Protein 6BN2 (pdb70)

Nearest PDB structures (foldseek):
  6bn2-assembly1_A-2  TM=1.002E+00  e=7.687E-91  Elizabethkingia anophelis NUHP1
  6arr-assembly1_B  TM=9.839E-01  e=1.465E-60  Aspergillus fumigatus Af293
  7ldw-assembly1_A  TM=9.817E-01  e=4.352E-54  Zoogloea ramigera
  7ldv-assembly1_C  TM=9.810E-01  e=4.636E-54  Zoogloea ramigera
  7lcl-assembly1_C  TM=9.801E-01  e=3.284E-53  Zoogloea ramigera

Organism: NCBI:txid1338011

Structure (mmCIF, N/CA/C/O backbone):
data_6BN2
#
_entry.id   6BN2
#
_cell.length_a   99.170
_cell.length_b   167.420
_cell.length_c   72.560
_cell.angle_alpha   90.000
_cell.angle_beta   90.000
_cell.angle_gamma   90.000
#
_symmetry.space_group_name_H-M   'C 2 2 2'
#
loop_
_entity.id
_entity.type
_entity.pdbx_description
1 polymer 'Acetyl-CoA acetyltransferase'
2 non-polymer 'CALCIUM ION'
3 non-polymer 'CHLORIDE ION'
4 non-polymer GLYCEROL
5 water water
#
loop_
_atom_site.group_PDB
_atom_site.id
_atom_site.type_symbol
_atom_site.label_atom_id
_atom_site.label_alt_id
_atom_site.label_comp_id
_atom_site.label_asym_id
_atom_site.label_entity_id
_atom_site.label_seq_id
_atom_site.pdbx_PDB_ins_code
_atom_site.Cartn_x
_atom_site.Cartn_y
_atom_site.Cartn_z
_atom_site.occupancy
_atom_site.B_iso_or_equiv
_atom_site.auth_seq_id
_atom_site.auth_comp_id
_atom_site.auth_asym_id
_atom_site.auth_atom_id
_atom_site.pdbx_PDB_model_num
ATOM 1 N N . MET A 1 9 ? -1.958 -54.537 4.423 1.00 48.36 1 MET A N 1
ATOM 2 C CA . MET A 1 9 ? -1.327 -53.224 4.348 1.00 46.25 1 MET A CA 1
ATOM 3 C C . MET A 1 9 ? -0.440 -52.979 5.576 1.00 39.64 1 MET A C 1
ATOM 4 O O . MET A 1 9 ? -0.808 -53.365 6.687 1.00 40.69 1 MET A O 1
ATOM 9 N N . LYS A 1 10 ? 0.719 -52.343 5.359 1.00 32.36 2 LYS A N 1
ATOM 10 C CA . LYS A 1 10 ? 1.630 -51.987 6.443 1.00 30.59 2 LYS A CA 1
ATOM 11 C C . LYS A 1 10 ? 0.917 -51.182 7.518 1.00 28.96 2 LYS A C 1
ATOM 12 O O . LYS A 1 10 ? 0.121 -50.288 7.222 1.00 28.12 2 LYS A O 1
ATOM 18 N N . GLU A 1 11 ? 1.257 -51.454 8.768 1.00 25.03 3 GLU A N 1
ATOM 19 C CA . GLU A 1 11 ? 0.791 -50.603 9.848 1.00 21.98 3 GLU A CA 1
ATOM 20 C C . GLU A 1 11 ? 1.597 -49.310 9.895 1.00 22.22 3 GLU A C 1
ATOM 21 O O . GLU A 1 11 ? 2.752 -49.253 9.459 1.00 22.72 3 GLU A O 1
ATOM 27 N N . VAL A 1 12 ? 0.974 -48.261 10.426 1.00 19.23 4 VAL A N 1
ATOM 28 C CA . VAL A 1 12 ? 1.617 -46.967 10.602 1.00 17.81 4 VAL A CA 1
ATOM 29 C C . VAL A 1 12 ? 1.482 -46.576 12.057 1.00 18.72 4 VAL A C 1
ATOM 30 O O . VAL A 1 12 ? 0.365 -46.523 12.584 1.00 18.91 4 VAL A O 1
ATOM 34 N N . PHE A 1 13 ? 2.607 -46.300 12.696 1.00 16.82 5 PHE A N 1
ATOM 35 C CA . PHE A 1 13 ? 2.637 -45.953 14.108 1.00 16.45 5 PHE A CA 1
ATOM 36 C C . PHE A 1 13 ? 3.079 -44.516 14.307 1.00 15.54 5 PHE A C 1
ATOM 37 O O . PHE A 1 13 ? 3.871 -43.983 13.532 1.00 17.64 5 PHE A O 1
ATOM 45 N N . ILE A 1 14 ? 2.553 -43.892 15.358 1.00 14.76 6 ILE A N 1
ATOM 46 C CA . ILE A 1 14 ? 2.979 -42.563 15.783 1.00 13.80 6 ILE A CA 1
ATOM 47 C C . ILE A 1 14 ? 3.966 -42.773 16.913 1.00 15.07 6 ILE A C 1
ATOM 48 O O . ILE A 1 14 ? 3.597 -43.320 17.962 1.00 17.17 6 ILE A O 1
ATOM 53 N N . VAL A 1 15 ? 5.220 -42.368 16.703 1.00 14.07 7 VAL A N 1
ATOM 54 C CA . VAL A 1 15 ? 6.251 -42.605 17.712 1.00 15.95 7 VAL A CA 1
ATOM 55 C C . VAL A 1 15 ? 6.556 -41.354 18.531 1.00 15.87 7 VAL A C 1
ATOM 56 O O . VAL A 1 15 ? 7.157 -41.470 19.607 1.00 18.53 7 VAL A O 1
ATOM 60 N N A SER A 1 16 ? 6.171 -40.172 18.058 0.59 16.32 8 SER A N 1
ATOM 61 N N B SER A 1 16 ? 6.154 -40.171 18.061 0.41 16.41 8 SER A N 1
ATOM 62 C CA A SER A 1 16 ? 6.256 -38.974 18.886 0.59 17.04 8 SER A CA 1
ATOM 63 C CA B SER A 1 16 ? 6.329 -38.926 18.800 0.41 17.30 8 SER A CA 1
ATOM 64 C C A SER A 1 16 ? 5.243 -37.970 18.358 0.59 15.99 8 SER A C 1
ATOM 65 C C B SER A 1 16 ? 5.275 -37.932 18.327 0.41 15.67 8 SER A C 1
ATOM 66 O O A SER A 1 16 ? 4.829 -38.032 17.197 0.59 14.54 8 SER A O 1
ATOM 67 O O B SER A 1 16 ? 4.855 -37.965 17.167 0.41 14.69 8 SER A O 1
ATOM 72 N N . ALA A 1 17 ? 4.838 -37.055 19.235 1.00 16.35 9 ALA A N 1
ATOM 73 C CA . ALA A 1 17 ? 3.769 -36.109 18.910 1.00 15.23 9 ALA A CA 1
ATOM 74 C C . ALA A 1 17 ? 3.851 -34.935 19.869 1.00 13.96 9 ALA A C 1
ATOM 75 O O . ALA A 1 17 ? 3.709 -35.125 21.084 1.00 16.34 9 ALA A O 1
ATOM 77 N N . VAL A 1 18 ? 4.099 -33.727 19.347 1.00 14.34 10 VAL A N 1
ATOM 78 C CA . VAL A 1 18 ? 4.256 -32.557 20.216 1.00 14.22 10 VAL A CA 1
ATOM 79 C C . VAL A 1 18 ? 3.603 -31.342 19.568 1.00 14.07 10 VAL A C 1
ATOM 80 O O . VAL A 1 18 ? 3.235 -31.347 18.390 1.00 13.58 10 VAL A O 1
ATOM 84 N N . ARG A 1 19 ? 3.474 -30.278 20.365 1.00 13.77 11 ARG A N 1
ATOM 85 C CA . ARG A 1 19 ? 2.950 -29.017 19.851 1.00 11.67 11 ARG A CA 1
ATOM 86 C C . ARG A 1 19 ? 3.604 -27.874 20.607 1.00 14.49 11 ARG A C 1
ATOM 87 O O . ARG A 1 19 ? 3.987 -28.039 21.762 1.00 14.63 11 ARG A O 1
ATOM 95 N N . THR A 1 20 ? 3.710 -26.708 19.956 1.00 14.04 12 THR A N 1
ATOM 96 C CA . THR A 1 20 ? 4.021 -25.492 20.702 1.00 14.72 12 THR A CA 1
ATOM 97 C C . THR A 1 20 ? 2.807 -25.099 21.548 1.00 13.63 12 THR A C 1
ATOM 98 O O . THR A 1 20 ? 1.683 -25.532 21.278 1.00 14.16 12 THR A O 1
ATOM 102 N N . PRO A 1 21 ? 2.994 -24.255 22.567 1.00 14.79 13 PRO A N 1
ATOM 103 C CA . PRO A 1 21 ? 1.829 -23.559 23.113 1.00 16.22 13 PRO A CA 1
ATOM 104 C C . PRO A 1 21 ? 1.256 -22.660 22.025 1.00 14.95 13 PRO A C 1
ATOM 105 O O . PRO A 1 21 ? 1.927 -22.323 21.048 1.00 16.88 13 PRO A O 1
ATOM 109 N N . MET A 1 22 ? 0.004 -22.261 22.192 1.00 14.19 14 MET A N 1
ATOM 110 C CA . MET A 1 22 ? -0.631 -21.410 21.201 1.00 15.40 14 MET A CA 1
ATOM 111 C C . MET A 1 22 ? -0.648 -19.978 21.699 1.00 16.88 14 MET A C 1
ATOM 112 O O . MET A 1 22 ? -1.044 -19.713 22.835 1.00 17.44 14 MET A O 1
ATOM 117 N N . GLY A 1 23 ? -0.183 -19.067 20.852 1.00 15.12 15 GLY A N 1
ATOM 118 C CA . GLY A 1 23 ? -0.207 -17.655 21.174 1.00 14.78 15 GLY A CA 1
ATOM 119 C C . GLY A 1 23 ? -1.477 -16.990 20.665 1.00 15.32 15 GLY A C 1
ATOM 120 O O . GLY A 1 23 ? -2.093 -17.429 19.689 1.00 16.66 15 GLY A O 1
ATOM 121 N N . SER A 1 24 ? -1.864 -15.924 21.346 1.00 15.90 16 SER A N 1
ATOM 122 C CA A SER A 1 24 ? -3.019 -15.128 20.960 0.72 14.32 16 SER A CA 1
ATOM 123 C CA B SER A 1 24 ? -3.030 -15.170 20.925 0.28 15.08 16 SER A CA 1
ATOM 124 C C . SER A 1 24 ? -2.665 -14.238 19.775 1.00 16.28 16 SER A C 1
ATOM 125 O O . SER A 1 24 ? -1.493 -13.980 19.494 1.00 18.44 16 SER A O 1
ATOM 130 N N . PHE A 1 25 ? -3.699 -13.749 19.099 1.00 15.63 17 PHE A N 1
ATOM 131 C CA . PHE A 1 25 ? -3.509 -12.880 17.938 1.00 15.37 17 PHE A CA 1
ATOM 132 C C . PHE A 1 25 ? -2.757 -11.623 18.365 1.00 16.59 17 PHE A C 1
ATOM 133 O O . PHE A 1 25 ? -3.160 -10.942 19.317 1.00 18.88 17 PHE A O 1
ATOM 141 N N . MET A 1 26 ? -1.668 -11.309 17.643 1.00 18.50 18 MET A N 1
ATOM 142 C CA A MET A 1 26 ? -0.747 -10.220 17.975 0.71 20.17 18 MET A CA 1
ATOM 143 C CA B MET A 1 26 ? -0.771 -10.204 17.991 0.29 20.26 18 MET A CA 1
ATOM 144 C C . MET A 1 26 ? -0.152 -10.379 19.373 1.00 19.19 18 MET A C 1
ATOM 145 O O . MET A 1 26 ? 0.279 -9.385 19.988 1.00 23.00 18 MET A O 1
ATOM 154 N N . GLY A 1 27 ? -0.096 -11.611 19.867 1.00 18.63 19 GLY A N 1
ATOM 155 C CA . GLY A 1 27 ? 0.336 -11.921 21.226 1.00 18.89 19 GLY A CA 1
ATOM 156 C C . GLY A 1 27 ? 1.764 -12.416 21.292 1.00 20.43 19 GLY A C 1
ATOM 157 O O . GLY A 1 27 ? 2.644 -11.938 20.564 1.00 20.67 19 GLY A O 1
ATOM 158 N N . SER A 1 28 ? 1.988 -13.403 22.167 1.00 17.36 20 SER A N 1
ATOM 159 C CA . SER A 1 28 ? 3.343 -13.748 22.594 1.00 19.11 20 SER A CA 1
ATOM 160 C C . SER A 1 28 ? 4.186 -14.325 21.467 1.00 19.52 20 SER A C 1
ATOM 161 O O . SER A 1 28 ? 5.415 -14.227 21.518 1.00 22.54 20 SER A O 1
ATOM 164 N N . LEU A 1 29 ? 3.562 -14.959 20.473 1.00 17.20 21 LEU A N 1
ATOM 165 C CA . LEU A 1 29 ? 4.290 -15.543 19.351 1.00 17.64 21 LEU A CA 1
ATOM 166 C C . LEU A 1 29 ? 4.188 -14.712 18.090 1.00 18.83 21 LEU A C 1
ATOM 167 O O . LEU A 1 29 ? 4.617 -15.170 17.024 1.00 18.12 21 LEU A O 1
ATOM 172 N N . SER A 1 30 ? 3.661 -13.489 18.182 1.00 18.57 22 SER A N 1
ATOM 173 C CA . SER A 1 30 ? 3.414 -12.739 16.959 1.00 19.42 22 SER A CA 1
ATOM 174 C C . SER A 1 30 ? 4.700 -12.366 16.230 1.00 23.39 22 SER A C 1
ATOM 175 O O . SER A 1 30 ? 4.653 -12.085 15.025 1.00 22.14 22 SER A O 1
ATOM 178 N N . GLY A 1 31 ? 5.840 -12.376 16.919 1.00 19.96 23 GLY A N 1
ATOM 179 C CA . GLY A 1 31 ? 7.127 -12.119 16.298 1.00 19.96 23 GLY A CA 1
ATOM 180 C C . GLY A 1 31 ? 7.917 -13.349 15.896 1.00 20.11 23 GLY A C 1
ATOM 181 O O . GLY A 1 31 ? 9.076 -13.211 15.482 1.00 22.34 23 GLY A O 1
ATOM 182 N N . VAL A 1 32 ? 7.337 -14.540 16.007 1.00 17.54 24 VAL A N 1
ATOM 183 C CA . VAL A 1 32 ? 8.004 -15.796 15.692 1.00 15.98 24 VAL A CA 1
ATOM 184 C C . VAL A 1 32 ? 7.330 -16.366 14.445 1.00 13.99 24 VAL A C 1
ATOM 185 O O . VAL A 1 32 ? 6.186 -16.835 14.525 1.00 15.63 24 VAL A O 1
ATOM 189 N N . PRO A 1 33 ? 7.987 -16.341 13.286 1.00 14.19 25 PRO A N 1
ATOM 190 C CA . PRO A 1 33 ? 7.317 -16.753 12.036 1.00 13.58 25 PRO A CA 1
ATOM 191 C C . PRO A 1 33 ? 6.786 -18.176 12.093 1.00 15.60 25 PRO A C 1
ATOM 192 O O . PRO A 1 33 ? 7.320 -19.033 12.796 1.00 14.61 25 PRO A O 1
ATOM 196 N N . ALA A 1 34 ? 5.727 -18.425 11.310 1.00 12.71 26 ALA A N 1
ATOM 197 C CA . ALA A 1 34 ? 5.141 -19.758 11.253 1.00 13.68 26 ALA A CA 1
ATOM 198 C C . ALA A 1 34 ? 6.196 -20.836 11.017 1.00 15.61 26 ALA A C 1
ATOM 199 O O . ALA A 1 34 ? 6.148 -21.909 11.633 1.00 13.20 26 ALA A O 1
ATOM 201 N N . THR A 1 35 ? 7.137 -20.587 10.099 1.00 15.22 27 THR A N 1
ATOM 202 C CA . THR A 1 35 ? 8.135 -21.611 9.783 1.00 13.18 27 THR A CA 1
ATOM 203 C C . THR A 1 35 ? 9.037 -21.902 10.970 1.00 14.00 27 THR A C 1
ATOM 204 O O . THR A 1 35 ? 9.487 -23.041 11.133 1.00 14.70 27 THR A O 1
ATOM 208 N N . GLN A 1 36 ? 9.311 -20.888 11.803 1.00 13.25 28 GLN A N 1
ATOM 209 C CA A GLN A 1 36 ? 10.107 -21.133 12.995 0.65 12.83 28 GLN A CA 1
ATOM 210 C CA B GLN A 1 36 ? 10.092 -21.097 13.018 0.35 13.22 28 GLN A CA 1
ATOM 211 C C . GLN A 1 36 ? 9.291 -21.868 14.054 1.00 15.90 28 GLN A C 1
ATOM 212 O O . GLN A 1 36 ? 9.832 -22.722 1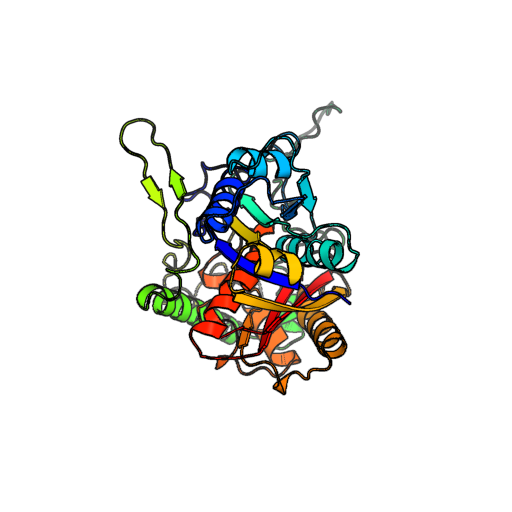4.761 1.00 14.54 28 GLN A O 1
ATOM 223 N N . LEU A 1 37 ? 7.990 -21.562 14.176 1.00 12.85 29 LEU A N 1
ATOM 224 C CA . LEU A 1 37 ? 7.146 -22.370 15.052 1.00 13.26 29 LEU A CA 1
ATOM 225 C C . LEU A 1 37 ? 7.120 -23.818 14.576 1.00 13.97 29 LEU A C 1
ATOM 226 O O . LEU A 1 37 ? 7.211 -24.746 15.389 1.00 13.97 29 LEU A O 1
ATOM 231 N N . GLY A 1 38 ? 7.047 -24.028 13.254 1.00 12.28 30 GLY A N 1
ATOM 232 C CA . GLY A 1 38 ? 7.134 -25.387 12.737 1.00 13.50 30 GLY A CA 1
ATOM 233 C C . GLY A 1 38 ? 8.458 -26.043 13.088 1.00 13.64 30 GLY A C 1
ATOM 234 O O . GLY A 1 38 ? 8.499 -27.221 13.451 1.00 13.83 30 GLY A O 1
ATOM 235 N N . ALA A 1 39 ? 9.557 -25.285 12.980 1.00 12.44 31 ALA A N 1
ATOM 236 C CA . ALA A 1 39 ? 10.869 -25.810 13.362 1.00 11.69 31 ALA A CA 1
ATOM 237 C C . ALA A 1 39 ? 10.900 -26.248 14.823 1.00 14.92 31 ALA A C 1
ATOM 238 O O . ALA A 1 39 ? 11.466 -27.299 15.146 1.00 14.44 31 ALA A O 1
ATOM 240 N N . VAL A 1 40 ? 10.313 -25.446 15.718 1.00 14.05 32 VAL A N 1
ATOM 241 C CA . VAL A 1 40 ? 10.296 -25.800 17.138 1.00 12.79 32 VAL A CA 1
ATOM 242 C C . VAL A 1 40 ? 9.532 -27.100 17.351 1.00 14.11 32 VAL A C 1
ATOM 243 O O . VAL A 1 40 ? 9.963 -27.979 18.119 1.00 16.04 32 VAL A O 1
ATOM 247 N N . ALA A 1 41 ? 8.381 -27.243 16.677 1.00 13.09 33 ALA A N 1
ATOM 248 C CA . ALA A 1 41 ? 7.580 -28.446 16.871 1.00 13.76 33 ALA A CA 1
ATOM 249 C C . ALA A 1 41 ? 8.290 -29.667 16.302 1.00 13.51 33 ALA A C 1
ATOM 250 O O . ALA A 1 41 ? 8.328 -30.726 16.941 1.00 14.67 33 ALA A O 1
ATOM 252 N N . ILE A 1 42 ? 8.868 -29.541 15.102 1.00 13.27 34 ILE A N 1
ATOM 253 C CA . ILE A 1 42 ? 9.541 -30.690 14.504 1.00 12.94 34 ILE A CA 1
ATOM 254 C C . ILE A 1 42 ? 10.739 -31.098 15.348 1.00 14.52 34 ILE A C 1
ATOM 255 O O . ILE A 1 42 ? 10.947 -32.284 15.624 1.00 14.94 34 ILE A O 1
ATOM 260 N N . LYS A 1 43 ? 11.558 -30.124 15.766 1.00 14.66 35 LYS A N 1
ATOM 261 C CA . LYS A 1 43 ? 12.704 -30.470 16.596 1.00 15.77 35 LYS A CA 1
ATOM 262 C C . LYS A 1 43 ? 12.244 -31.105 17.899 1.00 15.89 35 LYS A C 1
ATOM 263 O O . LYS A 1 43 ? 12.839 -32.075 18.369 1.00 16.78 35 LYS A O 1
ATOM 269 N N . GLY A 1 44 ? 11.142 -30.602 18.460 1.00 14.86 36 GLY A N 1
ATOM 270 C CA . GLY A 1 44 ? 10.615 -31.193 19.682 1.00 16.82 36 GLY A CA 1
ATOM 271 C C . GLY A 1 44 ? 10.206 -32.638 19.498 1.00 15.72 36 GLY A C 1
ATOM 272 O O . GLY A 1 44 ? 10.456 -33.479 20.370 1.00 18.42 36 GLY A O 1
ATOM 273 N N . ALA A 1 45 ? 9.595 -32.951 18.352 1.00 15.25 37 ALA A N 1
ATOM 274 C CA . ALA A 1 45 ? 9.170 -34.322 18.090 1.00 15.32 37 ALA A CA 1
ATOM 275 C C . ALA A 1 45 ? 10.372 -35.248 17.943 1.00 16.70 37 ALA A C 1
ATOM 276 O O . ALA A 1 45 ? 10.353 -36.378 18.447 1.00 19.86 37 ALA A O 1
ATOM 278 N N . LEU A 1 46 ? 11.432 -34.781 17.276 1.00 15.09 38 LEU A N 1
ATOM 279 C CA . LEU A 1 46 ? 12.647 -35.593 17.180 1.00 16.34 38 LEU A CA 1
ATOM 280 C C . LEU A 1 46 ? 13.298 -35.776 18.544 1.00 19.78 38 LEU A C 1
ATOM 281 O O . LEU A 1 46 ? 13.752 -36.877 18.888 1.00 20.91 38 LEU A O 1
ATOM 286 N N . ASP A 1 47 ? 13.367 -34.698 19.324 1.00 17.95 39 ASP A N 1
ATOM 287 C CA . ASP A 1 47 ? 14.059 -34.730 20.610 1.00 18.18 39 ASP A CA 1
ATOM 288 C C . ASP A 1 47 ? 13.391 -35.681 21.599 1.00 21.03 39 ASP A C 1
ATOM 289 O O . ASP A 1 47 ? 14.081 -36.272 22.441 1.00 22.10 39 ASP A O 1
ATOM 294 N N . LYS A 1 48 ? 12.060 -35.834 21.529 1.00 21.08 40 LYS A N 1
ATOM 295 C CA . LYS A 1 48 ? 11.351 -36.705 22.467 1.00 20.12 40 LYS A CA 1
ATOM 296 C C . LYS A 1 48 ? 11.830 -38.143 22.384 1.00 23.14 40 LYS A C 1
ATOM 297 O O . LYS A 1 48 ? 11.786 -38.872 23.384 1.00 25.30 40 LYS A O 1
ATOM 303 N N . ILE A 1 49 ? 12.258 -38.579 21.203 1.00 21.83 41 ILE A N 1
ATOM 304 C CA . ILE A 1 49 ? 12.685 -39.951 20.983 1.00 22.83 41 ILE A CA 1
ATOM 305 C C . ILE A 1 49 ? 14.161 -40.039 20.609 1.00 23.81 41 ILE A C 1
ATOM 306 O O . ILE A 1 49 ? 14.621 -41.097 20.171 1.00 25.16 41 ILE A O 1
ATOM 311 N N . ASN A 1 50 ? 14.908 -38.941 20.781 1.00 22.06 42 ASN A N 1
ATOM 312 C CA A ASN A 1 50 ? 16.339 -38.888 20.473 0.61 22.09 42 ASN A CA 1
ATOM 313 C CA B ASN A 1 50 ? 16.337 -38.896 20.476 0.39 22.21 42 ASN A CA 1
ATOM 314 C C . ASN A 1 50 ? 16.622 -39.429 19.074 1.00 21.50 42 ASN A C 1
ATOM 315 O O . ASN A 1 50 ? 17.568 -40.184 18.855 1.00 24.42 42 ASN A O 1
ATOM 324 N N . LEU A 1 51 ? 15.796 -39.029 18.110 1.00 17.80 43 LEU A N 1
ATOM 325 C CA . LEU A 1 51 ? 15.882 -39.610 16.775 1.00 20.74 43 LEU A CA 1
ATOM 326 C C . LEU A 1 51 ? 16.956 -38.917 15.947 1.00 22.36 43 LEU A C 1
ATOM 327 O O . LEU A 1 51 ? 16.993 -37.684 15.867 1.00 22.64 43 LEU A O 1
ATOM 332 N N . ASN A 1 52 ? 17.825 -39.713 15.334 1.00 21.90 44 ASN A N 1
ATOM 333 C CA . ASN A 1 52 ? 18.775 -39.205 14.347 1.00 21.02 44 ASN A CA 1
ATOM 334 C C . ASN A 1 52 ? 17.987 -38.503 13.245 1.00 20.88 44 ASN A C 1
ATOM 335 O O . ASN A 1 52 ? 17.176 -39.157 12.576 1.00 19.98 44 ASN A O 1
ATOM 340 N N . PRO A 1 53 ? 18.173 -37.194 13.033 1.00 18.29 45 PRO A N 1
ATOM 341 C CA A PRO A 1 53 ? 17.352 -36.491 12.032 0.57 18.43 45 PRO A CA 1
ATOM 342 C CA B PRO A 1 53 ? 17.343 -36.498 12.034 0.43 18.56 45 PRO A CA 1
ATOM 343 C C . PRO A 1 53 ? 17.444 -37.091 10.639 1.00 17.75 45 PRO A C 1
ATOM 344 O O . PRO A 1 53 ? 16.489 -36.965 9.853 1.00 19.71 45 PRO A O 1
ATOM 351 N N . ALA A 1 54 ? 18.558 -37.752 10.309 1.00 18.22 46 ALA A N 1
ATOM 352 C CA . ALA A 1 54 ? 18.689 -38.311 8.969 1.00 21.40 46 ALA A CA 1
ATOM 353 C C . ALA A 1 54 ? 17.791 -39.521 8.740 1.00 20.81 46 ALA A C 1
ATOM 354 O O . ALA A 1 54 ? 17.696 -39.996 7.600 1.00 20.75 46 ALA A O 1
ATOM 356 N N . GLU A 1 55 ? 17.122 -40.033 9.779 1.00 17.64 47 GLU A N 1
ATOM 357 C CA . GLU A 1 55 ? 16.162 -41.104 9.545 1.00 17.64 47 GLU A CA 1
ATOM 358 C C . GLU A 1 55 ? 14.884 -40.604 8.877 1.00 16.84 47 GLU A C 1
ATOM 359 O O . GLU A 1 55 ? 14.139 -41.418 8.307 1.00 18.19 47 GLU A O 1
ATOM 365 N N . ILE A 1 56 ? 14.608 -39.299 8.947 1.00 14.47 48 ILE A N 1
ATOM 366 C CA . ILE A 1 56 ? 13.361 -38.739 8.412 1.00 15.35 48 ILE A CA 1
ATOM 367 C C . ILE A 1 56 ? 13.451 -38.649 6.893 1.00 15.16 48 ILE A C 1
ATOM 368 O O . ILE A 1 56 ? 14.377 -38.034 6.354 1.00 16.83 48 ILE A O 1
ATOM 373 N N . GLN A 1 57 ? 12.477 -39.241 6.190 1.00 13.47 49 GLN A N 1
ATOM 374 C CA . GLN A 1 57 ? 12.561 -39.317 4.726 1.00 15.01 49 GLN A CA 1
ATOM 375 C C . GLN A 1 57 ? 11.696 -38.296 4.003 1.00 12.36 49 GLN A C 1
ATOM 376 O O . GLN A 1 57 ? 11.839 -38.137 2.777 1.00 15.39 49 GLN A O 1
ATOM 382 N N . ASP A 1 58 ? 10.813 -37.605 4.717 1.00 13.58 50 ASP A N 1
ATOM 383 C CA . ASP A 1 58 ? 9.941 -36.596 4.127 1.00 14.16 50 ASP A CA 1
ATOM 384 C C . ASP A 1 58 ? 9.342 -35.816 5.286 1.00 15.38 50 ASP A C 1
ATOM 385 O O . ASP A 1 58 ? 9.346 -36.272 6.435 1.00 13.10 50 ASP A O 1
ATOM 390 N N . VAL A 1 59 ? 8.848 -34.629 4.969 1.00 13.26 51 VAL A N 1
ATOM 391 C CA . VAL A 1 59 ? 8.217 -33.733 5.935 1.00 12.48 51 VAL A CA 1
ATOM 392 C C . VAL A 1 59 ? 7.006 -33.141 5.237 1.00 13.11 51 VAL A C 1
ATOM 393 O O . VAL A 1 59 ? 7.163 -32.482 4.201 1.00 12.43 51 VAL A O 1
ATOM 397 N N . TYR A 1 60 ? 5.816 -33.339 5.808 1.00 12.81 52 TYR A N 1
ATOM 398 C CA . TYR A 1 60 ? 4.588 -32.712 5.311 1.00 12.33 52 TYR A CA 1
ATOM 399 C C . TYR A 1 60 ? 4.079 -31.771 6.387 1.00 13.54 52 TYR A C 1
ATOM 400 O O . TYR A 1 60 ? 3.805 -32.215 7.506 1.00 14.25 52 TYR A O 1
ATOM 409 N N . MET A 1 61 ? 3.946 -30.484 6.066 1.00 10.77 53 MET A N 1
ATOM 410 C CA . MET A 1 61 ? 3.437 -29.522 7.043 1.00 10.85 53 MET A CA 1
ATOM 411 C C . MET A 1 61 ? 2.215 -28.801 6.499 1.00 10.82 53 MET A C 1
ATOM 412 O O . MET A 1 61 ? 2.285 -28.165 5.437 1.00 12.57 53 MET A O 1
ATOM 417 N N . GLY A 1 62 ? 1.119 -28.860 7.254 1.00 10.67 54 GLY A N 1
ATOM 418 C CA . GLY A 1 62 ? -0.038 -28.027 6.941 1.00 10.85 54 GLY A CA 1
ATOM 419 C C . GLY A 1 62 ? 0.271 -26.556 7.180 1.00 10.81 54 GLY A C 1
ATOM 420 O O . GLY A 1 62 ? 0.989 -26.195 8.109 1.00 11.82 54 GLY A O 1
ATOM 421 N N . ASN A 1 63 ? -0.276 -25.702 6.311 1.00 10.42 55 ASN A N 1
ATOM 422 C CA . ASN A 1 63 ? 0.011 -24.269 6.384 1.00 11.49 55 ASN A CA 1
ATOM 423 C C . ASN A 1 63 ? -0.983 -23.565 5.466 1.00 12.09 55 ASN A C 1
ATOM 424 O O . ASN A 1 63 ? -0.897 -23.728 4.253 1.00 14.07 55 ASN A O 1
ATOM 429 N N . VAL A 1 64 ? -1.963 -22.850 6.027 1.00 10.47 56 VAL A N 1
ATOM 430 C CA . VAL A 1 64 ? -3.065 -22.352 5.207 1.00 9.73 56 VAL A CA 1
ATOM 431 C C . VAL A 1 64 ? -2.708 -21.022 4.558 1.00 11.96 56 VAL A C 1
ATOM 432 O O . VAL A 1 64 ? -3.125 -20.739 3.421 1.00 13.34 56 VAL A O 1
ATOM 436 N N . LEU A 1 65 ? -1.951 -20.183 5.266 1.00 11.25 57 LEU A N 1
ATOM 437 C CA . LEU A 1 65 ? -1.745 -18.784 4.882 1.00 12.53 57 LEU A CA 1
ATOM 438 C C . LEU A 1 65 ? -0.248 -18.586 4.672 1.00 10.39 57 LEU A C 1
ATOM 439 O O . LEU A 1 65 ? 0.489 -18.176 5.574 1.00 14.35 57 LEU A O 1
ATOM 444 N N . GLN A 1 66 ? 0.206 -18.930 3.467 1.00 11.44 58 GLN A N 1
ATOM 445 C CA . GLN A 1 66 ? 1.632 -19.022 3.166 1.00 12.09 58 GLN A CA 1
ATOM 446 C C . GLN A 1 66 ? 2.233 -17.700 2.703 1.00 13.35 58 GLN A C 1
ATOM 447 O O . GLN A 1 66 ? 3.453 -17.622 2.535 1.00 13.38 58 GLN A O 1
ATOM 453 N N . ALA A 1 67 ? 1.412 -16.671 2.492 1.00 12.11 59 ALA A N 1
ATOM 454 C CA . ALA A 1 67 ? 1.913 -15.448 1.878 1.00 14.01 59 ALA A CA 1
ATOM 455 C C . ALA A 1 67 ? 2.975 -14.796 2.746 1.00 13.40 59 ALA A C 1
ATOM 456 O O . ALA A 1 67 ? 2.775 -14.575 3.951 1.00 14.67 59 ALA A O 1
ATOM 458 N N . GLY A 1 68 ? 4.097 -14.451 2.110 1.00 12.37 60 GLY A N 1
ATOM 459 C CA . GLY A 1 68 ? 5.165 -13.738 2.767 1.00 12.84 60 GLY A CA 1
ATOM 460 C C . GLY A 1 68 ? 6.028 -14.577 3.677 1.00 13.30 60 GLY A C 1
ATOM 461 O O . GLY A 1 68 ? 6.950 -14.026 4.298 1.00 15.15 60 GLY A O 1
ATOM 462 N N . GLU A 1 69 ? 5.764 -15.886 3.780 1.00 12.28 61 GLU A N 1
ATOM 463 C CA . GLU A 1 69 ? 6.626 -16.755 4.572 1.00 12.83 61 GLU A CA 1
ATOM 464 C C . GLU A 1 69 ? 7.939 -17.060 3.874 1.00 14.43 61 GLU A C 1
ATOM 465 O O . GLU A 1 69 ? 8.844 -17.618 4.500 1.00 14.93 61 GLU A O 1
ATOM 471 N N . GLY A 1 70 ? 8.070 -16.698 2.603 1.00 12.74 62 GLY A N 1
ATOM 472 C CA . GLY A 1 70 ? 9.268 -17.023 1.864 1.00 13.66 62 GLY A CA 1
ATOM 473 C C . GLY A 1 70 ? 9.150 -18.354 1.142 1.00 12.69 62 GLY A C 1
ATOM 474 O O . GLY A 1 70 ? 8.191 -19.119 1.299 1.00 12.37 62 GLY A O 1
ATOM 475 N N . GLN A 1 71 ? 10.170 -18.625 0.328 1.00 11.62 63 GLN A N 1
ATOM 476 C CA . GLN A 1 71 ? 10.164 -19.810 -0.519 1.00 12.40 63 GLN A CA 1
ATOM 477 C C . GLN A 1 71 ? 10.175 -21.092 0.312 1.00 14.80 63 GLN A C 1
ATOM 478 O O . GLN A 1 71 ? 10.907 -21.201 1.295 1.00 13.87 63 GLN A O 1
ATOM 484 N N . ALA A 1 72 ? 9.373 -22.077 -0.117 1.00 12.20 64 ALA A N 1
ATOM 485 C CA . ALA A 1 72 ? 9.351 -23.421 0.465 1.00 11.73 64 ALA A CA 1
ATOM 486 C C . ALA A 1 72 ? 9.187 -23.383 1.981 1.00 13.18 64 ALA A C 1
ATOM 487 O O . ALA A 1 72 ? 10.100 -23.769 2.718 1.00 12.92 64 ALA A O 1
ATOM 489 N N . PRO A 1 73 ? 8.039 -22.927 2.475 1.00 11.56 65 PRO A N 1
ATOM 490 C CA . PRO A 1 73 ? 7.845 -22.869 3.935 1.00 13.45 65 PRO A CA 1
ATOM 491 C C . PRO A 1 73 ? 8.114 -24.192 4.638 1.00 13.20 65 PRO A C 1
ATOM 492 O O . PRO A 1 73 ? 8.659 -24.180 5.748 1.00 12.21 65 PRO A O 1
ATOM 496 N N . ALA A 1 74 ? 7.747 -25.337 4.047 1.00 11.77 66 ALA A N 1
ATOM 497 C CA . ALA A 1 74 ? 8.014 -26.583 4.760 1.00 12.35 66 ALA A CA 1
ATOM 498 C C . ALA A 1 74 ? 9.510 -26.882 4.836 1.00 14.37 66 ALA A C 1
ATOM 499 O O . ALA A 1 74 ? 9.969 -27.490 5.818 1.00 13.13 66 ALA A O 1
ATOM 501 N N . LYS A 1 75 ? 10.293 -26.455 3.837 1.00 11.82 67 LYS A N 1
ATOM 502 C CA . LYS A 1 75 ? 11.744 -26.612 3.939 1.00 12.72 67 LYS A CA 1
ATOM 503 C C . LYS A 1 75 ? 12.305 -25.742 5.052 1.00 12.71 67 LYS A C 1
ATOM 504 O O . LYS A 1 75 ? 13.207 -26.158 5.793 1.00 12.87 67 LYS A O 1
ATOM 510 N N . GLN A 1 76 ? 11.824 -24.497 5.144 1.00 12.17 68 GLN A N 1
ATOM 511 C CA . GLN A 1 76 ? 12.313 -23.615 6.202 1.00 12.04 68 GLN A CA 1
ATOM 512 C C . GLN A 1 76 ? 12.075 -24.220 7.576 1.00 13.06 68 GLN A C 1
ATOM 513 O O . GLN A 1 76 ? 12.950 -24.156 8.456 1.00 13.96 68 GLN A O 1
ATOM 519 N N . ALA A 1 77 ? 10.898 -24.809 7.786 1.00 12.20 69 ALA A N 1
ATOM 520 C CA . ALA A 1 77 ? 10.631 -25.457 9.066 1.00 12.61 69 ALA A CA 1
ATOM 521 C C . ALA A 1 77 ? 11.562 -26.646 9.291 1.00 14.84 69 ALA A C 1
ATOM 522 O O . ALA A 1 77 ? 12.096 -26.832 10.395 1.00 14.30 69 ALA A O 1
ATOM 524 N N . ALA A 1 78 ? 11.729 -27.493 8.275 1.00 12.60 70 ALA A N 1
ATOM 525 C CA . ALA A 1 78 ? 12.560 -28.686 8.435 1.00 13.87 70 ALA A CA 1
ATOM 526 C C . ALA A 1 78 ? 14.013 -28.323 8.715 1.00 14.93 70 ALA A C 1
ATOM 527 O O . ALA A 1 78 ? 14.630 -28.877 9.629 1.00 14.37 70 ALA A O 1
ATOM 529 N N . LEU A 1 79 ? 14.596 -27.428 7.906 1.00 13.68 71 LEU A N 1
ATOM 530 C CA . LEU A 1 79 ? 15.990 -27.056 8.125 1.00 13.16 71 LEU A CA 1
ATOM 531 C C . LEU A 1 79 ? 16.162 -26.343 9.464 1.00 13.74 71 LEU A C 1
ATOM 532 O O . LEU A 1 79 ? 17.160 -26.556 10.169 1.00 16.44 71 LEU A O 1
ATOM 537 N N . GLY A 1 80 ? 15.176 -25.520 9.849 1.00 14.67 72 GLY A N 1
ATOM 538 C CA . GLY A 1 80 ? 15.252 -24.850 11.140 1.00 16.57 72 GLY A CA 1
ATOM 539 C C . GLY A 1 80 ? 15.215 -25.812 12.314 1.00 17.70 72 GLY A C 1
ATOM 540 O O . GLY A 1 80 ? 15.761 -25.513 13.389 1.00 18.68 72 GLY A O 1
ATOM 541 N N . ALA A 1 81 ? 14.572 -26.968 12.135 1.00 15.20 73 ALA A N 1
ATOM 542 C CA . ALA A 1 81 ? 14.500 -28.008 13.157 1.00 15.42 73 ALA A CA 1
ATOM 543 C C . ALA A 1 81 ? 15.769 -28.842 13.247 1.00 17.94 73 ALA A C 1
ATOM 544 O O . ALA A 1 81 ? 15.875 -29.685 14.147 1.00 19.16 73 ALA A O 1
ATOM 546 N N . GLY A 1 82 ? 16.715 -28.645 12.334 1.00 15.07 74 GLY A N 1
ATOM 547 C CA . GLY A 1 82 ? 17.923 -29.431 12.313 1.00 17.98 74 GLY A CA 1
ATOM 548 C C . GLY A 1 82 ? 17.883 -30.653 11.427 1.00 17.22 74 GLY A C 1
ATOM 549 O O . GLY A 1 82 ? 18.815 -31.468 11.491 1.00 18.08 74 GLY A O 1
ATOM 550 N N . LEU A 1 83 ? 16.823 -30.833 10.637 1.00 15.88 75 LEU A N 1
ATOM 551 C CA . LEU A 1 83 ? 16.846 -31.892 9.637 1.00 13.82 75 LEU A CA 1
ATOM 552 C C . LEU A 1 83 ? 17.864 -31.534 8.560 1.00 16.62 75 LEU A C 1
ATOM 553 O O . LEU A 1 83 ? 18.075 -30.351 8.270 1.00 17.15 75 LEU A O 1
ATOM 558 N N . PRO A 1 84 ? 18.520 -32.526 7.966 1.00 16.57 76 PRO A N 1
ATOM 559 C CA . PRO A 1 84 ? 19.556 -32.225 6.969 1.00 14.25 76 PRO A CA 1
ATOM 560 C C . PRO A 1 84 ? 18.957 -31.743 5.653 1.00 14.18 76 PRO A C 1
ATOM 561 O O . PRO A 1 84 ? 17.772 -31.922 5.377 1.00 15.32 76 PRO A O 1
ATOM 565 N N . ASN A 1 85 ? 19.825 -31.139 4.829 1.00 14.69 77 ASN A N 1
ATOM 566 C CA . ASN A 1 85 ? 19.390 -30.636 3.525 1.00 14.49 77 ASN A CA 1
ATOM 567 C C . ASN A 1 85 ? 19.105 -31.756 2.535 1.00 18.21 77 ASN A C 1
ATOM 568 O O . ASN A 1 85 ? 18.743 -31.470 1.383 1.00 16.66 77 ASN A O 1
ATOM 573 N N . THR A 1 86 ? 19.245 -33.012 2.955 1.00 15.21 78 THR A N 1
ATOM 574 C CA . THR A 1 86 ? 18.848 -34.158 2.151 1.00 16.02 78 THR A CA 1
ATOM 575 C C . THR A 1 86 ? 17.394 -34.565 2.397 1.00 14.72 78 THR A C 1
ATOM 576 O O . THR A 1 86 ? 16.942 -35.566 1.831 1.00 17.30 78 THR A O 1
ATOM 580 N N . THR A 1 87 ? 16.653 -33.811 3.218 1.00 14.09 79 THR A N 1
ATOM 581 C CA . THR A 1 87 ? 15.271 -34.142 3.566 1.00 12.76 79 THR A CA 1
ATOM 582 C C . THR A 1 87 ? 14.279 -33.472 2.620 1.00 12.10 79 THR A C 1
ATOM 583 O O . THR A 1 87 ? 14.161 -32.236 2.640 1.00 14.32 79 THR A O 1
ATOM 587 N N . PRO A 1 88 ? 13.500 -34.230 1.845 1.00 12.03 80 PRO A N 1
ATOM 588 C CA . PRO A 1 88 ? 12.399 -33.615 1.073 1.00 11.39 80 PRO A CA 1
ATOM 589 C C . PRO A 1 88 ? 11.329 -33.020 1.981 1.00 11.48 80 PRO A C 1
ATOM 590 O O . PRO A 1 88 ? 11.085 -33.509 3.088 1.00 14.42 80 PRO A O 1
ATOM 594 N N . THR A 1 89 ? 10.649 -31.975 1.486 1.00 12.00 81 THR A N 1
ATOM 595 C CA . THR A 1 89 ? 9.609 -31.313 2.284 1.00 11.02 81 THR A CA 1
ATOM 596 C C . THR A 1 89 ? 8.492 -30.786 1.385 1.00 12.33 81 THR A C 1
ATOM 597 O O . THR A 1 89 ? 8.750 -30.335 0.265 1.00 14.26 81 THR A O 1
ATOM 601 N N . THR A 1 90 ? 7.260 -30.776 1.913 1.00 10.86 82 THR A N 1
ATOM 602 C CA . THR A 1 90 ? 6.084 -30.282 1.182 1.00 11.95 82 THR A CA 1
ATOM 603 C C . THR A 1 90 ? 5.112 -29.604 2.151 1.00 12.56 82 THR A C 1
ATOM 604 O O . THR A 1 90 ? 4.895 -30.093 3.258 1.00 11.72 82 THR A O 1
ATOM 608 N N . ALA A 1 91 ? 4.507 -28.497 1.725 1.00 10.17 83 ALA A N 1
ATOM 609 C CA . ALA A 1 91 ? 3.468 -27.834 2.513 1.00 10.08 83 ALA A CA 1
ATOM 610 C C . ALA A 1 91 ? 2.096 -28.162 1.937 1.00 11.74 83 ALA A C 1
ATOM 611 O O . ALA A 1 91 ? 1.915 -28.179 0.715 1.00 12.44 83 ALA A O 1
ATOM 613 N N . VAL A 1 92 ? 1.125 -28.426 2.814 1.00 10.46 84 VAL A N 1
ATOM 614 C CA . VAL A 1 92 ? -0.200 -28.851 2.358 1.00 12.44 84 VAL A CA 1
ATOM 615 C C . VAL A 1 92 ? -1.267 -27.897 2.883 1.00 9.93 84 VAL A C 1
ATOM 616 O O . VAL A 1 92 ? -1.158 -27.348 3.989 1.00 11.97 84 VAL A O 1
ATOM 620 N N . ASN A 1 93 ? -2.277 -27.651 2.054 1.00 10.14 85 ASN A N 1
ATOM 621 C CA . ASN A 1 93 ? -3.332 -26.685 2.362 1.00 9.72 85 ASN A CA 1
ATOM 622 C C . ASN A 1 93 ? -4.694 -27.303 2.050 1.00 11.65 85 ASN A C 1
ATOM 623 O O . ASN A 1 93 ? -5.142 -27.321 0.896 1.00 11.51 85 ASN A O 1
ATOM 628 N N . LYS A 1 94 ? -5.350 -27.781 3.108 1.00 11.26 86 LYS A N 1
ATOM 629 C CA . LYS A 1 94 ? -6.752 -28.164 3.125 1.00 10.21 86 LYS A CA 1
ATOM 630 C C . LYS A 1 94 ? -7.473 -27.281 4.154 1.00 10.61 86 LYS A C 1
ATOM 631 O O . LYS A 1 94 ? -8.337 -27.732 4.901 1.00 12.12 86 LYS A O 1
ATOM 637 N N . VAL A 1 95 ? -7.132 -25.988 4.159 1.00 10.59 87 VAL A N 1
ATOM 638 C CA . VAL A 1 95 ? -7.630 -24.995 5.120 1.00 11.25 87 VAL A CA 1
ATOM 639 C C . VAL A 1 95 ? -7.491 -25.585 6.520 1.00 10.54 87 VAL A C 1
ATOM 640 O O . VAL A 1 95 ? -6.438 -26.142 6.841 1.00 11.93 87 VAL A O 1
ATOM 653 N N . ALA A 1 97 ? -8.254 -28.283 7.844 1.00 10.90 89 ALA A N 1
ATOM 654 C CA . ALA A 1 97 ? -7.922 -29.697 7.945 1.00 11.74 89 ALA A CA 1
ATOM 655 C C . ALA A 1 97 ? -6.457 -29.970 7.585 1.00 10.90 89 ALA A C 1
ATOM 656 O O . ALA A 1 97 ? -6.027 -31.112 7.675 1.00 12.52 89 ALA A O 1
ATOM 658 N N . SER A 1 98 ? -5.702 -28.922 7.227 1.00 10.65 90 SER A N 1
ATOM 659 C CA . SER A 1 98 ? -4.349 -29.098 6.680 1.00 11.91 90 SER A CA 1
ATOM 660 C C . SER A 1 98 ? -3.458 -29.999 7.533 1.00 12.08 90 SER A C 1
ATOM 661 O O . SER A 1 98 ? -2.789 -30.885 7.004 1.00 11.39 90 SER A O 1
ATOM 664 N N . GLY A 1 99 ? -3.377 -29.750 8.842 1.00 11.78 91 GLY A N 1
ATOM 665 C CA . GLY A 1 99 ? -2.467 -30.551 9.656 1.00 10.75 91 GLY A CA 1
ATOM 666 C C . GLY A 1 99 ? -2.895 -32.005 9.745 1.00 12.16 91 GLY A C 1
ATOM 667 O O . GLY A 1 99 ? -2.054 -32.907 9.832 1.00 12.61 91 GLY A O 1
ATOM 668 N N . MET A 1 100 ? -4.209 -32.262 9.724 1.00 9.75 92 MET A N 1
ATOM 669 C CA . MET A 1 100 ? -4.648 -33.654 9.734 1.00 10.70 92 MET A CA 1
ATOM 670 C C . MET A 1 100 ? -4.396 -34.307 8.383 1.00 11.80 92 MET A C 1
ATOM 671 O O . MET A 1 100 ? -3.971 -35.466 8.322 1.00 12.04 92 MET A O 1
ATOM 676 N N . LYS A 1 101 ? -4.655 -33.572 7.294 1.00 11.83 93 LYS A N 1
ATOM 677 C CA . LYS A 1 101 ? -4.398 -34.105 5.958 1.00 11.90 93 LYS A CA 1
ATOM 678 C C . LYS A 1 101 ? -2.917 -34.411 5.778 1.00 11.18 93 LYS A C 1
ATOM 679 O O . LYS A 1 101 ? -2.556 -35.403 5.139 1.00 11.73 93 LYS A O 1
ATOM 685 N N . ALA A 1 102 ? -2.042 -33.582 6.357 1.00 12.13 94 ALA A N 1
ATOM 686 C CA . ALA A 1 102 ? -0.608 -33.881 6.323 1.00 11.79 94 ALA A CA 1
ATOM 687 C C . ALA A 1 102 ? -0.315 -35.239 6.954 1.00 12.65 94 ALA A C 1
ATOM 688 O O . ALA A 1 102 ? 0.452 -36.040 6.406 1.00 12.84 94 ALA A O 1
ATOM 690 N N . VAL A 1 103 ? -0.898 -35.503 8.127 1.00 11.83 95 VAL A N 1
ATOM 691 C CA . VAL A 1 103 ? -0.688 -36.789 8.796 1.00 11.92 95 VAL A CA 1
ATOM 692 C C . VAL A 1 103 ? -1.240 -37.938 7.959 1.00 12.09 95 VAL A C 1
ATOM 693 O O . VAL A 1 103 ? -0.603 -38.991 7.834 1.00 12.14 95 VAL A O 1
ATOM 697 N N . MET A 1 104 ? -2.432 -37.758 7.373 1.00 10.98 96 MET A N 1
ATOM 698 C CA . MET A 1 104 ? -3.027 -38.806 6.545 1.00 10.77 96 MET A CA 1
ATOM 699 C C . MET A 1 104 ? -2.172 -39.104 5.316 1.00 11.92 96 MET A C 1
ATOM 700 O O . MET A 1 104 ? -1.934 -40.270 4.978 1.00 13.85 96 MET A O 1
ATOM 705 N N . MET A 1 105 ? -1.726 -38.057 4.615 1.00 12.84 97 MET A N 1
ATOM 706 C CA A MET A 1 105 ? -0.870 -38.238 3.443 0.61 12.90 97 MET A CA 1
ATOM 707 C CA B MET A 1 105 ? -0.899 -38.294 3.439 0.39 12.73 97 MET A CA 1
ATOM 708 C C . MET A 1 105 ? 0.435 -38.923 3.820 1.00 12.62 97 MET A C 1
ATOM 709 O O . MET A 1 105 ? 0.959 -39.740 3.069 1.00 12.67 97 MET A O 1
ATOM 718 N N . ALA A 1 106 ? 0.979 -38.573 4.982 1.00 11.08 98 ALA A N 1
ATOM 719 C CA . ALA A 1 106 ? 2.204 -39.219 5.431 1.00 11.24 98 ALA A CA 1
ATOM 720 C C . ALA A 1 106 ? 1.966 -40.697 5.720 1.00 13.42 98 ALA A C 1
ATOM 721 O O . ALA A 1 106 ? 2.805 -41.548 5.391 1.00 12.16 98 ALA A O 1
ATOM 723 N N . ALA A 1 107 ? 0.822 -41.021 6.335 1.00 13.30 99 ALA A N 1
ATOM 724 C CA . ALA A 1 107 ? 0.490 -42.420 6.566 1.00 13.98 99 ALA A CA 1
ATOM 725 C C . ALA A 1 107 ? 0.367 -43.171 5.243 1.00 13.99 99 ALA A C 1
ATOM 726 O O . ALA A 1 107 ? 0.809 -44.326 5.124 1.00 14.90 99 ALA A O 1
ATOM 728 N N . GLN A 1 108 ? -0.196 -42.519 4.226 1.00 14.27 100 GLN A N 1
ATOM 729 C CA . GLN A 1 108 ? -0.312 -43.157 2.922 1.00 14.35 100 GLN A CA 1
ATOM 730 C C . GLN A 1 108 ? 1.055 -43.402 2.305 1.00 14.45 100 GLN A C 1
ATOM 731 O O . GLN A 1 108 ? 1.248 -44.409 1.621 1.00 15.22 100 GLN A O 1
ATOM 737 N N . ALA A 1 109 ? 2.012 -42.493 2.528 1.00 13.83 101 ALA A N 1
ATOM 738 C CA . ALA A 1 109 ? 3.374 -42.718 2.035 1.00 14.84 101 ALA A CA 1
ATOM 739 C C . ALA A 1 109 ? 4.007 -43.944 2.690 1.00 16.11 101 ALA A C 1
ATOM 740 O O . ALA A 1 109 ? 4.755 -44.691 2.036 1.00 15.98 101 ALA A O 1
ATOM 742 N N . VAL A 1 110 ? 3.722 -44.172 3.977 1.00 14.27 102 VAL A N 1
ATOM 743 C CA . VAL A 1 110 ? 4.209 -45.386 4.639 1.00 14.42 102 VAL A CA 1
ATOM 744 C C . VAL A 1 110 ? 3.500 -46.621 4.081 1.00 17.42 102 VAL A C 1
ATOM 745 O O . VAL A 1 110 ? 4.141 -47.626 3.743 1.00 18.82 102 VAL A O 1
ATOM 749 N N . LYS A 1 111 ? 2.167 -46.566 3.978 1.00 15.78 103 LYS A N 1
ATOM 750 C CA . LYS A 1 111 ? 1.417 -47.729 3.498 1.00 17.03 103 LYS A CA 1
ATOM 751 C C . LYS A 1 111 ? 1.755 -48.071 2.052 1.00 18.60 103 LYS A C 1
ATOM 752 O O . LYS A 1 111 ? 1.712 -49.251 1.667 1.00 21.85 103 LYS A O 1
ATOM 758 N N . ALA A 1 112 ? 2.082 -47.064 1.241 1.00 17.10 104 ALA A N 1
ATOM 759 C CA . ALA A 1 112 ? 2.432 -47.278 -0.157 1.00 16.38 104 ALA A CA 1
ATOM 760 C C . ALA A 1 112 ? 3.821 -47.865 -0.322 1.00 24.57 104 ALA A C 1
ATOM 761 O O . ALA A 1 112 ? 4.205 -48.181 -1.453 1.00 23.07 104 ALA A O 1
ATOM 763 N N . GLY A 1 113 ? 4.574 -47.994 0.766 1.00 19.95 105 GLY A N 1
ATOM 764 C CA . GLY A 1 113 ? 5.889 -48.595 0.754 1.00 21.63 105 GLY A CA 1
ATOM 765 C C . GLY A 1 113 ? 7.033 -47.643 0.502 1.00 20.09 105 GLY A C 1
ATOM 766 O O . GLY A 1 113 ? 8.177 -48.098 0.380 1.00 21.45 105 GLY A O 1
ATOM 767 N N . ASP A 1 114 ? 6.773 -46.338 0.448 1.00 18.42 106 ASP A N 1
ATOM 768 C CA . ASP A 1 114 ? 7.776 -45.409 -0.054 1.00 17.68 106 ASP A CA 1
ATOM 769 C C . ASP A 1 114 ? 8.680 -44.846 1.025 1.00 18.87 106 ASP A C 1
ATOM 770 O O . ASP A 1 114 ? 9.828 -44.488 0.725 1.00 19.78 106 ASP A O 1
ATOM 775 N N . VAL A 1 115 ? 8.201 -44.743 2.265 1.00 16.23 107 VAL A N 1
ATOM 776 C CA . VAL A 1 115 ? 9.031 -44.243 3.359 1.00 16.74 107 VAL A CA 1
ATOM 777 C C . VAL A 1 115 ? 8.810 -45.108 4.591 1.00 17.86 107 VAL A C 1
ATOM 778 O O . VAL A 1 115 ? 7.741 -45.703 4.775 1.00 17.41 107 VAL A O 1
ATOM 782 N N . GLU A 1 116 ? 9.837 -45.157 5.445 1.00 16.12 108 GLU A N 1
ATOM 783 C CA . GLU A 1 116 ? 9.769 -45.845 6.730 1.00 17.16 108 GLU A CA 1
ATOM 784 C C . GLU A 1 116 ? 9.645 -44.890 7.907 1.00 18.01 108 GLU A C 1
ATOM 785 O O . GLU A 1 116 ? 9.224 -45.316 8.986 1.00 17.21 108 GLU A O 1
ATOM 791 N N . ALA A 1 117 ? 9.999 -43.616 7.727 1.00 15.96 109 ALA A N 1
ATOM 792 C CA . ALA A 1 117 ? 9.897 -42.635 8.799 1.00 13.62 109 ALA A CA 1
ATOM 793 C C . ALA A 1 117 ? 9.629 -41.290 8.157 1.00 13.87 109 ALA A C 1
ATOM 794 O O . ALA A 1 117 ? 10.303 -40.933 7.185 1.00 14.90 109 ALA A O 1
ATOM 796 N N . ILE A 1 118 ? 8.656 -40.558 8.701 1.00 12.39 110 ILE A N 1
ATOM 797 C CA . ILE A 1 118 ? 8.183 -39.333 8.067 1.00 13.32 110 ILE A CA 1
ATOM 798 C C . ILE A 1 118 ? 7.638 -38.406 9.148 1.00 13.86 110 ILE A C 1
ATOM 799 O O . ILE A 1 118 ? 7.068 -38.866 10.146 1.00 14.86 110 ILE A O 1
ATOM 804 N N . VAL A 1 119 ? 7.854 -37.097 8.970 1.00 11.45 111 VAL A N 1
ATOM 805 C CA . VAL A 1 119 ? 7.318 -36.072 9.870 1.00 11.20 111 VAL A CA 1
ATOM 806 C C . VAL A 1 119 ? 6.066 -35.491 9.237 1.00 12.07 111 VAL A C 1
ATOM 807 O O . VAL A 1 119 ? 6.059 -35.180 8.036 1.00 13.08 111 VAL A O 1
ATOM 811 N N . ALA A 1 120 ? 5.006 -35.332 10.037 1.00 12.09 112 ALA A N 1
ATOM 812 C CA . ALA A 1 120 ? 3.802 -34.659 9.558 1.00 11.90 112 ALA A CA 1
ATOM 813 C C . ALA A 1 120 ? 3.283 -33.740 10.652 1.00 12.99 112 ALA A C 1
ATOM 814 O O . ALA A 1 120 ? 3.294 -34.099 11.834 1.00 13.64 112 ALA A O 1
ATOM 816 N N . GLY A 1 121 ? 2.788 -32.574 10.253 1.00 11.84 113 GLY A N 1
ATOM 817 C CA . GLY A 1 121 ? 2.280 -31.633 11.239 1.00 11.66 113 GLY A CA 1
ATOM 818 C C . GLY A 1 121 ? 1.710 -30.407 10.564 1.00 11.17 113 GLY A C 1
ATOM 819 O O . GLY A 1 121 ? 1.208 -30.487 9.439 1.00 11.91 113 GLY A O 1
ATOM 820 N N . GLY A 1 122 ? 1.778 -29.270 11.246 1.00 11.34 114 GLY A N 1
ATOM 821 C CA . GLY A 1 122 ? 1.206 -28.052 10.702 1.00 12.36 114 GLY A CA 1
ATOM 822 C C . GLY A 1 122 ? 1.696 -26.855 11.479 1.00 12.17 114 GLY A C 1
ATOM 823 O O . GLY A 1 122 ? 2.233 -26.979 12.593 1.00 11.76 114 GLY A O 1
ATOM 824 N N . MET A 1 123 ? 1.506 -25.686 10.874 1.00 10.98 115 MET A N 1
ATOM 825 C CA . MET A 1 123 ? 2.060 -24.463 11.431 1.00 11.98 115 MET A CA 1
ATOM 826 C C . MET A 1 123 ? 1.258 -23.280 10.907 1.00 12.48 115 MET A C 1
ATOM 827 O O . MET A 1 123 ? 0.793 -23.292 9.764 1.00 12.13 115 MET A O 1
ATOM 832 N N . GLU A 1 124 ? 1.141 -22.243 11.734 1.00 13.89 116 GLU A N 1
ATOM 833 C CA . GLU A 1 124 ? 0.455 -21.040 11.289 1.00 12.29 116 GLU A CA 1
ATOM 834 C C . GLU A 1 124 ? 0.875 -19.892 12.187 1.00 12.51 116 GLU A C 1
ATOM 835 O O . GLU A 1 124 ? 0.934 -20.040 13.410 1.00 13.16 116 GLU A O 1
ATOM 841 N N . ASN A 1 125 ? 1.147 -18.744 11.582 1.00 12.62 117 ASN A N 1
ATOM 842 C CA . ASN A 1 125 ? 1.249 -17.514 12.360 1.00 13.11 117 ASN A CA 1
ATOM 843 C C . ASN A 1 125 ? 0.240 -16.549 11.753 1.00 14.34 117 ASN A C 1
ATOM 844 O O . ASN A 1 125 ? 0.509 -15.903 10.735 1.00 14.49 117 ASN A O 1
ATOM 849 N N . MET A 1 126 ? -0.939 -16.489 12.365 1.00 12.93 118 MET A N 1
ATOM 850 C CA . MET A 1 126 ? -1.988 -15.644 11.823 1.00 12.06 118 MET A CA 1
ATOM 851 C C . MET A 1 126 ? -1.669 -14.173 12.044 1.00 15.12 118 MET A C 1
ATOM 852 O O . MET A 1 126 ? -2.061 -13.337 11.223 1.00 15.67 118 MET A O 1
ATOM 857 N N . SER A 1 127 ? -0.897 -13.860 13.098 1.00 13.97 119 SER A N 1
ATOM 858 C CA . SER A 1 127 ? -0.479 -12.480 13.358 1.00 13.95 119 SER A CA 1
ATOM 859 C C . SER A 1 127 ? 0.335 -11.899 12.205 1.00 15.99 119 SER A C 1
ATOM 860 O O . SER A 1 127 ? 0.324 -10.679 11.989 1.00 16.80 119 SER A O 1
ATOM 863 N N . GLN A 1 128 ? 1.080 -12.736 11.492 1.00 13.76 120 GLN A N 1
ATOM 864 C CA . GLN A 1 128 ? 2.006 -12.269 10.460 1.00 14.82 120 GLN A CA 1
ATOM 865 C C . GLN A 1 128 ? 1.434 -12.347 9.049 1.00 15.96 120 GLN A C 1
ATOM 866 O O . GLN A 1 128 ? 2.158 -12.060 8.083 1.00 16.17 120 GLN A O 1
ATOM 872 N N . VAL A 1 129 ? 0.157 -12.674 8.895 1.00 13.49 121 VAL A N 1
ATOM 873 C CA . VAL A 1 129 ? -0.390 -12.777 7.532 1.00 13.65 121 VAL A CA 1
ATOM 874 C C . VAL A 1 129 ? -0.484 -11.379 6.937 1.00 12.52 121 VAL A C 1
ATOM 875 O O . VAL A 1 129 ? -0.984 -10.467 7.609 1.00 15.04 121 VAL A O 1
ATOM 879 N N . PRO A 1 130 ? -0.002 -11.148 5.726 1.00 13.29 122 PRO A N 1
ATOM 880 C CA . PRO A 1 130 ? 0.001 -9.785 5.191 1.00 14.49 122 PRO A CA 1
ATOM 881 C C . PRO A 1 130 ? -1.362 -9.375 4.647 1.00 17.11 122 PRO A C 1
ATOM 882 O O . PRO A 1 130 ? -2.303 -10.162 4.570 1.00 14.65 122 PRO A O 1
ATOM 886 N N . HIS A 1 131 ? -1.450 -8.089 4.304 1.00 15.87 123 HIS A N 1
ATOM 887 C CA . HIS A 1 131 ? -2.456 -7.556 3.393 1.00 13.06 123 HIS A CA 1
ATOM 888 C C . HIS A 1 131 ? -1.907 -7.578 1.963 1.00 14.59 123 HIS A C 1
ATOM 889 O O . HIS A 1 131 ? -0.695 -7.545 1.745 1.00 14.98 123 HIS A O 1
ATOM 896 N N . TYR A 1 132 ? -2.819 -7.631 0.987 1.00 13.78 124 TYR A N 1
ATOM 897 C CA . TYR A 1 132 ? -2.473 -7.830 -0.420 1.00 13.67 124 TYR A CA 1
ATOM 898 C C . TYR A 1 132 ? -2.848 -6.615 -1.249 1.00 15.33 124 TYR A C 1
ATOM 899 O O . TYR A 1 132 ? -3.933 -6.053 -1.080 1.00 17.29 124 TYR A O 1
ATOM 908 N N . ILE A 1 133 ? -1.990 -6.250 -2.195 1.00 14.81 125 ILE A N 1
ATOM 909 C CA . ILE A 1 133 ? -2.329 -5.251 -3.205 1.00 16.15 125 ILE A CA 1
ATOM 910 C C . ILE A 1 133 ? -1.934 -5.795 -4.573 1.00 18.96 125 ILE A C 1
ATOM 911 O O . ILE A 1 133 ? -0.922 -6.490 -4.697 1.00 16.85 125 ILE A O 1
ATOM 916 N N . ASP A 1 134 ? -2.760 -5.537 -5.589 1.00 16.26 126 ASP A N 1
ATOM 917 C CA . ASP A 1 134 ? -2.335 -5.803 -6.969 1.00 18.84 126 ASP A CA 1
ATOM 918 C C . ASP A 1 134 ? -1.392 -4.680 -7.365 1.00 21.65 126 ASP A C 1
ATOM 919 O O . ASP A 1 134 ? -1.827 -3.574 -7.701 1.00 23.17 126 ASP A O 1
ATOM 924 N N . GLY A 1 135 ? -0.094 -4.948 -7.319 1.00 20.52 127 GLY A N 1
ATOM 925 C CA . GLY A 1 135 ? 0.861 -3.901 -7.622 1.00 21.99 127 GLY A CA 1
ATOM 926 C C . GLY A 1 135 ? 1.247 -3.767 -9.079 1.00 22.11 127 GLY A C 1
ATOM 927 O O . GLY A 1 135 ? 1.879 -2.774 -9.447 1.00 22.65 127 GLY A O 1
ATOM 928 N N . ARG A 1 136 ? 0.866 -4.734 -9.918 1.00 21.32 128 ARG A N 1
ATOM 929 C CA . ARG A 1 136 ? 1.345 -4.804 -11.298 1.00 18.67 128 ARG A CA 1
ATOM 930 C C . ARG A 1 136 ? 0.482 -4.015 -12.254 1.00 22.19 128 ARG A C 1
ATOM 931 O O . ARG A 1 136 ? 0.986 -3.520 -13.269 1.00 24.84 128 ARG A O 1
ATOM 939 N N . ASN A 1 137 ? -0.804 -3.909 -11.941 1.00 25.74 129 ASN A N 1
ATOM 940 C CA . ASN A 1 137 ? -1.784 -3.186 -12.729 1.00 29.93 129 ASN A CA 1
ATOM 941 C C . ASN A 1 137 ? -2.092 -1.905 -11.972 1.00 33.27 129 ASN A C 1
ATOM 942 O O . ASN A 1 137 ? -2.733 -1.941 -10.912 1.00 39.51 129 ASN A O 1
ATOM 947 N N . GLY A 1 138 ? -1.605 -0.795 -12.498 1.00 26.57 130 GLY A N 1
ATOM 948 C CA . GLY A 1 138 ? -1.936 0.495 -11.928 1.00 28.14 130 GLY A CA 1
ATOM 949 C C . GLY A 1 138 ? -3.421 0.788 -12.008 1.00 29.40 130 GLY A C 1
ATOM 950 O O . GLY A 1 138 ? -4.167 0.199 -12.792 1.00 26.01 130 GLY A O 1
ATOM 951 N N . VAL A 1 139 ? -3.854 1.711 -11.158 1.00 21.90 131 VAL A N 1
ATOM 952 C CA . VAL A 1 139 ? -5.215 2.231 -11.178 1.00 21.66 131 VAL A CA 1
ATOM 953 C C . VAL A 1 139 ? -5.107 3.699 -11.545 1.00 25.50 131 VAL A C 1
ATOM 954 O O . VAL A 1 139 ? -4.601 4.506 -10.755 1.00 24.84 131 VAL A O 1
ATOM 958 N N . LYS A 1 140 ? -5.559 4.051 -12.751 1.00 23.90 132 LYS A N 1
ATOM 959 C CA . LYS A 1 140 ? -5.323 5.397 -13.255 1.00 23.80 132 LYS A CA 1
ATOM 960 C C . LYS A 1 140 ? -6.067 6.450 -12.445 1.00 21.16 132 LYS A C 1
ATOM 961 O O . LYS A 1 140 ? -5.570 7.565 -12.284 1.00 21.86 132 LYS A O 1
ATOM 963 N N . LEU A 1 141 ? -7.244 6.118 -11.925 1.00 22.16 133 LEU A N 1
ATOM 964 C CA . LEU A 1 141 ? -8.037 7.086 -11.167 1.00 21.74 133 LEU A CA 1
ATOM 965 C C . LEU A 1 141 ? -8.988 6.291 -10.291 1.00 26.59 133 LEU A C 1
ATOM 966 O O . LEU A 1 141 ? -9.740 5.451 -10.801 1.00 27.23 133 LEU A O 1
ATOM 971 N N . GLY A 1 142 ? -8.923 6.503 -8.979 1.00 21.92 134 GLY A N 1
ATOM 972 C CA . GLY A 1 142 ? -9.794 5.785 -8.076 1.00 20.59 134 GLY A CA 1
ATOM 973 C C . GLY A 1 142 ? -9.080 5.202 -6.878 1.00 19.77 134 GLY A C 1
ATOM 974 O O . GLY A 1 142 ? -7.871 4.954 -6.921 1.00 19.83 134 GLY A O 1
ATOM 975 N N . ASP A 1 143 ? -9.831 4.956 -5.811 1.00 19.92 135 ASP A N 1
ATOM 976 C CA . ASP A 1 143 ? -9.252 4.368 -4.610 1.00 25.14 135 ASP A CA 1
ATOM 977 C C . ASP A 1 143 ? -8.806 2.929 -4.867 1.00 28.11 135 ASP A C 1
ATOM 978 O O . ASP A 1 143 ? -9.336 2.234 -5.739 1.00 25.87 135 ASP A O 1
ATOM 983 N N . ILE A 1 144 ? -7.812 2.480 -4.100 1.00 20.27 136 ILE A N 1
ATOM 984 C CA . ILE A 1 144 ? -7.259 1.134 -4.220 1.00 21.41 136 ILE A CA 1
ATOM 985 C C . ILE A 1 144 ? -7.526 0.400 -2.912 1.00 25.35 136 ILE A C 1
ATOM 986 O O . ILE A 1 144 ? -7.493 1.007 -1.838 1.00 25.96 136 ILE A O 1
ATOM 991 N N . LYS A 1 145 ? -7.835 -0.889 -3.004 1.00 25.53 137 LYS A N 1
ATOM 992 C CA . LYS A 1 145 ? -8.142 -1.691 -1.827 1.00 32.88 137 LYS A CA 1
ATOM 993 C C . LYS A 1 145 ? -6.987 -2.633 -1.522 1.00 28.69 137 LYS A C 1
ATOM 994 O O . LYS A 1 145 ? -6.447 -3.272 -2.427 1.00 26.23 137 LYS A O 1
ATOM 996 N N . LEU A 1 146 ? -6.613 -2.709 -0.245 1.00 24.41 138 LEU A N 1
ATOM 997 C CA . LEU A 1 146 ? -5.662 -3.700 0.259 1.00 21.50 138 LEU A CA 1
ATOM 998 C C . LEU A 1 146 ? -6.463 -4.734 1.032 1.00 23.55 138 LEU A C 1
ATOM 999 O O . LEU A 1 146 ? -7.017 -4.416 2.089 1.00 24.14 138 LEU A O 1
ATOM 1004 N N . GLN A 1 147 ? -6.504 -5.961 0.528 1.00 20.49 139 GLN A N 1
ATOM 1005 C CA A GLN A 1 147 ? -7.290 -7.008 1.163 0.55 20.97 139 GLN A CA 1
ATOM 1006 C CA B GLN A 1 147 ? -7.295 -6.997 1.174 0.45 21.08 139 GLN A CA 1
ATOM 1007 C C . GLN A 1 147 ? -6.507 -7.632 2.307 1.00 20.25 139 GLN A C 1
ATOM 1008 O O . GLN A 1 147 ? -5.335 -7.972 2.147 1.00 17.53 139 GLN A O 1
ATOM 1019 N N . ASP A 1 148 ? -7.160 -7.781 3.459 1.00 14.83 140 ASP A N 1
ATOM 1020 C CA . ASP A 1 148 ? -6.570 -8.528 4.559 1.00 14.95 140 ASP A CA 1
ATOM 1021 C C . ASP A 1 148 ? -6.435 -10.000 4.167 1.00 16.14 140 ASP A C 1
ATOM 1022 O O . ASP A 1 148 ? -7.440 -10.661 3.898 1.00 16.78 140 ASP A O 1
ATOM 1027 N N . GLY A 1 149 ? -5.202 -10.525 4.144 1.00 18.72 141 GLY A N 1
ATOM 1028 C CA . GLY A 1 149 ? -5.009 -11.903 3.700 1.00 17.63 141 GLY A CA 1
ATOM 1029 C C . GLY A 1 149 ? -5.696 -12.926 4.585 1.00 16.87 141 GLY A C 1
ATOM 1030 O O . GLY A 1 149 ? -6.120 -13.987 4.105 1.00 17.10 141 GLY A O 1
ATOM 1031 N N . LEU A 1 150 ? -5.802 -12.633 5.882 1.00 17.29 142 LEU A N 1
ATOM 1032 C CA . LEU A 1 150 ? -6.520 -13.520 6.796 1.00 16.73 142 LEU A CA 1
ATOM 1033 C C . LEU A 1 150 ? -7.972 -13.652 6.386 1.00 18.16 142 LEU A C 1
ATOM 1034 O O . LEU A 1 150 ? -8.519 -14.761 6.311 1.00 17.74 142 LEU A O 1
ATOM 1039 N N . LEU A 1 151 ? -8.624 -12.516 6.143 1.00 16.81 143 LEU A N 1
ATOM 1040 C CA . LEU A 1 151 ? -10.027 -12.553 5.758 1.00 18.43 143 LEU A CA 1
ATOM 1041 C C . LEU A 1 151 ? -10.201 -13.135 4.365 1.00 20.64 143 LEU A C 1
ATOM 1042 O O . LEU A 1 151 ? -11.136 -13.906 4.132 1.00 22.29 143 LEU A O 1
ATOM 1047 N N . LYS A 1 152 ? -9.309 -12.776 3.428 1.00 16.38 144 LYS A N 1
ATOM 1048 C CA A LYS A 1 152 ? -9.506 -13.156 2.031 0.52 17.03 144 LYS A CA 1
ATOM 1049 C CA B LYS A 1 152 ? -9.500 -13.154 2.030 0.48 17.24 144 LYS A CA 1
ATOM 1050 C C . LYS A 1 152 ? -9.241 -14.640 1.808 1.00 18.79 144 LYS A C 1
ATOM 1051 O O . LYS A 1 152 ? -10.021 -15.325 1.135 1.00 20.19 144 LYS A O 1
ATOM 1062 N N . ASP A 1 153 ? -8.135 -15.155 2.338 1.00 15.18 145 ASP A N 1
ATOM 1063 C CA . ASP A 1 153 ? -7.763 -16.537 2.068 1.00 14.76 145 ASP A CA 1
ATOM 1064 C C . ASP A 1 153 ? -8.150 -17.481 3.198 1.00 14.43 145 ASP A C 1
ATOM 1065 O O . ASP A 1 153 ? -8.296 -18.688 2.969 1.00 17.17 145 ASP A O 1
ATOM 1070 N N . GLY A 1 154 ? -8.311 -16.963 4.410 1.00 14.52 146 GLY A N 1
ATOM 1071 C CA . GLY A 1 154 ? -8.559 -17.838 5.545 1.00 15.16 146 GLY A CA 1
ATOM 1072 C C . GLY A 1 154 ? -10.018 -17.965 5.948 1.00 17.76 146 GLY A C 1
ATOM 1073 O O . GLY A 1 154 ? -10.506 -19.084 6.150 1.00 18.24 146 GLY A O 1
ATOM 1074 N N . LEU A 1 155 ? -10.726 -16.839 6.063 1.00 15.72 147 LEU A N 1
ATOM 1075 C CA . LEU A 1 155 ? -11.979 -16.794 6.819 1.00 16.33 147 LEU A CA 1
ATOM 1076 C C . LEU A 1 155 ? -13.219 -16.467 5.995 1.00 20.56 147 LEU A C 1
ATOM 1077 O O . LEU A 1 155 ? -14.326 -16.437 6.555 1.00 21.30 147 LEU A O 1
ATOM 1082 N N . THR A 1 156 ? -13.084 -16.208 4.703 1.00 16.04 148 THR A N 1
ATOM 1083 C CA . THR A 1 156 ? -14.223 -15.830 3.875 1.00 17.12 148 THR A CA 1
ATOM 1084 C C . THR A 1 156 ? -14.572 -16.976 2.933 1.00 18.58 148 THR A C 1
ATOM 1085 O O . THR A 1 156 ? -13.709 -17.474 2.204 1.00 18.19 148 THR A O 1
ATOM 1089 N N . ASP A 1 157 ? -15.835 -17.392 2.945 1.00 17.79 149 ASP A N 1
ATOM 1090 C CA . ASP A 1 157 ? -16.285 -18.384 1.973 1.00 16.48 149 ASP A CA 1
ATOM 1091 C C . ASP A 1 157 ? -16.295 -17.775 0.574 1.00 17.74 149 ASP A C 1
ATOM 1092 O O . ASP A 1 157 ? -16.857 -16.694 0.358 1.00 18.20 149 ASP A O 1
ATOM 1097 N N . VAL A 1 158 ? -15.674 -18.474 -0.386 1.00 17.17 150 VAL A N 1
ATOM 1098 C CA . VAL A 1 158 ? -15.552 -17.935 -1.742 1.00 17.88 150 VAL A CA 1
ATOM 1099 C C . VAL A 1 158 ? -16.920 -17.706 -2.371 1.00 20.05 150 VAL A C 1
ATOM 1100 O O . VAL A 1 158 ? -17.169 -16.667 -3.002 1.00 21.64 150 VAL A O 1
ATOM 1104 N N . TYR A 1 159 ? -17.830 -18.670 -2.213 1.00 19.73 151 TYR A N 1
ATOM 1105 C CA . TYR A 1 159 ? -19.032 -18.706 -3.042 1.00 21.37 151 TYR A CA 1
ATOM 1106 C C . TYR A 1 159 ? -20.078 -17.720 -2.538 1.00 22.08 151 TYR A C 1
ATOM 1107 O O . TYR A 1 159 ? -20.761 -17.069 -3.343 1.00 25.00 151 TYR A O 1
ATOM 1116 N N . SER A 1 160 ? -20.180 -17.566 -1.218 1.00 21.32 152 SER A N 1
ATOM 1117 C CA . SER A 1 160 ? -21.116 -16.613 -0.629 1.00 24.48 152 SER A CA 1
ATOM 1118 C C . SER A 1 160 ? -20.489 -15.257 -0.341 1.00 25.19 152 SER A C 1
ATOM 1119 O O . SER A 1 160 ? -21.225 -14.288 -0.133 1.00 25.65 152 SER A O 1
ATOM 1122 N N . LYS A 1 161 ? -19.157 -15.175 -0.310 1.00 22.64 153 LYS A N 1
ATOM 1123 C CA . LYS A 1 161 ? -18.416 -13.983 0.099 1.00 22.32 153 LYS A CA 1
ATOM 1124 C C . LYS A 1 161 ? -18.721 -13.590 1.542 1.00 26.64 153 LYS A C 1
ATOM 1125 O O . LYS A 1 161 ? -18.534 -12.433 1.931 1.00 31.56 153 LYS A O 1
ATOM 1131 N N . GLN A 1 162 ? -19.166 -14.541 2.350 1.00 24.60 154 GLN A N 1
ATOM 1132 C CA . GLN A 1 162 ? -19.459 -14.290 3.752 1.00 22.85 154 GLN A CA 1
ATOM 1133 C C . GLN A 1 162 ? -18.422 -14.963 4.642 1.00 20.42 154 GLN A C 1
ATOM 1134 O O . GLN A 1 162 ? -17.764 -15.925 4.254 1.00 23.24 154 GLN A O 1
ATOM 1140 N N . HIS A 1 163 ? -18.286 -14.422 5.848 1.00 21.68 155 HIS A N 1
ATOM 1141 C CA A HIS A 1 163 ? -17.355 -14.934 6.847 0.62 20.94 155 HIS A CA 1
ATOM 1142 C CA B HIS A 1 163 ? -17.321 -14.967 6.783 0.38 20.65 155 HIS A CA 1
ATOM 1143 C C . HIS A 1 163 ? -17.814 -16.301 7.342 1.00 20.54 155 HIS A C 1
ATOM 1144 O O . HIS A 1 163 ? -19.016 -16.590 7.379 1.00 23.55 155 HIS A O 1
ATOM 1157 N N . MET A 1 164 ? -16.848 -17.141 7.738 1.00 20.11 156 MET A N 1
ATOM 1158 C CA . MET A 1 164 ? -17.167 -18.440 8.335 1.00 20.64 156 MET A CA 1
ATOM 1159 C C . MET A 1 164 ? -18.175 -18.316 9.465 1.00 20.89 156 MET A C 1
ATOM 1160 O O . MET A 1 164 ? -18.997 -19.218 9.663 1.00 19.50 156 MET A O 1
ATOM 1165 N N . GLY A 1 165 ? -18.118 -17.221 10.220 1.00 20.01 157 GLY A N 1
ATOM 1166 C CA . GLY A 1 165 ? -19.055 -17.039 11.317 1.00 18.93 157 GLY A CA 1
ATOM 1167 C C . GLY A 1 165 ? -20.497 -16.966 10.859 1.00 18.08 157 GLY A C 1
ATOM 1168 O O . GLY A 1 165 ? -21.414 -17.311 11.612 1.00 19.71 157 GLY A O 1
ATOM 1169 N N . ASN A 1 166 ? -20.729 -16.517 9.628 1.00 18.53 158 ASN A N 1
ATOM 1170 C CA . ASN A 1 166 ? -22.088 -16.485 9.107 1.00 20.26 158 ASN A CA 1
ATOM 1171 C C . ASN A 1 166 ? -22.573 -17.901 8.808 1.00 19.01 158 ASN A C 1
ATOM 1172 O O . ASN A 1 166 ? -23.757 -18.207 8.967 1.00 20.37 158 ASN A O 1
ATOM 1186 N N . ALA A 1 168 ? -21.538 -20.406 10.589 1.00 17.54 160 ALA A N 1
ATOM 1187 C CA . ALA A 1 168 ? -21.822 -20.882 11.942 1.00 19.70 160 ALA A CA 1
ATOM 1188 C C . ALA A 1 168 ? -23.249 -20.496 12.367 1.00 18.66 160 ALA A C 1
ATOM 1189 O O . ALA A 1 168 ? -23.950 -21.286 13.015 1.00 19.12 160 ALA A O 1
ATOM 1191 N N . GLU A 1 169 ? -23.695 -19.286 12.009 1.00 19.21 161 GLU A N 1
ATOM 1192 C CA . GLU A 1 169 ? -25.060 -18.892 12.349 1.00 20.44 161 GLU A CA 1
ATOM 1193 C C . GLU A 1 169 ? -26.087 -19.728 11.588 1.00 21.31 161 GLU A C 1
ATOM 1194 O O . GLU A 1 169 ? -27.163 -20.034 12.119 1.00 22.28 161 GLU A O 1
ATOM 1200 N N . LEU A 1 170 ? -25.789 -20.065 10.329 1.00 21.19 162 LEU A N 1
ATOM 1201 C CA . LEU A 1 170 ? -26.671 -20.950 9.576 1.00 22.25 162 LEU A CA 1
ATOM 1202 C C . LEU A 1 170 ? -26.817 -22.287 10.290 1.00 22.22 162 LEU A C 1
ATOM 1203 O O . LEU A 1 170 ? -27.925 -22.835 10.401 1.00 23.48 162 LEU A O 1
ATOM 1208 N N . CYS A 1 171 ? -25.699 -22.813 10.797 1.00 21.00 163 CYS A N 1
ATOM 1209 C CA . CYS A 1 171 ? -25.722 -24.071 11.528 1.00 21.09 163 CYS A CA 1
ATOM 1210 C C . CYS A 1 171 ? -26.545 -23.953 12.810 1.00 22.29 163 CYS A C 1
ATOM 1211 O O . CYS A 1 171 ? -27.354 -24.838 13.124 1.00 22.59 163 CYS A O 1
ATOM 1214 N N . ALA A 1 172 ? -26.366 -22.856 13.557 1.00 21.21 164 ALA A N 1
ATOM 1215 C CA . ALA A 1 172 ? -27.131 -22.660 14.789 1.00 21.84 164 ALA A CA 1
ATOM 1216 C C . ALA A 1 172 ? -28.626 -22.656 14.518 1.00 23.38 164 ALA A C 1
ATOM 1217 O O . ALA A 1 172 ? -29.413 -23.208 15.299 1.00 24.21 164 ALA A O 1
ATOM 1219 N N . LYS A 1 173 ? -29.034 -22.022 13.418 1.00 23.97 165 LYS A N 1
ATOM 1220 C CA . LYS A 1 173 ? -30.449 -21.921 13.085 1.00 25.74 165 LYS A CA 1
ATOM 1221 C C . LYS A 1 173 ? -31.012 -23.279 12.688 1.00 26.65 165 LYS A C 1
ATOM 1222 O O . LYS A 1 173 ? -32.059 -23.705 13.193 1.00 27.96 165 LYS A O 1
ATOM 1228 N N . GLU A 1 174 ? -30.316 -23.976 11.782 1.00 26.13 166 GLU A N 1
ATOM 1229 C CA . GLU A 1 174 ? -30.814 -25.245 11.261 1.00 27.81 166 GLU A CA 1
ATOM 1230 C C . GLU A 1 174 ? -30.858 -26.323 12.336 1.00 27.37 166 GLU A C 1
ATOM 1231 O O . GLU A 1 174 ? -31.762 -27.164 12.336 1.00 28.95 166 GLU A O 1
ATOM 1237 N N . TYR A 1 175 ? -29.886 -26.333 13.250 1.00 25.88 167 TYR A N 1
ATOM 1238 C CA . TYR A 1 175 ? -29.812 -27.386 14.255 1.00 26.03 167 TYR A CA 1
ATOM 1239 C C . TYR A 1 175 ? -30.353 -26.954 15.616 1.00 26.21 167 TYR A C 1
ATOM 1240 O O . TYR A 1 175 ? -30.207 -27.696 16.596 1.00 29.35 167 TYR A O 1
ATOM 1249 N N . ASN A 1 176 ? -31.003 -25.790 15.684 1.00 26.53 168 ASN A N 1
ATOM 1250 C CA A ASN A 1 176 ? -31.657 -25.295 16.900 0.51 27.04 168 ASN A CA 1
ATOM 1251 C CA B ASN A 1 176 ? -31.662 -25.321 16.902 0.49 27.05 168 ASN A CA 1
ATOM 1252 C C . ASN A 1 176 ? -30.689 -25.288 18.082 1.00 25.86 168 ASN A C 1
ATOM 1253 O O . ASN A 1 176 ? -30.959 -25.836 19.159 1.00 31.58 168 ASN A O 1
ATOM 1262 N N . ILE A 1 177 ? -29.549 -24.638 17.875 1.00 24.49 169 ILE A N 1
ATOM 1263 C CA . ILE A 1 177 ? -28.529 -24.483 18.904 1.00 23.55 169 ILE A CA 1
ATOM 1264 C C . ILE A 1 177 ? -28.538 -23.024 19.331 1.00 25.47 169 ILE A C 1
ATOM 1265 O O . ILE A 1 177 ? -28.240 -22.137 18.528 1.00 23.09 169 ILE A O 1
ATOM 1270 N N . THR A 1 178 ? -28.889 -22.774 20.583 1.00 24.06 170 THR A N 1
ATOM 1271 C CA . THR A 1 178 ? -29.173 -21.419 21.031 1.00 24.55 170 THR A CA 1
ATOM 1272 C C . THR A 1 178 ? -27.911 -20.698 21.497 1.00 23.73 170 THR A C 1
ATOM 1273 O O . THR A 1 178 ? -26.864 -21.299 21.739 1.00 22.90 170 THR A O 1
ATOM 1277 N N . ARG A 1 179 ? -28.046 -19.376 21.651 1.00 21.47 171 ARG A N 1
ATOM 1278 C CA . ARG A 1 179 ? -26.990 -18.564 22.253 1.00 22.73 171 ARG A CA 1
ATOM 1279 C C . ARG A 1 179 ? -26.582 -19.109 23.618 1.00 22.61 171 ARG A C 1
ATOM 1280 O O . ARG A 1 179 ? -25.388 -19.234 23.923 1.00 22.54 171 ARG A O 1
ATOM 1288 N N . GLU A 1 180 ? -27.569 -19.440 24.456 1.00 23.76 172 GLU A N 1
ATOM 1289 C CA . GLU A 1 180 ? -27.260 -19.929 25.797 1.00 22.67 172 GLU A CA 1
ATOM 1290 C C . GLU A 1 180 ? -26.500 -21.248 25.747 1.00 22.26 172 GLU A C 1
ATOM 1291 O O . GLU A 1 180 ? -25.571 -21.467 26.535 1.00 22.28 172 GLU A O 1
ATOM 1297 N N . GLU A 1 181 ? -26.877 -22.141 24.825 1.00 21.16 173 GLU A N 1
ATOM 1298 C CA . GLU A 1 181 ? -26.166 -23.413 24.716 1.00 20.75 173 GLU A CA 1
ATOM 1299 C C . GLU A 1 181 ? -24.738 -23.208 24.233 1.00 19.63 173 GLU A C 1
ATOM 1300 O O . GLU A 1 181 ? -23.813 -23.868 24.725 1.00 19.31 173 GLU A O 1
ATOM 1306 N N . GLN A 1 182 ? -24.539 -22.307 23.264 1.00 18.79 174 GLN A N 1
ATOM 1307 C CA . GLN A 1 182 ? -23.191 -22.023 22.785 1.00 18.13 174 GLN A CA 1
ATOM 1308 C C . GLN A 1 182 ? -22.335 -21.419 23.888 1.00 19.14 174 GLN A C 1
ATOM 1309 O O . GLN A 1 182 ? -21.151 -21.752 24.026 1.00 19.03 174 GLN A O 1
ATOM 1315 N N . ASP A 1 183 ? -22.917 -20.520 24.683 1.00 19.41 175 ASP A N 1
ATOM 1316 C CA . ASP A 1 183 ? -22.161 -19.920 25.778 1.00 22.31 175 ASP A CA 1
ATOM 1317 C C . ASP A 1 183 ? -21.790 -20.960 26.828 1.00 20.45 175 ASP A C 1
ATOM 1318 O O . ASP A 1 183 ? -20.675 -20.938 27.359 1.00 21.52 175 ASP A O 1
ATOM 1323 N N . ALA A 1 184 ? -22.709 -21.875 27.142 1.00 20.95 176 ALA A N 1
ATOM 1324 C CA . ALA A 1 184 ? -22.405 -22.918 28.117 1.00 22.94 176 ALA A CA 1
ATOM 1325 C C . ALA A 1 184 ? -21.302 -23.833 27.607 1.00 20.72 176 ALA A C 1
ATOM 1326 O O . ALA A 1 184 ? -20.416 -24.236 28.373 1.00 21.03 176 ALA A O 1
ATOM 1328 N N . PHE A 1 185 ? -21.338 -24.173 26.314 1.00 18.65 177 PHE A N 1
ATOM 1329 C CA . PHE A 1 185 ? -20.266 -24.967 25.723 1.00 18.20 177 PHE A CA 1
ATOM 1330 C C . PHE A 1 185 ? -18.933 -24.237 25.820 1.00 20.43 177 PHE A C 1
ATOM 1331 O O . PHE A 1 185 ? -17.907 -24.840 26.173 1.00 16.96 177 PHE A O 1
ATOM 1339 N N . ALA A 1 186 ? -18.927 -22.935 25.506 1.00 17.60 178 ALA A N 1
ATOM 1340 C CA . ALA A 1 186 ? -17.688 -22.166 25.551 1.00 19.68 178 ALA A CA 1
ATOM 1341 C C . ALA A 1 186 ? -17.127 -22.130 26.965 1.00 17.57 178 ALA A C 1
ATOM 1342 O O . ALA A 1 186 ? -15.933 -22.366 27.174 1.00 19.07 178 ALA A O 1
ATOM 1344 N N . ILE A 1 187 ? -17.986 -21.845 27.947 1.00 17.63 179 ILE A N 1
ATOM 1345 C CA . ILE A 1 187 ? -17.546 -21.818 29.336 1.00 20.53 179 ILE A CA 1
ATOM 1346 C C . ILE A 1 187 ? -16.965 -23.167 29.730 1.00 23.17 179 ILE A C 1
ATOM 1347 O O . ILE A 1 187 ? -15.927 -23.242 30.399 1.00 20.79 179 ILE A O 1
ATOM 1352 N N . GLN A 1 188 ? -17.601 -24.254 29.295 1.00 19.24 180 GLN A N 1
ATOM 1353 C CA . GLN A 1 188 ? -17.051 -25.572 29.592 1.00 21.82 180 GLN A CA 1
ATOM 1354 C C . GLN A 1 188 ? -15.674 -25.756 28.955 1.00 18.16 180 GLN A C 1
ATOM 1355 O O . GLN A 1 188 ? -14.772 -26.328 29.573 1.00 19.16 180 GLN A O 1
ATOM 1361 N N . SER A 1 189 ? -15.482 -25.266 27.723 1.00 15.24 181 SER A N 1
ATOM 1362 C CA . SER A 1 189 ? -14.167 -25.390 27.099 1.00 15.05 181 SER A CA 1
ATOM 1363 C C . SER A 1 189 ? -13.108 -24.606 27.878 1.00 17.95 181 SER A C 1
ATOM 1364 O O . SER A 1 189 ? -12.005 -25.113 28.122 1.00 17.55 181 SER A O 1
ATOM 1367 N N . TYR A 1 190 ? -13.432 -23.383 28.305 1.00 16.52 182 TYR A N 1
ATOM 1368 C CA . TYR A 1 190 ? -12.502 -22.626 29.145 1.00 17.85 182 TYR A CA 1
ATOM 1369 C C . TYR A 1 190 ? -12.203 -23.351 30.454 1.00 21.29 182 TYR A C 1
ATOM 1370 O O . TYR A 1 190 ? -11.045 -23.395 30.900 1.00 19.33 182 TYR A O 1
ATOM 1379 N N . GLU A 1 191 ? -13.240 -23.883 31.105 1.00 18.33 183 GLU A N 1
ATOM 1380 C CA . GLU A 1 191 ? -13.037 -24.550 32.388 1.00 19.07 183 GLU A CA 1
ATOM 1381 C C . GLU A 1 191 ? -12.186 -25.799 32.224 1.00 19.96 183 GLU A C 1
ATOM 1382 O O . GLU A 1 191 ? -11.283 -26.057 33.028 1.00 20.71 183 GLU A O 1
ATOM 1388 N N . ARG A 1 192 ? -12.472 -26.594 31.192 1.00 17.64 184 ARG A N 1
ATOM 1389 C CA . ARG A 1 192 ? -11.717 -27.823 30.987 1.00 19.43 184 ARG A CA 1
ATOM 1390 C C . ARG A 1 192 ? -10.268 -27.521 30.652 1.00 18.25 184 ARG A C 1
ATOM 1391 O O . ARG A 1 192 ? -9.368 -28.252 31.082 1.00 18.12 184 ARG A O 1
ATOM 1399 N N . SER A 1 193 ? -10.030 -26.455 29.878 1.00 16.06 185 SER A N 1
ATOM 1400 C CA . SER A 1 193 ? -8.663 -26.092 29.504 1.00 14.75 185 SER A CA 1
ATOM 1401 C C . SER A 1 193 ? -7.856 -25.703 30.735 1.00 16.69 185 SER A C 1
ATOM 1402 O O . SER A 1 193 ? -6.710 -26.134 30.907 1.00 17.54 185 SER A O 1
ATOM 1405 N N . ALA A 1 194 ? -8.430 -24.853 31.583 1.00 17.41 186 ALA A N 1
ATOM 1406 C CA . ALA A 1 194 ? -7.723 -24.438 32.792 1.00 19.45 186 ALA A CA 1
ATOM 1407 C C . ALA A 1 194 ? -7.473 -25.625 33.714 1.00 21.95 186 ALA A C 1
ATOM 1408 O O . ALA A 1 194 ? -6.400 -25.732 34.329 1.00 20.29 186 ALA A O 1
ATOM 1410 N N . LYS A 1 195 ? -8.455 -26.525 33.828 1.00 18.10 187 LYS A N 1
ATOM 1411 C CA . LYS A 1 195 ? -8.299 -27.689 34.693 1.00 19.34 187 LYS A CA 1
ATOM 1412 C C . LYS A 1 195 ? -7.206 -28.617 34.171 1.00 21.30 187 LYS A C 1
ATOM 1413 O O . LYS A 1 195 ? -6.352 -29.081 34.938 1.00 20.30 187 LYS A O 1
ATOM 1419 N N . ALA A 1 196 ? -7.210 -28.902 32.863 1.00 17.38 188 ALA A N 1
ATOM 1420 C CA . ALA A 1 196 ? -6.200 -29.806 32.318 1.00 16.31 188 ALA A CA 1
ATOM 1421 C C . ALA A 1 196 ? -4.802 -29.213 32.461 1.00 17.13 188 ALA A C 1
ATOM 1422 O O . ALA A 1 196 ? -3.852 -29.919 32.834 1.00 16.78 188 ALA A O 1
ATOM 1424 N N . TRP A 1 197 ? -4.661 -27.905 32.220 1.00 16.16 189 TRP A N 1
ATOM 1425 C CA . TRP A 1 197 ? -3.364 -27.269 32.434 1.00 19.76 189 TRP A CA 1
ATOM 1426 C C . TRP A 1 197 ? -2.934 -27.400 33.891 1.00 19.36 189 TRP A C 1
ATOM 1427 O O . TRP A 1 197 ? -1.774 -27.729 34.176 1.00 18.69 189 TRP A O 1
ATOM 1438 N N . SER A 1 198 ? -3.869 -27.199 34.826 1.00 18.72 190 SER A N 1
ATOM 1439 C CA . SER A 1 198 ? -3.508 -27.240 36.242 1.00 18.93 190 SER A CA 1
ATOM 1440 C C . SER A 1 198 ? -3.154 -28.650 36.701 1.00 20.26 190 SER A C 1
ATOM 1441 O O . SER A 1 198 ? -2.424 -28.815 37.690 1.00 20.95 190 SER A O 1
ATOM 1444 N N . GLU A 1 199 ? -3.683 -29.667 36.033 1.00 24.08 191 GLU A N 1
ATOM 1445 C CA . GLU A 1 199 ? -3.430 -31.061 36.357 1.00 24.77 191 GLU A CA 1
ATOM 1446 C C . GLU A 1 199 ? -2.179 -31.612 35.685 1.00 23.64 191 GLU A C 1
ATOM 1447 O O . GLU A 1 199 ? -1.869 -32.791 35.873 1.00 26.03 191 GLU A O 1
ATOM 1453 N N . GLY A 1 200 ? -1.449 -30.795 34.931 1.00 22.31 192 GLY A N 1
ATOM 1454 C CA . GLY A 1 200 ? -0.277 -31.279 34.240 1.00 21.54 192 GLY A CA 1
ATOM 1455 C C . GLY A 1 200 ? -0.575 -32.048 32.977 1.00 20.69 192 GLY A C 1
ATOM 1456 O O . GLY A 1 200 ? 0.331 -32.676 32.420 1.00 21.11 192 GLY A O 1
ATOM 1457 N N . LYS A 1 201 ? -1.808 -31.979 32.476 1.00 19.31 193 LYS A N 1
ATOM 1458 C CA A LYS A 1 201 ? -2.201 -32.814 31.350 0.55 19.12 193 LYS A CA 1
ATOM 1459 C CA B LYS A 1 201 ? -2.217 -32.804 31.349 0.45 19.50 193 LYS A CA 1
ATOM 1460 C C . LYS A 1 201 ? -1.708 -32.306 30.006 1.00 19.96 193 LYS A C 1
ATOM 1461 O O . LYS A 1 201 ? -1.868 -33.023 29.013 1.00 19.55 193 LYS A O 1
ATOM 1472 N N . PHE A 1 202 ? -1.098 -31.110 29.941 1.00 16.34 194 PHE A N 1
ATOM 1473 C CA . PHE A 1 202 ? -0.471 -30.648 28.707 1.00 17.28 194 PHE A CA 1
ATOM 1474 C C . PHE A 1 202 ? 1.047 -30.638 28.797 1.00 18.04 194 PHE A C 1
ATOM 1475 O O . PHE A 1 202 ? 1.707 -30.296 27.808 1.00 18.09 194 PHE A O 1
ATOM 1483 N N . LYS A 1 203 ? 1.607 -31.018 29.941 1.00 21.30 195 LYS A N 1
ATOM 1484 C CA . LYS A 1 203 ? 3.051 -30.954 30.132 1.00 21.27 195 LYS A CA 1
ATOM 1485 C C . LYS A 1 203 ? 3.784 -31.880 29.169 1.00 21.50 195 LYS A C 1
ATOM 1486 O O . LYS A 1 203 ? 4.860 -31.537 28.663 1.00 22.08 195 LYS A O 1
ATOM 1492 N N . GLU A 1 204 ? 3.222 -33.057 28.901 1.00 19.59 196 GLU A N 1
ATOM 1493 C CA . GLU A 1 204 ? 3.908 -34.024 28.048 1.00 19.70 196 GLU A CA 1
ATOM 1494 C C . GLU A 1 204 ? 3.992 -33.537 26.609 1.00 20.16 196 GLU A C 1
ATOM 1495 O O . GLU A 1 204 ? 5.043 -33.659 25.970 1.00 21.82 196 GLU A O 1
ATOM 1501 N N . GLU A 1 205 ? 2.909 -32.978 26.093 1.00 15.72 197 GLU A N 1
ATOM 1502 C CA . GLU A 1 205 ? 2.845 -32.717 24.656 1.00 15.12 197 GLU A CA 1
ATOM 1503 C C . GLU A 1 205 ? 3.393 -31.352 24.253 1.00 16.30 197 GLU A C 1
ATOM 1504 O O . GLU A 1 205 ? 3.707 -31.163 23.070 1.00 15.95 197 GLU A O 1
ATOM 1510 N N . VAL A 1 206 ? 3.492 -30.395 25.173 1.00 16.55 198 VAL A N 1
ATOM 1511 C CA . VAL A 1 206 ? 3.845 -29.022 24.809 1.00 15.96 198 VAL A CA 1
ATOM 1512 C C . VAL A 1 206 ? 5.352 -28.837 24.881 1.00 15.08 198 VAL A C 1
ATOM 1513 O O . VAL A 1 206 ? 5.994 -29.179 25.884 1.00 19.18 198 VAL A O 1
ATOM 1517 N N . VAL A 1 207 ? 5.926 -28.317 23.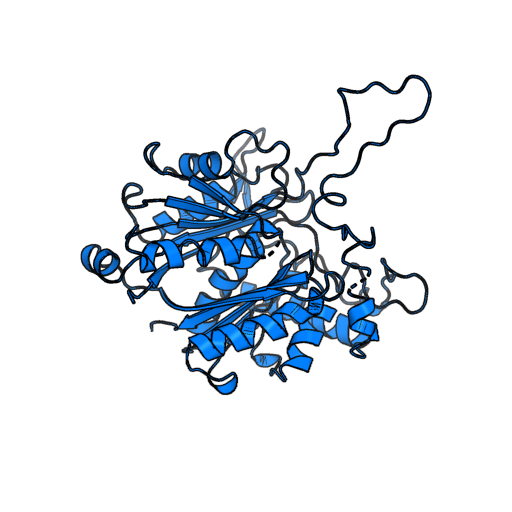809 1.00 15.70 199 VAL A N 1
ATOM 1518 C CA . VAL A 1 207 ? 7.338 -27.954 23.768 1.00 17.87 199 VAL A CA 1
ATOM 1519 C C . VAL A 1 207 ? 7.428 -26.434 23.738 1.00 18.61 199 VAL A C 1
ATOM 1520 O O . VAL A 1 207 ? 6.731 -25.794 22.940 1.00 18.57 199 VAL A O 1
ATOM 1524 N N . PRO A 1 208 ? 8.244 -25.829 24.582 1.00 17.83 200 PRO A N 1
ATOM 1525 C CA . PRO A 1 208 ? 8.242 -24.368 24.700 1.00 18.54 200 PRO A CA 1
ATOM 1526 C C . PRO A 1 208 ? 8.945 -23.697 23.532 1.00 19.22 200 PRO A C 1
ATOM 1527 O O . PRO A 1 208 ? 9.765 -24.293 22.827 1.00 21.52 200 PRO A O 1
ATOM 1531 N N . VAL A 1 209 ? 8.630 -22.414 23.365 1.00 19.66 201 VAL A N 1
ATOM 1532 C CA . VAL A 1 209 ? 9.242 -21.565 22.349 1.00 20.72 201 VAL A CA 1
ATOM 1533 C C . VAL A 1 209 ? 10.081 -20.521 23.058 1.00 22.64 201 VAL A C 1
ATOM 1534 O O . VAL A 1 209 ? 9.566 -19.789 23.908 1.00 22.89 201 VAL A O 1
ATOM 1538 N N . SER A 1 210 ? 11.355 -20.434 22.694 1.00 24.22 202 SER A N 1
ATOM 1539 C CA . SER A 1 210 ? 12.229 -19.395 23.218 1.00 28.42 202 SER A CA 1
ATOM 1540 C C . SER A 1 210 ? 12.166 -18.201 22.276 1.00 34.07 202 SER A C 1
ATOM 1541 O O . SER A 1 210 ? 12.348 -18.354 21.065 1.00 35.19 202 SER A O 1
ATOM 1544 N N . ILE A 1 211 ? 11.893 -17.022 22.826 1.00 32.36 203 ILE A N 1
ATOM 1545 C CA . ILE A 1 211 ? 11.634 -15.825 22.036 1.00 33.47 203 ILE A CA 1
ATOM 1546 C C . ILE A 1 211 ? 12.786 -14.847 22.258 1.00 44.11 203 ILE A C 1
ATOM 1547 O O . ILE A 1 211 ? 12.914 -14.278 23.353 1.00 39.44 203 ILE A O 1
ATOM 1552 N N . PRO A 1 212 ? 13.637 -14.614 21.258 1.00 48.67 204 PRO A N 1
ATOM 1553 C CA . PRO A 1 212 ? 14.762 -13.692 21.447 1.00 52.71 204 PRO A CA 1
ATOM 1554 C C . PRO A 1 212 ? 14.271 -12.285 21.746 1.00 53.98 204 PRO A C 1
ATOM 1555 O O . PRO A 1 212 ? 13.256 -11.832 21.211 1.00 51.61 204 PRO A O 1
ATOM 1559 N N . GLN A 1 213 ? 14.999 -11.600 22.620 1.00 56.83 205 GLN A N 1
ATOM 1560 C CA . GLN A 1 213 ? 14.654 -10.256 23.047 1.00 55.43 205 GLN A CA 1
ATOM 1561 C C . GLN A 1 213 ? 15.685 -9.262 22.532 1.00 62.66 205 GLN A C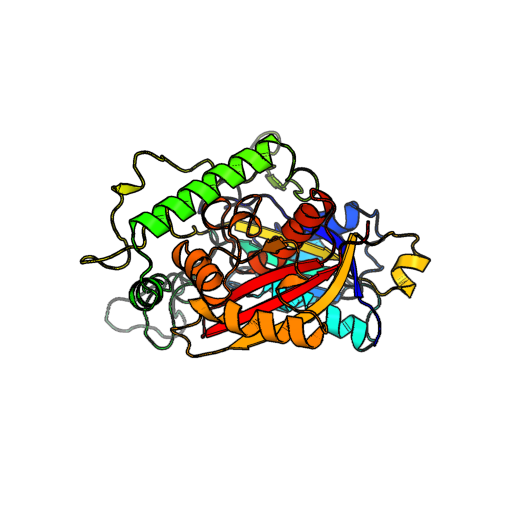 1
ATOM 1562 O O . GLN A 1 213 ? 16.844 -9.613 22.287 1.00 61.61 205 GLN A O 1
ATOM 1568 N N . ARG A 1 214 ? 15.244 -8.012 22.358 1.00 65.49 206 ARG A N 1
ATOM 1569 C CA . ARG A 1 214 ? 16.146 -6.973 21.869 1.00 71.12 206 ARG A CA 1
ATOM 1570 C C . ARG A 1 214 ? 17.351 -6.816 22.788 1.00 75.50 206 ARG A C 1
ATOM 1571 O O . ARG A 1 214 ? 18.481 -6.628 22.319 1.00 79.07 206 ARG A O 1
ATOM 1573 N N . LYS A 1 215 ? 17.132 -6.904 24.097 1.00 73.60 207 LYS A N 1
ATOM 1574 C CA . LYS A 1 215 ? 18.219 -6.855 25.069 1.00 76.93 207 LYS A CA 1
ATOM 1575 C C . LYS A 1 215 ? 17.841 -7.738 26.246 1.00 79.61 207 LYS A C 1
ATOM 1576 O O . LYS A 1 215 ? 16.772 -7.557 26.838 1.00 82.60 207 LYS A O 1
ATOM 1578 N N . GLY A 1 216 ? 18.701 -8.693 26.573 1.00 76.41 208 GLY A N 1
ATOM 1579 C CA . GLY A 1 216 ? 18.502 -9.565 27.712 1.00 70.05 208 GLY A CA 1
ATOM 1580 C C . GLY A 1 216 ? 18.254 -10.997 27.286 1.00 61.46 208 GLY A C 1
ATOM 1581 O O . GLY A 1 216 ? 18.409 -11.368 26.119 1.00 62.08 208 GLY A O 1
ATOM 1582 N N . GLU A 1 217 ? 17.859 -11.811 28.264 1.00 57.25 209 GLU A N 1
ATOM 1583 C CA . GLU A 1 217 ? 17.617 -13.225 28.024 1.00 54.68 209 GLU A CA 1
ATOM 1584 C C . GLU A 1 217 ? 16.304 -13.429 27.266 1.00 50.63 209 GLU A C 1
ATOM 1585 O O . GLU A 1 217 ? 15.391 -12.605 27.358 1.00 51.23 209 GLU A O 1
ATOM 1591 N N . PRO A 1 218 ? 16.179 -14.526 26.523 1.00 48.65 210 PRO A N 1
ATOM 1592 C CA . PRO A 1 218 ? 14.923 -14.791 25.813 1.00 41.91 210 PRO A CA 1
ATOM 1593 C C . PRO A 1 218 ? 13.780 -15.070 26.774 1.00 42.22 210 PRO A C 1
ATOM 1594 O O . PRO A 1 218 ? 13.967 -15.516 27.908 1.00 43.83 210 PRO A O 1
ATOM 1598 N N . ILE A 1 219 ? 12.575 -14.804 26.292 1.00 34.39 211 ILE A N 1
ATOM 1599 C CA . ILE A 1 219 ? 11.355 -15.179 26.994 1.00 34.82 211 ILE A CA 1
ATOM 1600 C C . ILE A 1 219 ? 11.021 -16.611 26.610 1.00 33.36 211 ILE A C 1
ATOM 1601 O O . ILE A 1 219 ? 11.015 -16.950 25.421 1.00 32.68 211 ILE A O 1
ATOM 1606 N N . ILE A 1 220 ? 10.751 -17.457 27.603 1.00 28.30 212 ILE A N 1
ATOM 1607 C CA . ILE A 1 220 ? 10.331 -18.834 27.351 1.00 26.21 212 ILE A CA 1
ATOM 1608 C C . ILE A 1 220 ? 8.808 -18.875 27.401 1.00 30.65 212 ILE A C 1
ATOM 1609 O O . ILE A 1 220 ? 8.204 -18.733 28.471 1.00 29.76 212 ILE A O 1
ATOM 1614 N N . PHE A 1 221 ? 8.181 -19.070 26.241 1.00 23.00 213 PHE A N 1
ATOM 1615 C CA . PHE A 1 221 ? 6.730 -19.187 26.138 1.00 21.46 213 PHE A CA 1
ATOM 1616 C C . PHE A 1 221 ? 6.367 -20.667 26.222 1.00 20.93 213 PHE A C 1
ATOM 1617 O O . PHE A 1 221 ? 6.688 -21.438 25.317 1.00 19.77 213 PHE A O 1
ATOM 1625 N N . ALA A 1 222 ? 5.739 -21.081 27.333 1.00 21.20 214 ALA A N 1
ATOM 1626 C CA . ALA A 1 222 ? 5.561 -22.503 27.604 1.00 18.88 214 ALA A CA 1
ATOM 1627 C C . ALA A 1 222 ? 4.121 -22.942 27.830 1.00 21.68 214 ALA A C 1
ATOM 1628 O O . ALA A 1 222 ? 3.877 -24.144 27.996 1.00 23.02 214 ALA A O 1
ATOM 1630 N N . GLU A 1 223 ? 3.162 -22.026 27.819 1.00 20.12 215 GLU A N 1
ATOM 1631 C CA . GLU A 1 223 ? 1.791 -22.367 28.155 1.00 17.19 215 GLU A CA 1
ATOM 1632 C C . GLU A 1 223 ? 0.831 -21.600 27.254 1.00 19.75 215 GLU A C 1
ATOM 1633 O O . GLU A 1 223 ? 1.063 -20.425 26.949 1.00 21.43 215 GLU A O 1
ATOM 1639 N N . ASP A 1 224 ? -0.240 -22.278 26.830 1.00 17.21 216 ASP A N 1
ATOM 1640 C CA . ASP A 1 224 ? -1.296 -21.635 26.051 1.00 19.13 216 ASP A CA 1
ATOM 1641 C C . ASP A 1 224 ? -1.766 -20.382 26.767 1.00 19.93 216 ASP A C 1
ATOM 1642 O O . ASP A 1 224 ? -1.980 -20.403 27.979 1.00 22.32 216 ASP A O 1
ATOM 1647 N N . GLU A 1 225 ? -1.918 -19.279 26.029 1.00 19.78 217 GLU A N 1
ATOM 1648 C CA . GLU A 1 225 ? -2.316 -18.040 26.690 1.00 20.28 217 GLU A CA 1
ATOM 1649 C C . GLU A 1 225 ? -3.752 -17.632 26.386 1.00 18.50 217 GLU A C 1
ATOM 1650 O O . GLU A 1 225 ? -4.285 -16.756 27.080 1.00 23.90 217 GLU A O 1
ATOM 1656 N N . GLU A 1 226 ? -4.403 -18.267 25.408 1.00 22.92 218 GLU A N 1
ATOM 1657 C CA . GLU A 1 226 ? -5.750 -17.847 25.036 1.00 21.76 218 GLU A CA 1
ATOM 1658 C C . GLU A 1 226 ? -6.762 -18.113 26.148 1.00 25.75 218 GLU A C 1
ATOM 1659 O O . GLU A 1 226 ? -7.686 -17.321 26.341 1.00 24.41 218 GLU A O 1
ATOM 1665 N N . TYR A 1 227 ? -6.616 -19.222 26.880 1.00 23.50 219 TYR A N 1
ATOM 1666 C CA . TYR A 1 227 ? -7.686 -19.644 27.784 1.00 27.89 219 TYR A CA 1
ATOM 1667 C C . TYR A 1 227 ? -7.772 -18.763 29.016 1.00 27.00 219 TYR A C 1
ATOM 1668 O O . TYR A 1 227 ? -8.778 -18.815 29.742 1.00 28.60 219 TYR A O 1
ATOM 1677 N N . LYS A 1 228 ? -6.747 -17.956 29.268 1.00 25.80 220 LYS A N 1
ATOM 1678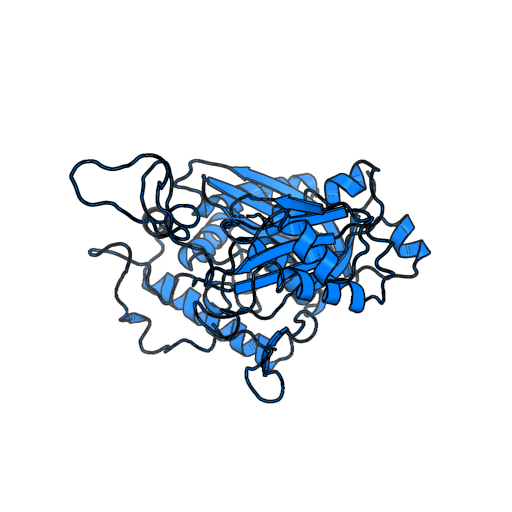 C CA . LYS A 1 228 ? -6.813 -16.951 30.314 1.00 30.46 220 LYS A CA 1
ATOM 1679 C C . LYS A 1 228 ? -7.487 -15.662 29.848 1.00 37.08 220 LYS A C 1
ATOM 1680 O O . LYS A 1 228 ? -7.805 -14.815 30.686 1.00 43.27 220 LYS A O 1
ATOM 1686 N N . ASN A 1 229 ? -7.740 -15.506 28.545 1.00 39.89 221 ASN A N 1
ATOM 1687 C CA A ASN A 1 229 ? -8.406 -14.318 28.002 0.61 42.90 221 ASN A CA 1
ATOM 1688 C CA B ASN A 1 229 ? -8.405 -14.309 28.024 0.39 42.77 221 ASN A CA 1
ATOM 1689 C C . ASN A 1 229 ? -9.917 -14.544 27.975 1.00 41.97 221 ASN A C 1
ATOM 1690 O O . ASN A 1 229 ? -10.533 -14.740 26.922 1.00 46.24 221 ASN A O 1
ATOM 1699 N N . VAL A 1 230 ? -10.515 -14.514 29.160 1.00 39.71 222 VAL A N 1
ATOM 1700 C CA . VAL A 1 230 ? -11.950 -14.733 29.286 1.00 38.55 222 VAL A CA 1
ATOM 1701 C C . VAL A 1 230 ? -12.433 -14.024 30.541 1.00 38.53 222 VAL A C 1
ATOM 1702 O O . VAL A 1 230 ? -11.739 -13.993 31.560 1.00 39.34 222 VAL A O 1
ATOM 1706 N N . LYS A 1 231 ? -13.617 -13.432 30.453 1.00 37.04 223 LYS A N 1
ATOM 1707 C CA . LYS A 1 231 ? -14.314 -12.870 31.606 1.00 36.58 223 LYS A CA 1
ATOM 1708 C C . LYS A 1 231 ? -15.687 -13.532 31.611 1.00 37.97 223 LYS A C 1
ATOM 1709 O O . LYS A 1 231 ? -16.550 -13.177 30.803 1.00 37.28 223 LYS A O 1
ATOM 1711 N N . PHE A 1 232 ? -15.881 -14.504 32.510 1.00 38.19 224 PHE A N 1
ATOM 1712 C CA . PHE A 1 232 ? -17.065 -15.357 32.430 1.00 38.90 224 PHE A CA 1
ATOM 1713 C C . PHE A 1 232 ? -18.350 -14.554 32.584 1.00 39.95 224 PHE A C 1
ATOM 1714 O O . PHE A 1 232 ? -19.352 -14.847 31.920 1.00 40.96 224 PHE A O 1
ATOM 1722 N N . ASP A 1 233 ? -18.340 -13.529 33.441 1.00 38.32 225 ASP A N 1
ATOM 1723 C CA A ASP A 1 233 ? -19.555 -12.762 33.684 0.53 41.62 225 ASP A CA 1
ATOM 1724 C CA B ASP A 1 233 ? -19.550 -12.753 33.687 0.47 41.65 225 ASP A CA 1
ATOM 1725 C C . ASP A 1 233 ? -19.942 -11.888 32.497 1.00 43.82 225 ASP A C 1
ATOM 1726 O O . ASP A 1 233 ? -21.096 -11.451 32.419 1.00 45.87 225 ASP A O 1
ATOM 1735 N N . ARG A 1 234 ? -19.014 -11.624 31.578 1.00 40.83 226 ARG A N 1
ATOM 1736 C CA . ARG A 1 234 ? -19.322 -10.838 30.392 1.00 42.68 226 ARG A CA 1
ATOM 1737 C C . ARG A 1 234 ? -19.881 -11.684 29.258 1.00 38.51 226 ARG A C 1
ATOM 1738 O O . ARG A 1 234 ? -20.532 -11.138 28.359 1.00 40.39 226 ARG A O 1
ATOM 1740 N N . ILE A 1 235 ? -19.645 -12.998 29.297 1.00 34.51 227 ILE A N 1
ATOM 1741 C CA . ILE A 1 235 ? -20.007 -13.868 28.172 1.00 28.88 227 ILE A CA 1
ATOM 1742 C C . ILE A 1 235 ? -21.478 -13.741 27.769 1.00 31.76 227 ILE A C 1
ATOM 1743 O O . ILE A 1 235 ? -21.750 -13.562 26.571 1.00 32.29 227 ILE A O 1
ATOM 1748 N N . PRO A 1 236 ? -22.456 -13.808 28.681 1.00 33.92 228 PRO A N 1
ATOM 1749 C CA . PRO A 1 236 ? -23.863 -13.749 28.246 1.00 36.86 228 PRO A CA 1
ATOM 1750 C C . PRO A 1 236 ? -24.300 -12.389 27.723 1.00 39.60 228 PRO A C 1
ATOM 1751 O O . PRO A 1 236 ? -25.435 -12.277 27.242 1.00 39.53 228 PRO A O 1
ATOM 1755 N N . THR A 1 237 ? -23.457 -11.358 27.814 1.00 37.76 229 THR A N 1
ATOM 1756 C CA . THR A 1 237 ? -23.816 -10.012 27.392 1.00 41.45 229 THR A CA 1
ATOM 1757 C C . THR A 1 237 ? -23.071 -9.542 26.151 1.00 39.67 229 THR A C 1
ATOM 1758 O O . THR A 1 237 ? -23.384 -8.458 25.640 1.00 38.27 229 THR A O 1
ATOM 1762 N N . LEU A 1 238 ? -22.098 -10.308 25.665 1.00 32.04 230 LEU A N 1
ATOM 1763 C CA . LEU A 1 238 ? -21.314 -9.886 24.516 1.00 31.01 230 LEU A CA 1
ATOM 1764 C C . LEU A 1 238 ? -22.202 -9.752 23.279 1.00 34.16 230 LEU A C 1
ATOM 1765 O O . LEU A 1 238 ? -23.212 -10.453 23.150 1.00 34.57 230 LEU A O 1
ATOM 1770 N N . PRO A 1 239 ? -21.842 -8.870 22.350 1.00 38.76 231 PRO A N 1
ATOM 1771 C CA . PRO A 1 239 ? -22.638 -8.714 21.128 1.00 36.15 231 PRO A CA 1
ATOM 1772 C C . PRO A 1 239 ? -22.414 -9.857 20.1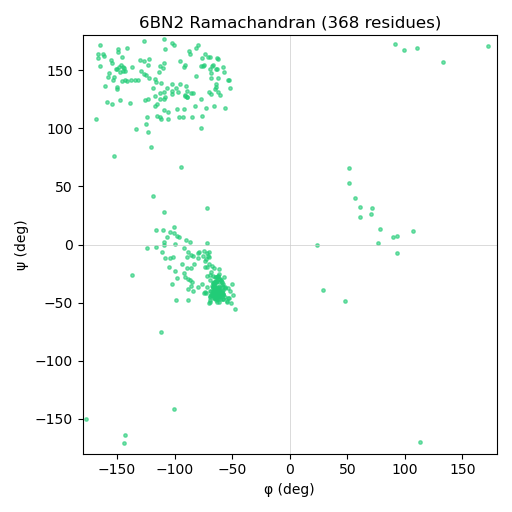50 1.00 30.63 231 PRO A C 1
ATOM 1773 O O . PRO A 1 239 ? -21.366 -10.506 20.138 1.00 31.71 231 PRO A O 1
ATOM 1777 N N . THR A 1 240 ? -23.429 -10.102 19.322 1.00 33.28 232 THR A N 1
ATOM 1778 C CA . THR A 1 240 ? -23.341 -11.131 18.286 1.00 28.97 232 THR A CA 1
ATOM 1779 C C . THR A 1 240 ? -22.677 -10.526 17.054 1.00 37.80 232 THR A C 1
ATOM 1780 O O . THR A 1 240 ? -23.273 -9.698 16.359 1.00 41.28 232 THR A O 1
ATOM 1784 N N . VAL A 1 241 ? -21.448 -10.959 16.771 1.00 29.02 233 VAL A N 1
ATOM 1785 C CA . VAL A 1 241 ? -20.581 -10.202 15.878 1.00 35.72 233 VAL A CA 1
ATOM 1786 C C . VAL A 1 241 ? -20.836 -10.480 14.401 1.00 37.50 233 VAL A C 1
ATOM 1787 O O . VAL A 1 241 ? -20.412 -9.686 13.554 1.00 37.48 233 VAL A O 1
ATOM 1791 N N . PHE A 1 242 ? -21.521 -11.570 14.054 1.00 29.73 234 PHE A N 1
ATOM 1792 C CA . PHE A 1 242 ? -21.766 -11.882 12.649 1.00 29.32 234 PHE A CA 1
ATOM 1793 C C . PHE A 1 242 ? -23.184 -11.575 12.199 1.00 33.41 234 PHE A C 1
ATOM 1794 O O . PHE A 1 242 ? -23.447 -11.566 10.994 1.00 36.12 234 PHE A O 1
ATOM 1802 N N . GLN A 1 243 ? -24.090 -11.290 13.126 1.00 32.17 235 GLN A N 1
ATOM 1803 C CA . GLN A 1 243 ? -25.499 -11.119 12.799 1.00 35.31 235 GLN A CA 1
ATOM 1804 C C . GLN A 1 243 ? -26.106 -10.219 13.859 1.00 43.52 235 GLN A C 1
ATOM 1805 O O . GLN A 1 243 ? -26.061 -10.555 15.045 1.00 41.92 235 GLN A O 1
ATOM 1811 N N . LYS A 1 244 ? -26.656 -9.079 13.430 1.00 48.30 236 LYS A N 1
ATOM 1812 C CA . LYS A 1 244 ? -27.137 -8.075 14.375 1.00 51.76 236 LYS A CA 1
ATOM 1813 C C . LYS A 1 244 ? -28.388 -8.548 15.102 1.00 49.86 236 LYS A C 1
ATOM 1814 O O . LYS A 1 244 ? -28.468 -8.472 16.334 1.00 53.28 236 LYS A O 1
ATOM 1816 N N . GLU A 1 245 ? -29.379 -9.027 14.356 1.00 47.36 237 GLU A N 1
ATOM 1817 C CA . GLU A 1 245 ? -30.658 -9.440 14.917 1.00 49.62 237 GLU A CA 1
ATOM 1818 C C . GLU A 1 245 ? -30.716 -10.961 15.005 1.00 48.31 237 GLU A C 1
ATOM 1819 O O . GLU A 1 245 ? -30.383 -11.656 14.038 1.00 47.90 237 GLU A O 1
ATOM 1821 N N . ASN A 1 246 ? -31.128 -11.468 16.170 1.00 46.51 238 ASN A N 1
ATOM 1822 C CA . ASN A 1 246 ? -31.322 -12.903 16.396 1.00 47.33 238 ASN A CA 1
ATOM 1823 C C . ASN A 1 246 ? -30.032 -13.692 16.205 1.00 38.54 238 ASN A C 1
ATOM 1824 O O . ASN A 1 246 ? -30.059 -14.846 15.771 1.00 36.21 238 ASN A O 1
ATOM 1829 N N . GLY A 1 247 ? -28.891 -13.075 16.518 1.00 35.26 239 GLY A N 1
ATOM 1830 C CA . GLY A 1 247 ? -27.625 -13.762 16.414 1.00 32.41 239 GLY A CA 1
ATOM 1831 C C . GLY A 1 247 ? -27.353 -14.643 17.615 1.00 31.04 239 GLY A C 1
ATOM 1832 O O . GLY A 1 247 ? -28.053 -14.604 18.631 1.00 32.24 239 GLY A O 1
ATOM 1833 N N . THR A 1 248 ? -26.321 -15.472 17.478 1.00 28.75 240 THR A N 1
ATOM 1834 C CA . THR A 1 248 ? -25.907 -16.364 18.556 1.00 27.49 240 THR A CA 1
ATOM 1835 C C . THR A 1 248 ? -24.400 -16.429 18.753 1.00 27.86 240 THR A C 1
ATOM 1836 O O . THR A 1 248 ? -23.961 -16.705 19.874 1.00 24.67 240 THR A O 1
ATOM 1840 N N . VAL A 1 249 ? -23.594 -16.177 17.723 1.00 24.35 241 VAL A N 1
ATOM 1841 C CA . VAL A 1 249 ? -22.149 -16.361 17.781 1.00 22.50 241 VAL A CA 1
ATOM 1842 C C . VAL A 1 249 ? -21.497 -15.075 18.273 1.00 22.78 241 VAL A C 1
ATOM 1843 O O . VAL A 1 249 ? -21.808 -13.983 17.781 1.00 24.09 241 VAL A O 1
ATOM 1847 N N . THR A 1 250 ? -20.586 -15.198 19.244 1.00 22.69 242 THR A N 1
ATOM 1848 C CA . THR A 1 250 ? -19.896 -14.045 19.818 1.00 22.96 242 THR A CA 1
ATOM 1849 C C . THR A 1 250 ? -18.389 -14.254 19.765 1.00 21.33 242 THR A C 1
ATOM 1850 O O . THR A 1 250 ? -17.890 -15.327 19.414 1.00 22.36 242 THR A O 1
ATOM 1854 N N . ALA A 1 251 ? -17.658 -13.210 20.165 1.00 23.31 243 ALA A N 1
ATOM 1855 C CA . ALA A 1 251 ? -16.205 -13.328 20.237 1.00 24.74 243 ALA A CA 1
ATOM 1856 C C . ALA A 1 251 ? -15.779 -14.377 21.253 1.00 26.26 243 ALA A C 1
ATOM 1857 O O . ALA A 1 251 ? -14.708 -14.978 21.110 1.00 26.54 243 ALA A O 1
ATOM 1859 N N . ALA A 1 252 ? -16.592 -14.607 22.286 1.00 24.10 244 ALA A N 1
ATOM 1860 C CA . ALA A 1 252 ? -16.230 -15.568 23.321 1.00 23.40 244 ALA A CA 1
ATOM 1861 C C . ALA A 1 252 ? -16.591 -16.998 22.975 1.00 23.55 244 ALA A C 1
ATOM 1862 O O . ALA A 1 252 ? -15.903 -17.917 23.428 1.00 22.12 244 ALA A O 1
ATOM 1864 N N . ASN A 1 253 ? -17.668 -17.228 22.224 1.00 21.32 245 ASN A N 1
ATOM 1865 C CA . ASN A 1 253 ? -18.053 -18.606 21.931 1.00 18.50 245 ASN A CA 1
ATOM 1866 C C . ASN A 1 253 ? -17.608 -19.051 20.544 1.00 18.54 245 ASN A C 1
ATOM 1867 O O . ASN A 1 253 ? -17.812 -20.213 20.176 1.00 18.41 245 ASN A O 1
ATOM 1872 N N . ALA A 1 254 ? -16.948 -18.170 19.799 1.00 19.67 246 ALA A N 1
ATOM 1873 C CA . ALA A 1 254 ? -16.192 -18.531 18.610 1.00 21.24 246 ALA A CA 1
ATOM 1874 C C . ALA A 1 254 ? -14.735 -18.721 19.001 1.00 24.19 246 ALA A C 1
ATOM 1875 O O . ALA A 1 254 ? -14.273 -18.203 20.019 1.00 30.20 246 ALA A O 1
ATOM 1877 N N . SER A 1 255 ? -14.002 -19.475 18.192 1.00 21.79 247 SER A N 1
ATOM 1878 C CA A SER A 1 255 ? -12.570 -19.550 18.409 0.64 23.40 247 SER A CA 1
ATOM 1879 C CA B SER A 1 255 ? -12.577 -19.536 18.447 0.36 23.55 247 SER A CA 1
ATOM 1880 C C . SER A 1 255 ? -11.924 -18.216 18.039 1.00 25.45 247 SER A C 1
ATOM 1881 O O . SER A 1 255 ? -12.560 -17.307 17.491 1.00 28.51 247 SER A O 1
ATOM 1886 N N . THR A 1 256 ? -10.648 -18.110 18.334 1.00 21.44 248 THR A N 1
ATOM 1887 C CA . THR A 1 256 ? -9.880 -16.911 18.074 1.00 19.15 248 THR A CA 1
ATOM 1888 C C . THR A 1 256 ? -8.901 -17.181 16.942 1.00 18.93 248 THR A C 1
ATOM 1889 O O . THR A 1 256 ? -8.806 -18.304 16.434 1.00 21.98 248 THR A O 1
ATOM 1893 N N . LEU A 1 257 ? -8.182 -16.133 16.562 1.00 19.63 249 LEU A N 1
ATOM 1894 C CA . LEU A 1 257 ? -7.053 -16.233 15.646 1.00 18.85 249 LEU A CA 1
ATOM 1895 C C . LEU A 1 257 ? -5.803 -16.471 16.483 1.00 23.09 249 LEU A C 1
ATOM 1896 O O . LEU A 1 257 ? -5.629 -15.835 17.528 1.00 20.09 249 LEU A O 1
ATOM 1901 N N . ASN A 1 258 ? -4.941 -17.399 16.051 1.00 19.21 250 ASN A N 1
ATOM 1902 C CA . ASN A 1 258 ? -3.834 -17.808 16.913 1.00 19.78 250 ASN A CA 1
ATOM 1903 C C . ASN A 1 258 ? -2.608 -18.214 16.107 1.00 20.71 250 ASN A C 1
ATOM 1904 O O . ASN A 1 258 ? -2.665 -18.422 14.895 1.00 20.68 250 ASN A O 1
ATOM 1909 N N . ASP A 1 259 ? -1.485 -18.307 16.817 1.00 15.85 251 ASP A N 1
ATOM 1910 C CA . ASP A 1 259 ? -0.190 -18.694 16.270 1.00 14.03 251 ASP A CA 1
ATOM 1911 C C . ASP A 1 259 ? 0.273 -19.975 16.962 1.00 15.24 251 ASP A C 1
ATOM 1912 O O . ASP A 1 259 ? 0.193 -20.077 18.188 1.00 15.55 251 ASP A O 1
ATOM 1917 N N . GLY A 1 260 ? 0.775 -20.942 16.199 1.00 12.43 252 GLY A N 1
ATOM 1918 C CA . GLY A 1 260 ? 1.252 -22.176 16.821 1.00 15.01 252 GLY A CA 1
ATOM 1919 C C . GLY A 1 260 ? 1.605 -23.213 15.775 1.00 12.94 252 GLY A C 1
ATOM 1920 O O . GLY A 1 260 ? 1.331 -23.051 14.586 1.00 13.97 252 GLY A O 1
ATOM 1921 N N . ALA A 1 261 ? 2.234 -24.300 16.236 1.00 11.60 253 ALA A N 1
ATOM 1922 C CA . ALA A 1 261 ? 2.577 -25.391 15.324 1.00 11.04 253 ALA A CA 1
ATOM 1923 C C . ALA A 1 261 ? 2.547 -26.712 16.080 1.00 11.49 253 ALA A C 1
ATOM 1924 O O . ALA A 1 261 ? 2.482 -26.747 17.313 1.00 13.22 253 ALA A O 1
ATOM 1926 N N . SER A 1 262 ? 2.601 -27.807 15.316 1.00 11.47 254 SER A N 1
ATOM 1927 C CA . SER A 1 262 ? 2.538 -29.146 15.897 1.00 11.36 254 SER A CA 1
ATOM 1928 C C . SER A 1 262 ? 3.229 -30.116 14.942 1.00 12.87 254 SER A C 1
ATOM 1929 O O . SER A 1 262 ? 3.363 -29.849 13.738 1.00 11.90 254 SER A O 1
ATOM 1932 N N . ALA A 1 263 ? 3.692 -31.239 15.486 1.00 13.13 255 ALA A N 1
ATOM 1933 C CA . ALA A 1 263 ? 4.425 -32.166 14.635 1.00 12.74 255 ALA A CA 1
ATOM 1934 C C . ALA A 1 263 ? 4.398 -33.562 15.230 1.00 12.92 255 ALA A C 1
ATOM 1935 O O . ALA A 1 263 ? 4.481 -33.731 16.454 1.00 13.10 255 ALA A O 1
ATOM 1937 N N . LEU A 1 264 ? 4.319 -34.546 14.339 1.00 12.74 256 LEU A N 1
ATOM 1938 C CA . LEU A 1 264 ? 4.315 -35.955 14.699 1.00 13.37 256 LEU A CA 1
ATOM 1939 C C . LEU A 1 264 ? 5.353 -36.683 13.865 1.00 14.05 256 LEU A C 1
ATOM 1940 O O . LEU A 1 264 ? 5.640 -36.311 12.723 1.00 14.67 256 LEU A O 1
ATOM 1945 N N . VAL A 1 265 ? 5.923 -37.731 14.433 1.00 14.16 257 VAL A N 1
ATOM 1946 C CA . VAL A 1 265 ? 6.780 -38.630 13.671 1.00 13.84 257 VAL A CA 1
ATOM 1947 C C . VAL A 1 265 ? 6.037 -39.944 13.502 1.00 13.26 257 VAL A C 1
ATOM 1948 O O . VAL A 1 265 ? 5.581 -40.531 14.490 1.00 14.99 257 VAL A O 1
ATOM 1952 N N . LEU A 1 266 ? 5.898 -40.382 12.249 1.00 14.49 258 LEU A N 1
ATOM 1953 C CA A LEU A 1 266 ? 5.262 -41.637 11.872 0.50 14.93 258 LEU A CA 1
ATOM 1954 C CA B LEU A 1 266 ? 5.273 -41.658 11.935 0.50 14.37 258 LEU A CA 1
ATOM 1955 C C . LEU A 1 266 ? 6.314 -42.644 11.429 1.00 15.72 258 LEU A C 1
ATOM 1956 O O . LEU A 1 266 ? 7.292 -42.274 10.769 1.00 15.26 258 LEU A O 1
ATOM 1965 N N . MET A 1 267 ? 6.095 -43.920 11.740 1.00 15.76 259 MET A N 1
ATOM 1966 C CA . MET A 1 267 ? 7.041 -44.951 11.341 1.00 16.63 259 MET A CA 1
ATOM 1967 C C . MET A 1 267 ? 6.316 -46.238 11.001 1.00 18.03 259 MET A C 1
ATOM 1968 O O . MET A 1 267 ? 5.248 -46.535 11.544 1.00 17.29 259 MET A O 1
ATOM 1973 N N . SER A 1 268 ? 6.948 -47.020 10.132 1.00 17.27 260 SER A N 1
ATOM 1974 C CA . SER A 1 268 ? 6.568 -48.412 9.957 1.00 17.53 260 SER A CA 1
ATOM 1975 C C . SER A 1 268 ? 6.941 -49.233 11.191 1.00 18.33 260 SER A C 1
ATOM 1976 O O . SER A 1 268 ? 7.780 -48.842 12.012 1.00 19.03 260 SER A O 1
ATOM 1979 N N . LYS A 1 269 ? 6.311 -50.403 11.301 1.00 19.73 261 LYS A N 1
ATOM 1980 C CA . LYS A 1 269 ? 6.653 -51.342 12.369 1.00 21.57 261 LYS A CA 1
ATOM 1981 C C . LYS A 1 269 ? 8.122 -51.728 12.308 1.00 23.08 261 LYS A C 1
ATOM 1982 O O . LYS A 1 269 ? 8.828 -51.735 13.327 1.00 24.95 261 LYS A O 1
ATOM 1988 N N . GLU A 1 270 ? 8.606 -52.060 11.108 1.00 21.04 262 GLU A N 1
ATOM 1989 C CA . GLU A 1 270 ? 9.979 -52.518 10.968 1.00 26.14 262 GLU A CA 1
ATOM 1990 C C . GLU A 1 270 ? 10.960 -51.439 11.406 1.00 22.44 262 GLU A C 1
ATOM 1991 O O . GLU A 1 270 ? 11.926 -51.719 12.121 1.00 23.19 262 GLU A O 1
ATOM 1997 N N . LYS A 1 271 ? 10.699 -50.185 11.023 1.00 21.10 263 LYS A N 1
ATOM 1998 C CA . LYS A 1 271 ? 11.621 -49.107 11.372 1.00 19.14 263 LYS A CA 1
ATOM 1999 C C . LYS A 1 271 ? 11.599 -48.812 12.869 1.00 20.85 263 LYS A C 1
ATOM 2000 O O . LYS A 1 271 ? 12.661 -48.670 13.489 1.00 22.11 263 LYS A O 1
ATOM 2006 N N . MET A 1 272 ? 10.414 -48.719 13.479 1.00 19.38 264 MET A N 1
ATOM 2007 C CA . MET A 1 272 ? 10.411 -48.401 14.908 1.00 22.00 264 MET A CA 1
ATOM 2008 C C . MET A 1 272 ? 11.034 -49.524 15.728 1.00 21.12 264 MET A C 1
ATOM 2009 O O . MET A 1 272 ? 11.739 -49.252 16.705 1.00 24.55 264 MET A O 1
ATOM 2014 N N . GLU A 1 273 ? 10.859 -50.781 15.314 1.00 23.05 265 GLU A N 1
ATOM 2015 C CA . GLU A 1 273 ? 11.463 -51.872 16.069 1.00 24.96 265 GLU A CA 1
ATOM 2016 C C . GLU A 1 273 ? 12.976 -51.904 15.882 1.00 27.14 265 GLU A C 1
ATOM 2017 O O . GLU A 1 273 ? 13.714 -52.195 16.832 1.00 29.03 265 GLU A O 1
ATOM 2023 N N . SER A 1 274 ? 13.461 -51.584 14.675 1.00 24.21 266 SER A N 1
ATOM 2024 C CA . SER A 1 274 ? 14.903 -51.549 14.458 1.00 27.94 266 SER A CA 1
ATOM 2025 C C . SER A 1 274 ? 15.566 -50.459 15.293 1.00 26.87 266 SER A C 1
ATOM 2026 O O . SER A 1 274 ? 16.738 -50.588 15.665 1.00 29.29 266 SER A O 1
ATOM 2029 N N . LEU A 1 275 ? 14.833 -49.390 15.605 1.00 25.08 267 LEU A N 1
ATOM 2030 C CA . LEU A 1 275 ? 15.334 -48.293 16.421 1.00 24.40 267 LEU A CA 1
ATOM 2031 C C . LEU A 1 275 ? 15.050 -48.476 17.904 1.00 28.32 267 LEU A C 1
ATOM 2032 O O . LEU A 1 275 ? 15.459 -47.630 18.702 1.00 33.41 267 LEU A O 1
ATOM 2037 N N . GLY A 1 276 ? 14.354 -49.541 18.290 1.00 28.97 268 GLY A N 1
ATOM 2038 C CA . GLY A 1 276 ? 14.027 -49.753 19.689 1.00 31.14 268 GLY A CA 1
ATOM 2039 C C . GLY A 1 276 ? 12.997 -48.796 20.255 1.00 31.46 268 GLY A C 1
ATOM 2040 O O . GLY A 1 276 ? 12.990 -48.560 21.464 1.00 30.70 268 GLY A O 1
ATOM 2041 N N . LEU A 1 277 ? 12.118 -48.243 19.417 1.00 25.06 269 LEU A N 1
ATOM 2042 C CA . LEU A 1 277 ? 11.156 -47.234 19.845 1.00 23.43 269 LEU A CA 1
ATOM 2043 C C . LEU A 1 277 ? 9.813 -47.889 20.141 1.00 26.71 269 LEU A C 1
ATOM 2044 O O . LEU A 1 277 ? 9.304 -48.672 19.332 1.00 34.55 269 LEU A O 1
ATOM 2049 N N . LYS A 1 278 ? 9.245 -47.567 21.281 1.00 25.15 270 LYS A N 1
ATOM 2050 C CA . LYS A 1 278 ? 7.876 -48.001 21.544 1.00 25.58 270 LYS A CA 1
ATOM 2051 C C . LYS A 1 278 ? 6.900 -46.954 21.025 1.00 24.31 270 LYS A C 1
ATOM 2052 O O . LYS A 1 278 ? 7.019 -45.777 21.384 1.00 27.53 270 LYS A O 1
ATOM 2058 N N . PRO A 1 279 ? 5.930 -47.327 20.193 1.00 22.05 271 PRO A N 1
ATOM 2059 C CA . PRO A 1 279 ? 4.998 -46.327 19.661 1.00 19.09 271 PRO A CA 1
ATOM 2060 C C . PRO A 1 279 ? 4.057 -45.776 20.723 1.00 16.90 271 PRO A C 1
ATOM 2061 O O . PRO A 1 279 ? 3.710 -46.457 21.696 1.00 21.91 271 PRO A O 1
ATOM 2065 N N . LEU A 1 280 ? 3.635 -44.523 20.514 1.00 17.27 272 LEU A N 1
ATOM 2066 C CA . LEU A 1 280 ? 2.579 -43.937 21.338 1.00 17.11 272 LEU A CA 1
ATOM 2067 C C . LEU A 1 280 ? 1.214 -44.505 20.973 1.00 18.52 272 LEU A C 1
ATOM 2068 O O . LEU A 1 280 ? 0.395 -44.795 21.856 1.00 18.40 272 LEU A O 1
ATOM 2073 N N . ALA A 1 281 ? 0.960 -44.672 19.676 1.00 17.43 273 ALA A N 1
ATOM 2074 C CA . ALA A 1 281 ? -0.359 -45.008 19.169 1.00 16.55 273 ALA A CA 1
ATOM 2075 C C . ALA A 1 281 ? -0.193 -45.566 17.763 1.00 17.66 273 ALA A C 1
ATOM 2076 O O . ALA A 1 281 ? 0.844 -45.383 17.123 1.00 20.01 273 ALA A O 1
ATOM 2078 N N . LYS A 1 282 ? -1.228 -46.248 17.297 1.00 17.00 274 LYS A N 1
ATOM 2079 C CA . LYS A 1 282 ? -1.282 -46.772 15.936 1.00 16.19 274 LYS A CA 1
ATOM 2080 C C . LYS A 1 282 ? -2.351 -46.007 15.174 1.00 16.99 274 LYS A C 1
ATOM 2081 O O . LYS A 1 282 ? -3.410 -45.709 15.726 1.00 16.25 274 LYS A O 1
ATOM 2087 N N . ILE A 1 283 ? -2.079 -45.657 13.918 1.00 15.02 275 ILE A N 1
ATOM 2088 C CA . ILE A 1 283 ? -3.119 -45.055 13.085 1.00 15.56 275 ILE A CA 1
ATOM 2089 C C . ILE A 1 283 ? -3.967 -46.190 12.528 1.00 17.73 275 ILE A C 1
ATOM 2090 O O . ILE A 1 283 ? -3.455 -47.072 11.838 1.00 19.80 275 ILE A O 1
ATOM 2095 N N . VAL A 1 284 ? -5.256 -46.192 12.852 1.00 14.68 276 VAL A N 1
ATOM 2096 C CA . VAL A 1 284 ? -6.123 -47.295 12.441 1.00 14.63 276 VAL A CA 1
ATOM 2097 C C . VAL A 1 284 ? -6.728 -47.036 11.065 1.00 16.04 276 VAL A C 1
ATOM 2098 O O . VAL A 1 284 ? -6.706 -47.916 10.195 1.00 18.19 276 VAL A O 1
ATOM 2102 N N . SER A 1 285 ? -7.264 -45.830 10.873 1.00 15.65 277 SER A N 1
ATOM 2103 C CA . SER A 1 285 ? -7.925 -45.450 9.632 1.00 13.45 277 SER A CA 1
ATOM 2104 C C . SER A 1 285 ? -8.085 -43.938 9.597 1.00 13.14 277 SER A C 1
ATOM 2105 O O . SER A 1 285 ? -7.854 -43.238 10.590 1.00 14.73 277 SER A O 1
ATOM 2108 N N . TYR A 1 286 ? -8.514 -43.444 8.439 1.00 14.28 278 TYR A N 1
ATOM 2109 C CA . TYR A 1 286 ? -8.710 -42.009 8.263 1.00 12.77 278 TYR A CA 1
ATOM 2110 C C . TYR A 1 286 ? -9.591 -41.825 7.040 1.00 13.76 278 TYR A C 1
ATOM 2111 O O . TYR A 1 286 ? -9.744 -42.740 6.224 1.00 15.34 278 TYR A O 1
ATOM 2120 N N . ALA A 1 287 ? -10.157 -40.626 6.913 1.00 12.11 279 ALA A N 1
ATOM 2121 C CA . ALA A 1 287 ? -11.040 -40.363 5.779 1.00 12.66 279 ALA A CA 1
ATOM 2122 C C . ALA A 1 287 ? -11.255 -38.868 5.625 1.00 12.85 279 ALA A C 1
ATOM 2123 O O . ALA A 1 287 ? -11.181 -38.109 6.597 1.00 14.31 279 ALA A O 1
ATOM 2125 N N . ASP A 1 288 ? -11.542 -38.467 4.395 1.00 14.78 280 ASP A N 1
ATOM 2126 C CA . ASP A 1 288 ? -12.033 -37.134 4.086 1.00 13.63 280 ASP A CA 1
ATOM 2127 C C . ASP A 1 288 ? -13.488 -37.238 3.649 1.00 14.08 280 ASP A C 1
ATOM 2128 O O . ASP A 1 288 ? -13.909 -38.244 3.065 1.00 16.46 280 ASP A O 1
ATOM 2133 N N . ALA A 1 289 ? -14.243 -36.168 3.880 1.00 12.27 281 ALA A N 1
ATOM 2134 C CA . ALA A 1 289 ? -15.575 -36.070 3.294 1.00 13.36 281 ALA A CA 1
ATOM 2135 C C . ALA A 1 289 ? -15.847 -34.609 2.970 1.00 13.26 281 ALA A C 1
ATOM 2136 O O . ALA A 1 289 ? -15.183 -33.713 3.487 1.00 14.52 281 ALA A O 1
ATOM 2138 N N . ALA A 1 290 ? -16.826 -34.369 2.103 1.00 14.02 282 ALA A N 1
ATOM 2139 C CA . ALA A 1 290 ? -17.185 -32.987 1.811 1.00 13.92 282 ALA A CA 1
ATOM 2140 C C . ALA A 1 290 ? -18.672 -32.877 1.529 1.00 15.91 282 ALA A C 1
ATOM 2141 O O . ALA A 1 290 ? -19.314 -33.834 1.089 1.00 15.22 282 ALA A O 1
ATOM 2143 N N . GLN A 1 291 ? -19.217 -31.692 1.775 1.00 15.07 283 GLN A N 1
ATOM 2144 C CA . GLN A 1 291 ? -20.571 -31.378 1.342 1.00 16.92 283 GLN A CA 1
ATOM 2145 C C . GLN A 1 291 ? -20.591 -29.912 0.914 1.00 17.68 283 GLN A C 1
ATOM 2146 O O . GLN A 1 291 ? -19.545 -29.306 0.643 1.00 17.04 283 GLN A O 1
ATOM 2152 N N . ALA A 1 292 ? -21.790 -29.341 0.800 1.00 17.08 284 ALA A N 1
ATOM 2153 C CA . ALA A 1 292 ? -21.899 -27.969 0.316 1.00 16.82 284 ALA A CA 1
ATOM 2154 C C . ALA A 1 292 ? -20.998 -27.050 1.138 1.00 14.76 284 ALA A C 1
ATOM 2155 O O . ALA A 1 292 ? -20.882 -27.235 2.355 1.00 17.46 284 ALA A O 1
ATOM 2157 N N . PRO A 1 293 ? -20.336 -26.071 0.512 1.00 16.46 285 PRO A N 1
ATOM 2158 C CA . PRO A 1 293 ? -19.417 -25.200 1.264 1.00 15.78 285 PRO A CA 1
ATOM 2159 C C . PRO A 1 293 ? -20.040 -24.573 2.497 1.00 17.08 285 PRO A C 1
ATOM 2160 O O . PRO A 1 293 ? -19.373 -24.493 3.538 1.00 18.35 285 PRO A O 1
ATOM 2164 N N . GLU A 1 294 ? -21.303 -24.142 2.411 1.00 18.13 286 GLU A N 1
ATOM 2165 C CA . GLU A 1 294 ? -21.942 -23.523 3.562 1.00 20.70 286 GLU A CA 1
ATOM 2166 C C . GLU A 1 294 ? -22.219 -24.526 4.670 1.00 22.69 286 GLU A C 1
ATOM 2167 O O . GLU A 1 294 ? -22.554 -24.111 5.788 1.00 23.23 286 GLU A O 1
ATOM 2173 N N . TRP A 1 295 ? -22.063 -25.826 4.410 1.00 16.91 287 TRP A N 1
ATOM 2174 C CA . TRP A 1 295 ? -22.251 -26.835 5.449 1.00 18.91 287 TRP A CA 1
ATOM 2175 C C . TRP A 1 295 ? -20.943 -27.485 5.882 1.00 17.90 287 TRP A C 1
ATOM 2176 O O . TRP A 1 295 ? -20.929 -28.637 6.319 1.00 16.54 287 TRP A O 1
ATOM 2187 N N . PHE A 1 296 ? -19.822 -26.760 5.772 1.00 16.56 288 PHE A N 1
ATOM 2188 C CA . PHE A 1 296 ? -18.577 -27.298 6.304 1.00 15.62 288 PHE A CA 1
ATOM 2189 C C . PHE A 1 296 ? -18.717 -27.613 7.791 1.00 15.79 288 PHE A C 1
ATOM 2190 O O . PHE A 1 296 ? -18.052 -28.519 8.299 1.00 16.07 288 PHE A O 1
ATOM 2198 N N . THR A 1 297 ? -19.605 -26.894 8.482 1.00 16.68 289 THR A N 1
ATOM 2199 C CA . THR A 1 297 ? -19.746 -27.017 9.932 1.00 17.08 289 THR A CA 1
ATOM 2200 C C . THR A 1 297 ? -20.096 -28.434 10.377 1.00 19.27 289 THR A C 1
ATOM 2201 O O . THR A 1 297 ? -19.691 -28.854 11.468 1.00 20.11 289 THR A O 1
ATOM 2205 N N . THR A 1 298 ? -20.889 -29.158 9.588 1.00 15.05 290 THR A N 1
ATOM 2206 C CA . THR A 1 298 ? -21.304 -30.508 9.955 1.00 17.08 290 THR A CA 1
ATOM 2207 C C . THR A 1 298 ? -20.605 -31.585 9.128 1.00 16.05 290 THR A C 1
ATOM 2208 O O . THR A 1 298 ? -20.942 -32.771 9.246 1.00 16.76 290 THR A O 1
ATOM 2212 N N . ALA A 1 299 ? -19.640 -31.208 8.295 1.00 15.18 291 ALA A N 1
ATOM 2213 C CA . ALA A 1 299 ? -18.886 -32.223 7.570 1.00 14.93 291 ALA A CA 1
ATOM 2214 C C . ALA A 1 299 ? -18.132 -33.201 8.477 1.00 15.10 291 ALA A C 1
ATOM 2215 O O . ALA A 1 299 ? -17.950 -34.356 8.051 1.00 14.88 291 ALA A O 1
ATOM 2217 N N . PRO A 1 300 ? -17.671 -32.844 9.684 1.00 14.18 292 PRO A N 1
ATOM 2218 C CA . PRO A 1 300 ? -17.032 -33.877 10.520 1.00 14.25 292 PRO A CA 1
ATOM 2219 C C . PRO A 1 300 ? -17.953 -35.047 10.792 1.00 16.74 292 PRO A C 1
ATOM 2220 O O . PRO A 1 300 ? -17.483 -36.189 10.888 1.00 17.39 292 PRO A O 1
ATOM 2224 N N . ALA A 1 301 ? -19.262 -34.796 10.913 1.00 14.35 293 ALA A N 1
ATOM 2225 C CA . ALA A 1 301 ? -20.216 -35.881 11.146 1.00 17.94 293 ALA A CA 1
ATOM 2226 C C . ALA A 1 301 ? -20.385 -36.778 9.930 1.00 17.87 293 ALA A C 1
ATOM 2227 O O . ALA A 1 301 ? -20.918 -37.887 10.070 1.00 17.56 293 ALA A O 1
ATOM 2229 N N . LYS A 1 302 ? -19.955 -36.326 8.741 1.00 16.78 294 LYS A N 1
ATOM 2230 C CA . LYS A 1 302 ? -19.891 -37.177 7.555 1.00 15.07 294 LYS A CA 1
ATOM 2231 C C . LYS A 1 302 ? -18.557 -37.917 7.452 1.00 15.44 294 LYS A C 1
ATOM 2232 O O . LYS A 1 302 ? -18.529 -39.089 7.051 1.00 17.47 294 LYS A O 1
ATOM 2238 N N . ALA A 1 303 ? -17.447 -37.261 7.817 1.00 14.15 295 ALA A N 1
ATOM 2239 C CA . ALA A 1 303 ? -16.134 -37.891 7.655 1.00 14.11 295 ALA A CA 1
ATOM 2240 C C . ALA A 1 303 ? -15.901 -38.997 8.677 1.00 14.82 295 ALA A C 1
ATOM 2241 O O . ALA A 1 303 ? -15.336 -40.044 8.337 1.00 14.83 295 ALA A O 1
ATOM 2243 N N . LEU A 1 304 ? -16.297 -38.781 9.939 1.00 14.22 296 LEU A N 1
ATOM 2244 C CA . LEU A 1 304 ? -15.986 -39.779 10.964 1.00 14.17 296 LEU A CA 1
ATOM 2245 C C . LEU A 1 304 ? -16.613 -41.142 10.671 1.00 15.75 296 LEU A C 1
ATOM 2246 O O . LEU A 1 304 ? -15.905 -42.158 10.785 1.00 16.90 296 LEU A O 1
ATOM 2251 N N . PRO A 1 305 ? -17.888 -41.251 10.274 1.00 16.83 297 PRO A N 1
ATOM 2252 C CA . PRO A 1 305 ? -18.422 -42.580 9.939 1.00 18.30 297 PRO A CA 1
ATOM 2253 C C . PRO A 1 305 ? -17.662 -43.279 8.829 1.00 20.35 297 PRO A C 1
ATOM 2254 O O . PRO A 1 305 ? -17.566 -44.513 8.852 1.00 18.73 297 PRO A O 1
ATOM 2258 N N . ILE A 1 306 ? -17.108 -42.539 7.862 1.00 17.14 298 ILE A N 1
ATOM 2259 C CA . ILE A 1 306 ? -16.313 -43.188 6.819 1.00 16.50 298 ILE A CA 1
ATOM 2260 C C . ILE A 1 306 ? -15.061 -43.805 7.422 1.00 16.37 298 ILE A C 1
ATOM 2261 O O . ILE A 1 306 ? -14.702 -44.954 7.118 1.00 17.92 298 ILE A O 1
ATOM 2266 N N . ALA A 1 307 ? -14.376 -43.046 8.279 1.00 15.14 299 ALA A N 1
ATOM 2267 C CA . ALA A 1 307 ? -13.183 -43.572 8.938 1.00 14.63 299 ALA A CA 1
ATOM 2268 C C . ALA A 1 307 ? -13.529 -44.767 9.815 1.00 15.37 299 ALA A C 1
ATOM 2269 O O . ALA A 1 307 ? -12.785 -45.755 9.852 1.00 18.12 299 ALA A O 1
ATOM 2271 N N . LEU A 1 308 ? -14.653 -44.704 10.534 1.00 15.75 300 LEU A N 1
ATOM 2272 C CA . LEU A 1 308 ? -15.037 -45.850 11.357 1.00 15.23 300 LEU A CA 1
ATOM 2273 C C . LEU A 1 308 ? -15.275 -47.085 10.507 1.00 16.79 300 LEU A C 1
ATOM 2274 O O . LEU A 1 308 ? -14.835 -48.182 10.862 1.00 18.63 300 LEU A O 1
ATOM 2279 N N . ALA A 1 309 ? -15.970 -46.932 9.377 1.00 18.70 301 ALA A N 1
ATOM 2280 C CA . ALA A 1 309 ? -16.230 -48.094 8.535 1.00 21.12 301 ALA A CA 1
ATOM 2281 C C . ALA A 1 309 ? -14.930 -48.682 7.999 1.00 19.91 301 ALA A C 1
ATOM 2282 O O . ALA A 1 309 ? -14.779 -49.909 7.917 1.00 22.40 301 ALA A O 1
ATOM 2284 N N . LYS A 1 310 ? -13.978 -47.823 7.644 1.00 18.14 302 LYS A N 1
ATOM 2285 C CA . LYS A 1 310 ? -12.678 -48.309 7.197 1.00 18.19 302 LYS A CA 1
ATOM 2286 C C . LYS A 1 310 ? -11.939 -49.043 8.311 1.00 23.92 302 LYS A C 1
ATOM 2287 O O . LYS A 1 310 ? -11.217 -50.009 8.038 1.00 26.15 302 LYS A O 1
ATOM 2293 N N . ALA A 1 311 ? -12.126 -48.623 9.565 1.00 22.33 303 ALA A N 1
ATOM 2294 C CA . ALA A 1 311 ? -11.532 -49.301 10.715 1.00 20.40 303 ALA A CA 1
ATOM 2295 C C . ALA A 1 311 ? -12.289 -50.552 11.139 1.00 22.02 303 ALA A C 1
ATOM 2296 O O . ALA A 1 311 ? -11.798 -51.277 12.010 1.00 24.26 303 ALA A O 1
ATOM 2298 N N . ASN A 1 312 ? -13.460 -50.822 10.555 1.00 20.13 304 ASN A N 1
ATOM 2299 C CA . ASN A 1 312 ? -14.360 -51.886 11.022 1.00 23.44 304 ASN A CA 1
ATOM 2300 C C . ASN A 1 312 ? -14.725 -51.696 12.494 1.00 21.03 304 ASN A C 1
ATOM 2301 O O . ASN A 1 312 ? -14.819 -52.658 13.268 1.00 23.48 304 ASN A O 1
ATOM 2306 N N . LEU A 1 313 ? -14.949 -50.442 12.878 1.00 18.83 305 LEU A N 1
ATOM 2307 C CA . LEU A 1 313 ? -15.332 -50.074 14.229 1.00 17.92 305 LEU A CA 1
ATOM 2308 C C . LEU A 1 313 ? -16.653 -49.317 14.188 1.00 20.67 305 LEU A C 1
ATOM 2309 O O . LEU A 1 313 ? -17.059 -48.788 13.156 1.00 21.80 305 LEU A O 1
ATOM 2314 N N . THR A 1 314 ? -17.334 -49.291 15.323 1.00 20.67 306 THR A N 1
ATOM 2315 C CA . THR A 1 314 ? -18.534 -48.487 15.461 1.00 17.74 306 THR A CA 1
ATOM 2316 C C . THR A 1 314 ? -18.252 -47.305 16.366 1.00 18.71 306 THR A C 1
ATOM 2317 O O . THR A 1 314 ? -17.236 -47.248 17.065 1.00 20.28 306 THR A O 1
ATOM 2321 N N . ILE A 1 315 ? -19.196 -46.366 16.379 1.00 17.80 307 ILE A N 1
ATOM 2322 C CA . ILE A 1 315 ? -19.019 -45.186 17.215 1.00 20.77 307 ILE A CA 1
ATOM 2323 C C . ILE A 1 315 ? -18.927 -45.572 18.690 1.00 20.71 307 ILE A C 1
ATOM 2324 O O . ILE A 1 315 ? -18.213 -44.916 19.463 1.00 21.24 307 ILE A O 1
ATOM 2329 N N . ASN A 1 316 ? -19.587 -46.668 19.095 1.00 18.80 308 ASN A N 1
ATOM 2330 C CA . ASN A 1 316 ? -19.504 -47.150 20.474 1.00 20.95 308 ASN A CA 1
ATOM 2331 C C . ASN A 1 316 ? -18.123 -47.677 20.839 1.00 22.99 308 ASN A C 1
ATOM 2332 O O . ASN A 1 316 ? -17.826 -47.812 22.031 1.00 25.90 308 ASN A O 1
ATOM 2337 N N . ASP A 1 317 ? -17.285 -48.001 19.855 1.00 20.11 309 ASP A N 1
ATOM 2338 C CA . ASP A 1 317 ? -15.936 -48.483 20.140 1.00 20.80 309 ASP A CA 1
ATOM 2339 C C . ASP A 1 317 ? -14.962 -47.363 20.479 1.00 21.65 309 ASP A C 1
ATOM 2340 O O . ASP A 1 317 ? -13.853 -47.650 20.943 1.00 20.89 309 ASP A O 1
ATOM 2345 N N . ILE A 1 318 ? -15.334 -46.110 20.255 1.00 17.89 310 ILE A N 1
ATOM 2346 C CA . ILE A 1 318 ? -14.425 -44.990 20.475 1.00 15.58 310 ILE A CA 1
ATOM 2347 C C . ILE A 1 318 ? -14.561 -44.510 21.913 1.00 19.67 310 ILE A C 1
ATOM 2348 O O . ILE A 1 318 ? -15.671 -44.224 22.380 1.00 21.21 310 ILE A O 1
ATOM 2353 N N . ASP A 1 319 ? -13.430 -44.433 22.624 1.00 17.45 311 ASP A N 1
ATOM 2354 C CA . ASP A 1 319 ? -13.460 -44.016 24.022 1.00 16.65 311 ASP A CA 1
ATOM 2355 C C . ASP A 1 319 ? -13.460 -42.497 24.170 1.00 18.28 311 ASP A C 1
ATOM 2356 O O . ASP A 1 319 ? -14.147 -41.959 25.047 1.00 18.13 311 ASP A O 1
ATOM 2361 N N . PHE A 1 320 ? -12.682 -41.799 23.344 1.00 17.47 312 PHE A N 1
ATOM 2362 C CA . PHE A 1 320 ? -12.560 -40.349 23.440 1.00 16.22 312 PHE A CA 1
ATOM 2363 C C . PHE A 1 320 ? -12.458 -39.750 22.055 1.00 15.43 312 PHE A C 1
ATOM 2364 O O . PHE A 1 320 ? -11.923 -40.372 21.134 1.00 16.25 312 PHE A O 1
ATOM 2372 N N . PHE A 1 321 ? -12.960 -38.519 21.933 1.00 14.47 313 PHE A N 1
ATOM 2373 C CA . PHE A 1 321 ? -13.024 -37.800 20.664 1.00 13.23 313 PHE A CA 1
ATOM 2374 C C . PHE A 1 321 ? -12.365 -36.440 20.812 1.00 14.09 313 PHE A C 1
ATOM 2375 O O . PHE A 1 321 ? -12.482 -35.797 21.861 1.00 16.02 313 PHE A O 1
ATOM 2383 N N . GLU A 1 322 ? -11.732 -35.975 19.730 1.00 14.59 314 GLU A N 1
ATOM 2384 C CA . GLU A 1 322 ? -11.301 -34.581 19.619 1.00 14.88 314 GLU A CA 1
ATOM 2385 C C . GLU A 1 322 ? -11.935 -34.030 18.356 1.00 17.81 314 GLU A C 1
ATOM 2386 O O . GLU A 1 322 ? -11.564 -34.441 17.254 1.00 17.29 314 GLU A O 1
ATOM 2392 N N . PHE A 1 323 ? -12.907 -33.137 18.512 1.00 15.63 315 PHE A N 1
ATOM 2393 C CA A PHE A 1 323 ? -13.517 -32.421 17.395 0.45 17.34 315 PHE A CA 1
ATOM 2394 C CA B PHE A 1 323 ? -13.527 -32.417 17.401 0.55 17.36 315 PHE A CA 1
ATOM 2395 C C . PHE A 1 323 ? -13.106 -30.959 17.499 1.00 19.96 315 PHE A C 1
ATOM 2396 O O . PHE A 1 323 ? -13.390 -30.308 18.511 1.00 23.20 315 PHE A O 1
ATOM 2411 N N . ASN A 1 324 ? -12.463 -30.431 16.454 1.00 14.73 316 ASN A N 1
ATOM 2412 C CA . ASN A 1 324 ? -11.965 -29.072 16.589 1.00 13.87 316 ASN A CA 1
ATOM 2413 C C . ASN A 1 324 ? -13.113 -28.085 16.761 1.00 22.18 316 ASN A C 1
ATOM 2414 O O . ASN A 1 324 ? -14.132 -28.163 16.070 1.00 27.74 316 ASN A O 1
ATOM 2419 N N . GLU A 1 325 ? -12.941 -27.159 17.708 1.00 20.68 317 GLU A N 1
ATOM 2420 C CA . GLU A 1 325 ? -13.993 -26.213 18.085 1.00 20.50 317 GLU A CA 1
ATOM 2421 C C . GLU A 1 325 ? -13.831 -24.901 17.321 1.00 18.92 317 GLU A C 1
ATOM 2422 O O . GLU A 1 325 ? -13.550 -23.859 17.896 1.00 23.71 317 GLU A O 1
ATOM 2428 N N . ALA A 1 326 ? -14.022 -24.952 15.999 1.00 20.21 318 ALA A N 1
ATOM 2429 C CA . ALA A 1 326 ? -13.936 -23.706 15.240 1.00 21.72 318 ALA A CA 1
ATOM 2430 C C . ALA A 1 326 ? -14.916 -22.677 15.792 1.00 21.92 318 ALA A C 1
ATOM 2431 O O . ALA A 1 326 ? -14.608 -21.480 15.866 1.00 21.88 318 ALA A O 1
ATOM 2433 N N . PHE A 1 327 ? -16.093 -23.140 16.208 1.00 18.88 319 PHE A N 1
ATOM 2434 C CA . PHE A 1 327 ? -17.109 -22.368 16.908 1.00 18.07 319 PHE A CA 1
ATOM 2435 C C . PHE A 1 327 ? -17.762 -23.306 17.913 1.00 16.51 319 PHE A C 1
ATOM 2436 O O . PHE A 1 327 ? -17.811 -24.523 17.691 1.00 17.43 319 PHE A O 1
ATOM 2444 N N . SER A 1 328 ? -18.271 -22.745 19.011 1.00 17.05 320 SER A N 1
ATOM 2445 C CA . SER A 1 328 ? -19.023 -23.578 19.947 1.00 15.19 320 SER A CA 1
ATOM 2446 C C . SER A 1 328 ? -20.178 -24.274 19.236 1.00 19.50 320 SER A C 1
ATOM 2447 O O . SER A 1 328 ? -20.497 -25.437 19.528 1.00 19.38 320 SER A O 1
ATOM 2450 N N . VAL A 1 329 ? -20.812 -23.583 18.284 1.00 19.48 321 VAL A N 1
ATOM 2451 C CA . VAL A 1 329 ? -21.947 -24.205 17.605 1.00 21.09 321 VAL A CA 1
ATOM 2452 C C . VAL A 1 329 ? -21.506 -25.410 16.789 1.00 20.26 321 VAL A C 1
ATOM 2453 O O . VAL A 1 329 ? -22.257 -26.384 16.664 1.00 20.89 321 VAL A O 1
ATOM 2457 N N . VAL A 1 330 ? -20.293 -25.385 16.238 1.00 19.20 322 VAL A N 1
ATOM 2458 C CA . VAL A 1 330 ? -19.789 -26.539 15.496 1.00 20.93 322 VAL A CA 1
ATOM 2459 C C . VAL A 1 330 ? -19.591 -27.723 16.432 1.00 23.97 322 VAL A C 1
ATOM 2460 O O . VAL A 1 330 ? -19.987 -28.856 16.125 1.00 20.76 322 VAL A O 1
ATOM 2464 N N . GLY A 1 331 ? -19.000 -27.479 17.603 1.00 18.07 323 GLY A N 1
ATOM 2465 C CA . GLY A 1 331 ? -18.838 -28.561 18.562 1.00 18.20 323 GLY A CA 1
ATOM 2466 C C . GLY A 1 331 ? -20.174 -29.153 18.956 1.00 19.33 323 GLY A C 1
ATOM 2467 O O . GLY A 1 331 ? -20.361 -30.376 18.949 1.00 18.67 323 GLY A O 1
ATOM 2468 N N . LEU A 1 332 ? -21.136 -28.285 19.273 1.00 17.38 324 LEU A N 1
ATOM 2469 C CA . LEU A 1 332 ? -22.452 -28.753 19.690 1.00 16.94 324 LEU A CA 1
ATOM 2470 C C . LEU A 1 332 ? -23.166 -29.485 18.562 1.00 17.79 324 LEU A C 1
ATOM 2471 O O . LEU A 1 332 ? -23.820 -30.507 18.795 1.00 19.77 324 LEU A O 1
ATOM 2476 N N . ALA A 1 333 ? -23.068 -28.972 17.335 1.00 17.70 325 ALA A N 1
ATOM 2477 C CA . ALA A 1 333 ? -23.809 -29.577 16.229 1.00 16.99 325 ALA A CA 1
ATOM 2478 C C . ALA A 1 333 ? -23.307 -30.982 15.923 1.00 20.04 325 ALA A C 1
ATOM 2479 O O . ALA A 1 333 ? -24.106 -31.909 15.749 1.00 18.49 325 ALA A O 1
ATOM 2481 N N . ASN A 1 334 ? -21.988 -31.165 15.844 1.00 19.29 326 ASN A N 1
ATOM 2482 C CA . ASN A 1 334 ? -21.485 -32.504 15.550 1.00 17.83 326 ASN A CA 1
ATOM 2483 C C . ASN A 1 334 ? -21.754 -33.473 16.700 1.00 18.66 326 ASN A C 1
ATOM 2484 O O . ASN A 1 334 ? -22.052 -34.646 16.456 1.00 18.12 326 ASN A O 1
ATOM 2489 N N . ASN A 1 335 ? -21.683 -33.013 17.958 1.00 18.02 327 ASN A N 1
ATOM 2490 C CA . ASN A 1 335 ? -22.063 -33.893 19.069 1.00 17.32 327 ASN A CA 1
ATOM 2491 C C . ASN A 1 335 ? -23.516 -34.321 18.942 1.00 20.69 327 ASN A C 1
ATOM 2492 O O . ASN A 1 335 ? -23.855 -35.491 19.168 1.00 20.76 327 ASN A O 1
ATOM 2497 N N . LYS A 1 336 ? -24.392 -33.374 18.590 1.00 16.36 328 LYS A N 1
ATOM 2498 C CA . LYS A 1 336 ? -25.821 -33.638 18.509 1.00 18.73 328 LYS A CA 1
ATOM 2499 C C . LYS A 1 336 ? -26.137 -34.608 17.377 1.00 17.56 328 LYS A C 1
ATOM 2500 O O . LYS A 1 336 ? -26.949 -35.528 17.542 1.00 19.07 328 LYS A O 1
ATOM 2506 N N . ILE A 1 337 ? -25.505 -34.405 16.220 1.00 15.49 329 ILE A N 1
ATOM 2507 C CA . ILE A 1 337 ? -25.773 -35.232 15.047 1.00 16.58 329 ILE A CA 1
ATOM 2508 C C . ILE A 1 337 ? -25.320 -36.660 15.288 1.00 18.14 329 ILE A C 1
ATOM 2509 O O . ILE A 1 337 ? -26.021 -37.612 14.934 1.00 18.23 329 ILE A O 1
ATOM 2514 N N . LEU A 1 338 ? -24.137 -36.828 15.878 1.00 18.24 330 LEU A N 1
ATOM 2515 C CA . LEU A 1 338 ? -23.570 -38.146 16.131 1.00 19.36 330 LEU A CA 1
ATOM 2516 C C . LEU A 1 338 ? -24.043 -38.751 17.442 1.00 20.82 330 LEU A C 1
ATOM 2517 O O . LEU A 1 338 ? -23.763 -39.927 17.696 1.00 21.89 330 LEU A O 1
ATOM 2522 N N . GLY A 1 339 ? -24.740 -37.985 18.277 1.00 17.42 331 GLY A N 1
ATOM 2523 C CA . GLY A 1 339 ? -25.225 -38.518 19.535 1.00 18.43 331 GLY A CA 1
ATOM 2524 C C . GLY A 1 339 ? -24.128 -38.746 20.546 1.00 24.49 331 GLY A C 1
ATOM 2525 O O . GLY A 1 339 ? -24.234 -39.656 21.374 1.00 25.67 331 GLY A O 1
ATOM 2526 N N . LEU A 1 340 ? -23.082 -37.936 20.508 1.00 20.97 332 LEU A N 1
ATOM 2527 C CA . LEU A 1 340 ? -21.930 -38.170 21.366 1.00 22.79 332 LEU A CA 1
ATOM 2528 C C . LEU A 1 340 ? -22.161 -37.641 22.770 1.00 26.34 332 LEU A C 1
ATOM 2529 O O . LEU A 1 340 ? -22.805 -36.612 22.979 1.00 26.31 332 LEU A O 1
ATOM 2534 N N . ASP A 1 341 ? -21.610 -38.367 23.734 1.00 25.13 333 ASP A N 1
ATOM 2535 C CA . ASP A 1 341 ? -21.555 -37.922 25.117 1.00 24.34 333 ASP A CA 1
ATOM 2536 C C . ASP A 1 341 ? -20.524 -36.804 25.247 1.00 23.13 333 ASP A C 1
ATOM 2537 O O . ASP A 1 341 ? -19.337 -37.032 25.019 1.00 22.17 333 ASP A O 1
ATOM 2542 N N . ALA A 1 342 ? -20.966 -35.604 25.639 1.00 25.00 334 ALA A N 1
ATOM 2543 C CA . ALA A 1 342 ? -20.034 -34.484 25.733 1.00 26.38 334 ALA A CA 1
ATOM 2544 C C . ALA A 1 342 ? -18.913 -34.735 26.741 1.00 27.25 334 ALA A C 1
ATOM 2545 O O . ALA A 1 342 ? -17.854 -34.109 26.645 1.00 25.21 334 ALA A O 1
ATOM 2547 N N . ALA A 1 343 ? -19.107 -35.650 27.694 1.00 22.14 335 ALA A N 1
ATOM 2548 C CA . ALA A 1 343 ? -18.060 -35.982 28.651 1.00 22.23 335 ALA A CA 1
ATOM 2549 C C . ALA A 1 343 ? -16.905 -36.751 28.029 1.00 23.21 335 ALA A C 1
ATOM 2550 O O . ALA A 1 343 ? -15.882 -36.939 28.701 1.00 24.26 335 ALA A O 1
ATOM 2552 N N . LYS A 1 344 ? -17.051 -37.205 26.783 1.00 20.07 336 LYS A N 1
ATOM 2553 C CA . LYS A 1 344 ? -16.017 -37.938 26.066 1.00 19.38 336 LYS A CA 1
ATOM 2554 C C . LYS A 1 344 ? -15.390 -37.130 24.938 1.00 18.86 336 LYS A C 1
ATOM 2555 O O . LYS A 1 344 ? -14.501 -37.648 24.247 1.00 18.62 336 LYS A O 1
ATOM 2561 N N . VAL A 1 345 ? -15.800 -35.874 24.751 1.00 16.32 337 VAL A N 1
ATOM 2562 C CA . VAL A 1 345 ? -15.367 -35.050 23.627 1.00 14.66 337 VAL A CA 1
ATOM 2563 C C . VAL A 1 345 ? -14.605 -33.843 24.167 1.00 15.50 337 VAL A C 1
ATOM 2564 O O . VAL A 1 345 ? -15.124 -33.111 25.020 1.00 17.26 337 VAL A O 1
ATOM 2568 N N . ASN A 1 346 ? -13.386 -33.628 23.645 1.00 15.55 338 ASN A N 1
ATOM 2569 C CA . ASN A 1 346 ? -12.537 -32.476 23.989 1.00 14.97 338 ASN A CA 1
ATOM 2570 C C . ASN A 1 346 ? -12.390 -32.334 25.498 1.00 15.89 338 ASN A C 1
ATOM 2571 O O . ASN A 1 346 ? -12.658 -31.273 26.073 1.00 16.63 338 ASN A O 1
ATOM 2576 N N . VAL A 1 347 ? -11.983 -33.429 26.153 1.00 15.01 339 VAL A N 1
ATOM 2577 C CA . VAL A 1 347 ? -12.061 -33.485 27.616 1.00 14.74 339 VAL A CA 1
ATOM 2578 C C . VAL A 1 347 ? -11.032 -32.596 28.307 1.00 15.11 339 VAL A C 1
ATOM 2579 O O . VAL A 1 347 ? -11.221 -32.258 29.490 1.00 17.17 339 VAL A O 1
ATOM 2583 N N . ASN A 1 348 ? -9.967 -32.193 27.605 1.00 17.03 340 ASN A N 1
ATOM 2584 C CA . ASN A 1 348 ? -8.972 -31.275 28.150 1.00 16.84 340 ASN A CA 1
ATOM 2585 C C . ASN A 1 348 ? -9.173 -29.849 27.646 1.00 17.17 340 ASN A C 1
ATOM 2586 O O . ASN A 1 348 ? -8.273 -29.014 27.784 1.00 17.80 340 ASN A O 1
ATOM 2591 N N . GLY A 1 349 ? -10.330 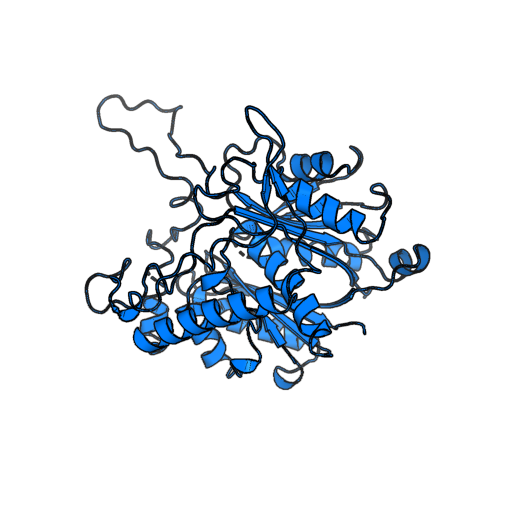-29.555 27.070 1.00 15.93 341 GLY A N 1
ATOM 2592 C CA . GLY A 1 349 ? -10.573 -28.260 26.473 1.00 15.51 341 GLY A CA 1
ATOM 2593 C C . GLY A 1 349 ? -10.392 -28.315 24.969 1.00 18.45 341 GLY A C 1
ATOM 2594 O O . GLY A 1 349 ? -9.881 -29.282 24.401 1.00 18.89 341 GLY A O 1
ATOM 2595 N N . GLY A 1 350 ? -10.835 -27.254 24.309 1.00 16.46 342 GLY A N 1
ATOM 2596 C CA . GLY A 1 350 ? -10.751 -27.214 22.859 1.00 16.30 342 GLY A CA 1
ATOM 2597 C C . GLY A 1 350 ? -10.453 -25.823 22.339 1.00 15.01 342 GLY A C 1
ATOM 2598 O O . GLY A 1 350 ? -10.206 -24.901 23.117 1.00 16.41 342 GLY A O 1
ATOM 2599 N N . ALA A 1 351 ? -10.540 -25.660 21.013 1.00 16.83 343 ALA A N 1
ATOM 2600 C CA . ALA A 1 351 ? -10.071 -24.442 20.359 1.00 16.93 343 ALA A CA 1
ATOM 2601 C C . ALA A 1 351 ? -10.803 -23.178 20.797 1.00 15.78 343 ALA A C 1
ATOM 2602 O O . ALA A 1 351 ? -10.231 -22.084 20.686 1.00 18.80 343 ALA A O 1
ATOM 2604 N N . VAL A 1 352 ? -12.045 -23.279 21.279 1.00 18.28 344 VAL A N 1
ATOM 2605 C CA . VAL A 1 352 ? -12.735 -22.067 21.724 1.00 16.72 344 VAL A CA 1
ATOM 2606 C C . VAL A 1 352 ? -11.970 -21.420 22.864 1.00 22.70 344 VAL A C 1
ATOM 2607 O O . VAL A 1 352 ? -11.941 -20.194 22.987 1.00 23.64 344 VAL A O 1
ATOM 2611 N N . ALA A 1 353 ? -11.304 -22.225 23.687 1.00 18.04 345 ALA A N 1
ATOM 2612 C CA . ALA A 1 353 ? -10.499 -21.706 24.783 1.00 16.43 345 ALA A CA 1
ATOM 2613 C C . ALA A 1 353 ? -9.007 -21.710 24.494 1.00 17.05 345 ALA A C 1
ATOM 2614 O O . ALA A 1 353 ? -8.299 -20.815 24.962 1.00 21.41 345 ALA A O 1
ATOM 2616 N N . LEU A 1 354 ? -8.517 -22.693 23.740 1.00 16.86 346 LEU A N 1
ATOM 2617 C CA . LEU A 1 354 ? -7.079 -22.894 23.569 1.00 17.20 346 LEU A CA 1
ATOM 2618 C C . LEU A 1 354 ? -6.511 -22.163 22.365 1.00 18.94 346 LEU A C 1
ATOM 2619 O O . LEU A 1 354 ? -5.307 -21.876 22.344 1.00 21.04 346 LEU A O 1
ATOM 2624 N N . GLY A 1 355 ? -7.332 -21.877 21.373 1.00 18.44 347 GLY A N 1
ATOM 2625 C CA . GLY A 1 355 ? -6.865 -21.217 20.171 1.00 19.48 347 GLY A CA 1
ATOM 2626 C C . GLY A 1 355 ? -6.874 -22.139 18.962 1.00 17.44 347 GLY A C 1
ATOM 2627 O O . GLY A 1 355 ? -7.017 -23.360 19.055 1.00 16.30 347 GLY A O 1
ATOM 2628 N N . HIS A 1 356 ? -6.666 -21.527 17.800 1.00 16.00 348 HIS A N 1
ATOM 2629 C CA . HIS A 1 356 ? -6.910 -22.197 16.526 1.00 14.02 348 HIS A CA 1
ATOM 2630 C C . HIS A 1 356 ? -6.018 -21.609 15.424 1.00 13.55 348 HIS A C 1
ATOM 2631 O O . HIS A 1 356 ? -6.478 -20.848 14.568 1.00 15.72 348 HIS A O 1
ATOM 2638 N N . PRO A 1 357 ? -4.699 -21.969 15.413 1.00 13.99 349 PRO A N 1
ATOM 2639 C CA . PRO A 1 357 ? -3.834 -21.618 14.271 1.00 12.40 349 PRO A CA 1
ATOM 2640 C C . PRO A 1 357 ? -4.158 -22.550 13.122 1.00 13.05 349 PRO A C 1
ATOM 2641 O O . PRO A 1 357 ? -3.894 -23.752 13.208 1.00 14.06 349 PRO A O 1
ATOM 2645 N N . LEU A 1 358 ? -4.768 -22.007 12.058 1.00 14.27 350 LEU A N 1
ATOM 2646 C CA . LEU A 1 358 ? -5.504 -22.853 11.111 1.00 11.95 350 LEU A CA 1
ATOM 2647 C C . LEU A 1 358 ? -4.722 -24.096 10.682 1.00 12.58 350 LEU A C 1
ATOM 2648 O O . LEU A 1 358 ? -5.220 -25.222 10.792 1.00 13.82 350 LEU A O 1
ATOM 2653 N N . GLY A 1 359 ? -3.509 -23.909 10.151 1.00 11.55 351 GLY A N 1
ATOM 2654 C CA . GLY A 1 359 ? -2.792 -25.026 9.544 1.00 12.35 351 GLY A CA 1
ATOM 2655 C C . GLY A 1 359 ? -2.235 -26.033 10.524 1.00 12.27 351 GLY A C 1
ATOM 2656 O O . GLY A 1 359 ? -1.849 -27.126 10.098 1.00 13.02 351 GLY A O 1
ATOM 2657 N N . SER A 1 360 ? -2.219 -25.704 11.821 1.00 12.75 352 SER A N 1
ATOM 2658 C CA . SER A 1 360 ? -1.711 -26.603 12.848 1.00 11.44 352 SER A CA 1
ATOM 2659 C C . SER A 1 360 ? -2.807 -27.376 13.561 1.00 12.59 352 SER A C 1
ATOM 2660 O O . SER A 1 360 ? -2.555 -28.495 14.012 1.00 13.86 352 SER A O 1
ATOM 2663 N N . SER A 1 361 ? -4.021 -26.825 13.667 1.00 11.28 353 SER A N 1
ATOM 2664 C CA . SER A 1 361 ? -5.032 -27.432 14.540 1.00 12.16 353 SER A CA 1
ATOM 2665 C C . SER A 1 361 ? -5.349 -28.884 14.184 1.00 12.32 353 SER A C 1
ATOM 2666 O O . SER A 1 361 ? -5.638 -29.687 15.077 1.00 12.88 353 SER A O 1
ATOM 2669 N N . GLY A 1 362 ? -5.362 -29.230 12.894 1.00 12.10 354 GLY A N 1
ATOM 2670 C CA . GLY A 1 362 ? -5.726 -30.583 12.507 1.00 13.90 354 GLY A CA 1
ATOM 2671 C C . GLY A 1 362 ? -4.755 -31.645 12.982 1.00 12.67 354 GLY A C 1
ATOM 2672 O O . GLY A 1 362 ? -5.158 -32.787 13.244 1.00 12.17 354 GLY A O 1
ATOM 2673 N N . SER A 1 363 ? -3.465 -31.307 13.075 1.00 12.00 355 SER A N 1
ATOM 2674 C CA . SER A 1 363 ? -2.533 -32.213 13.734 1.00 13.43 355 SER A CA 1
ATOM 2675 C C . SER A 1 363 ? -2.478 -31.993 15.241 1.00 13.73 355 SER A C 1
ATOM 2676 O O . SER A 1 363 ? -2.247 -32.951 15.982 1.00 13.48 355 SER A O 1
ATOM 2679 N N . ARG A 1 364 ? -2.700 -30.756 15.706 1.00 12.03 356 ARG A N 1
ATOM 2680 C CA . ARG A 1 364 ? -2.675 -30.481 17.141 1.00 12.36 356 ARG A CA 1
ATOM 2681 C C . ARG A 1 364 ? -3.691 -31.348 17.886 1.00 11.82 356 ARG A C 1
ATOM 2682 O O . ARG A 1 364 ? -3.383 -31.905 18.952 1.00 13.98 356 ARG A O 1
ATOM 2690 N N . ILE A 1 365 ? -4.906 -31.494 17.340 1.00 12.74 357 ILE A N 1
ATOM 2691 C CA . ILE A 1 365 ? -5.904 -32.286 18.061 1.00 14.10 357 ILE A CA 1
ATOM 2692 C C . ILE A 1 365 ? -5.539 -33.773 18.094 1.00 13.99 357 ILE A C 1
ATOM 2693 O O . ILE A 1 365 ? -5.961 -34.479 19.014 1.00 13.77 357 ILE A O 1
ATOM 2698 N N . ILE A 1 366 ? -4.727 -34.256 17.146 1.00 13.56 358 ILE A N 1
ATOM 2699 C CA . ILE A 1 366 ? -4.210 -35.624 17.241 1.00 12.87 358 ILE A CA 1
ATOM 2700 C C . ILE A 1 366 ? -3.210 -35.743 18.387 1.00 13.47 358 ILE A C 1
ATOM 2701 O O . ILE A 1 366 ? -3.231 -36.720 19.153 1.00 13.38 358 ILE A O 1
ATOM 2706 N N . VAL A 1 367 ? -2.302 -34.770 18.501 1.00 12.94 359 VAL A N 1
ATOM 2707 C CA . VAL A 1 367 ? -1.351 -34.734 19.616 1.00 13.01 359 VAL A CA 1
ATOM 2708 C C . VAL A 1 367 ? -2.104 -34.781 20.940 1.00 13.72 359 VAL A C 1
ATOM 2709 O O . VAL A 1 367 ? -1.799 -35.590 21.831 1.00 13.73 359 VAL A O 1
ATOM 2713 N N . THR A 1 368 ? -3.128 -33.934 21.070 1.00 11.90 360 THR A N 1
ATOM 2714 C CA . THR A 1 368 ? -3.895 -33.899 22.309 1.00 13.74 360 THR A CA 1
ATOM 2715 C C . THR A 1 368 ? -4.644 -35.208 22.537 1.00 14.34 360 THR A C 1
ATOM 2716 O O . THR A 1 368 ? -4.654 -35.725 23.659 1.00 15.09 360 THR A O 1
ATOM 2720 N N . LEU A 1 369 ? -5.264 -35.754 21.485 1.00 13.50 361 LEU A N 1
ATOM 2721 C CA . LEU A 1 369 ? -6.000 -37.018 21.606 1.00 14.25 361 LEU A CA 1
ATOM 2722 C C . LEU A 1 369 ? -5.104 -38.145 22.111 1.00 14.09 361 LEU A C 1
ATOM 2723 O O . LEU A 1 369 ? -5.519 -38.936 22.964 1.00 14.18 361 LEU A O 1
ATOM 2728 N N . ILE A 1 370 ? -3.877 -38.250 21.585 1.00 13.84 362 ILE A N 1
ATOM 2729 C CA . ILE A 1 370 ? -2.953 -39.289 22.060 1.00 13.61 362 ILE A CA 1
ATOM 2730 C C . ILE A 1 370 ? -2.823 -39.228 23.572 1.00 16.20 362 ILE A C 1
ATOM 2731 O O . ILE A 1 370 ? -2.857 -40.252 24.272 1.00 16.37 362 ILE A O 1
ATOM 2736 N N . ASN A 1 371 ? -2.654 -38.021 24.097 1.00 14.55 363 ASN A N 1
ATOM 2737 C CA . ASN A 1 371 ? -2.450 -37.885 25.527 1.00 16.03 363 ASN A CA 1
ATOM 2738 C C . ASN A 1 371 ? -3.739 -38.056 26.311 1.00 14.12 363 ASN A C 1
ATOM 2739 O O . ASN A 1 371 ? -3.706 -38.610 27.406 1.00 16.82 363 ASN A O 1
ATOM 2744 N N . VAL A 1 372 ? -4.878 -37.622 25.768 1.00 15.06 364 VAL A N 1
ATOM 2745 C CA . VAL A 1 372 ? -6.163 -37.914 26.406 1.00 16.88 364 VAL A CA 1
ATOM 2746 C C . VAL A 1 372 ? -6.345 -39.419 26.581 1.00 15.78 364 VAL A C 1
ATOM 2747 O O . VAL A 1 372 ? -6.756 -39.895 27.650 1.00 17.00 364 VAL A O 1
ATOM 2751 N N . LEU A 1 373 ? -6.041 -40.196 25.532 1.00 14.84 365 LEU A N 1
ATOM 2752 C CA . LEU A 1 373 ? -6.198 -41.646 25.649 1.00 15.60 365 LEU A CA 1
ATOM 2753 C C . LEU A 1 373 ? -5.296 -42.226 26.739 1.00 19.85 365 LEU A C 1
ATOM 2754 O O . LEU A 1 373 ? -5.726 -43.086 27.513 1.00 20.14 365 LEU A O 1
ATOM 2759 N N . LYS A 1 374 ? -4.046 -41.771 26.823 1.00 17.72 366 LYS A N 1
ATOM 2760 C CA . LYS A 1 374 ? -3.149 -42.303 27.846 1.00 17.14 366 LYS A CA 1
ATOM 2761 C C . LYS A 1 374 ? -3.584 -41.870 29.240 1.00 20.63 366 LYS A C 1
ATOM 2762 O O . LYS A 1 374 ? -3.540 -42.671 30.182 1.00 22.86 366 LYS A O 1
ATOM 2768 N N . GLN A 1 375 ? -4.032 -40.615 29.379 1.00 20.24 367 GLN A N 1
ATOM 2769 C CA . GLN A 1 375 ? -4.468 -40.106 30.680 1.00 19.32 367 GLN A CA 1
ATOM 2770 C C . GLN A 1 375 ? -5.666 -40.869 31.216 1.00 20.78 367 GLN A C 1
ATOM 2771 O O . GLN A 1 375 ? -5.860 -40.952 32.439 1.00 24.05 367 GLN A O 1
ATOM 2777 N N . ASN A 1 376 ? -6.469 -41.437 30.326 1.00 19.54 368 ASN A N 1
ATOM 2778 C CA . ASN A 1 376 ? -7.685 -42.137 30.707 1.00 19.32 368 ASN A CA 1
ATOM 2779 C C . ASN A 1 376 ? -7.589 -43.646 30.501 1.00 24.65 368 ASN A C 1
ATOM 2780 O O . ASN A 1 376 ? -8.612 -44.330 30.584 1.00 26.34 368 ASN A O 1
ATOM 2785 N N . ASN A 1 377 ? -6.384 -44.172 30.253 1.00 21.55 369 ASN A N 1
ATOM 2786 C CA A ASN A 1 377 ? -6.169 -45.608 30.083 0.59 22.42 369 ASN A CA 1
ATOM 2787 C CA B ASN A 1 377 ? -6.152 -45.605 30.063 0.41 22.43 369 ASN A CA 1
ATOM 2788 C C . ASN A 1 377 ? -7.153 -46.196 29.072 1.00 21.89 369 ASN A C 1
ATOM 2789 O O . ASN A 1 377 ? -7.765 -47.242 29.301 1.00 24.71 369 ASN A O 1
ATOM 2798 N N . ALA A 1 378 ? -7.303 -45.505 27.952 1.00 19.78 370 ALA A N 1
ATOM 2799 C CA . ALA A 1 378 ? -8.286 -45.819 26.926 1.00 21.28 370 ALA A CA 1
ATOM 2800 C C . ALA A 1 378 ? -7.620 -46.525 25.747 1.00 22.61 370 ALA A C 1
ATOM 2801 O O . ALA A 1 378 ? -6.398 -46.650 25.679 1.00 25.68 370 ALA A O 1
ATOM 2803 N N . LYS A 1 379 ? -8.451 -46.981 24.804 1.00 20.21 371 LYS A N 1
ATOM 2804 C CA . LYS A 1 379 ? -7.962 -47.735 23.652 1.00 18.12 371 LYS A CA 1
ATOM 2805 C C . LYS A 1 379 ? -8.118 -46.947 22.353 1.00 17.09 371 LYS A C 1
ATOM 2806 O O . LYS A 1 379 ? -7.138 -46.412 21.827 1.00 20.51 371 LYS A O 1
ATOM 2812 N N . TYR A 1 380 ? -9.337 -46.838 21.830 1.00 19.39 372 TYR A N 1
ATOM 2813 C CA . TYR A 1 380 ? -9.551 -46.137 20.569 1.00 18.63 372 TYR A CA 1
ATOM 2814 C C . TYR A 1 380 ? -9.948 -44.680 20.781 1.00 16.95 372 TYR A C 1
ATOM 2815 O O . TYR A 1 380 ? -10.771 -44.357 21.646 1.00 17.88 372 TYR A O 1
ATOM 2824 N N . GLY A 1 381 ? -9.378 -43.802 19.956 1.00 15.12 373 GLY A N 1
ATOM 2825 C CA . GLY A 1 381 ? -9.804 -42.419 19.903 1.00 14.62 373 GLY A CA 1
ATOM 2826 C C . GLY A 1 381 ? -10.061 -42.001 18.468 1.00 14.89 373 GLY A C 1
ATOM 2827 O O . GLY A 1 381 ? -9.565 -42.610 17.518 1.00 16.77 373 GLY A O 1
ATOM 2828 N N . ALA A 1 382 ? -10.846 -40.940 18.317 1.00 15.32 374 ALA A N 1
ATOM 2829 C CA . ALA A 1 382 ? -11.067 -40.377 16.989 1.00 14.40 374 ALA A CA 1
ATOM 2830 C C . ALA A 1 382 ? -10.943 -38.863 17.046 1.00 13.94 374 ALA A C 1
ATOM 2831 O O . ALA A 1 382 ? -11.377 -38.229 18.010 1.00 14.53 374 ALA A O 1
ATOM 2833 N N . ALA A 1 383 ? -10.349 -38.284 16.011 1.00 13.75 375 ALA A N 1
ATOM 2834 C CA . ALA A 1 383 ? -10.257 -36.838 15.881 1.00 13.34 375 ALA A CA 1
ATOM 2835 C C . ALA A 1 383 ? -10.846 -36.436 14.540 1.00 14.51 375 ALA A C 1
ATOM 2836 O O . ALA A 1 383 ? -10.716 -37.162 13.563 1.00 13.89 375 ALA A O 1
ATOM 2838 N N . ALA A 1 384 ? -11.479 -35.264 14.500 1.00 12.27 376 ALA A N 1
ATOM 2839 C CA . ALA A 1 384 ? -12.053 -34.786 13.245 1.00 11.64 376 ALA A CA 1
ATOM 2840 C C . ALA A 1 384 ? -12.054 -33.271 13.242 1.00 12.65 376 ALA A C 1
ATOM 2841 O O . ALA A 1 384 ? -12.124 -32.636 14.294 1.00 13.76 376 ALA A O 1
ATOM 2843 N N . ILE A 1 385 ? -11.961 -32.691 12.044 1.00 12.05 377 ILE A N 1
ATOM 2844 C CA . ILE A 1 385 ? -11.843 -31.242 11.911 1.00 10.79 377 ILE A CA 1
ATOM 2845 C C . ILE A 1 385 ? -12.481 -30.821 10.593 1.00 13.94 377 ILE A C 1
ATOM 2846 O O . ILE A 1 385 ? -12.282 -31.469 9.561 1.00 14.27 377 ILE A O 1
ATOM 2851 N N . CYS A 1 386 ? -13.269 -29.742 10.640 1.00 13.68 378 CYS A N 1
ATOM 2852 C CA . CYS A 1 386 ? -13.918 -29.211 9.441 1.00 13.49 378 CYS A CA 1
ATOM 2853 C C . CYS A 1 386 ? -12.998 -28.238 8.705 1.00 14.48 378 CYS A C 1
ATOM 2854 O O . CYS A 1 386 ? -12.004 -27.751 9.250 1.00 15.92 378 CYS A O 1
ATOM 2857 N N . ASN A 1 387 ? -13.333 -27.950 7.445 1.00 12.35 379 ASN A N 1
ATOM 2858 C CA . ASN A 1 387 ? -12.506 -27.010 6.691 1.00 14.77 379 ASN A CA 1
ATOM 2859 C C . ASN A 1 387 ? -13.331 -26.244 5.657 1.00 13.36 379 ASN A C 1
ATOM 2860 O O . ASN A 1 387 ? -14.343 -26.730 5.135 1.00 14.22 379 ASN A O 1
ATOM 2865 N N . GLY A 1 388 ? -12.874 -25.021 5.375 1.00 14.39 380 GLY A N 1
ATOM 2866 C CA . GLY A 1 388 ? -13.557 -24.179 4.409 1.00 14.68 380 GLY A CA 1
ATOM 2867 C C . GLY A 1 388 ? -13.678 -24.858 3.056 1.00 14.45 380 GLY A C 1
ATOM 2868 O O . GLY A 1 388 ? -12.825 -25.647 2.652 1.00 15.79 380 GLY A O 1
ATOM 2869 N N . GLY A 1 389 ? -14.756 -24.534 2.352 1.00 14.16 381 GLY A N 1
ATOM 2870 C CA . GLY A 1 389 ? -15.065 -25.194 1.103 1.00 17.71 381 GLY A CA 1
ATOM 2871 C C . GLY A 1 389 ? -15.990 -26.377 1.265 1.00 16.04 381 GLY A C 1
ATOM 2872 O O . GLY A 1 389 ? -16.435 -26.941 0.251 1.00 17.58 381 GLY A O 1
ATOM 2873 N N . GLY A 1 390 ? -16.293 -26.762 2.505 1.00 15.40 382 GLY A N 1
ATOM 2874 C CA . GLY A 1 390 ? -17.278 -27.789 2.794 1.00 15.45 382 GLY A CA 1
ATOM 2875 C C . GLY A 1 390 ? -16.715 -29.117 3.262 1.00 16.95 382 GLY A C 1
ATOM 2876 O O . GLY A 1 390 ? -17.470 -30.095 3.347 1.00 17.34 382 GLY A O 1
ATOM 2877 N N . GLY A 1 391 ? -15.437 -29.187 3.600 1.00 15.51 383 GLY A N 1
ATOM 2878 C CA . GLY A 1 391 ? -14.805 -30.456 3.883 1.00 15.88 383 GLY A CA 1
ATOM 2879 C C . GLY A 1 391 ? -14.651 -30.756 5.362 1.00 15.02 383 GLY A C 1
ATOM 2880 O O . GLY A 1 391 ? -14.914 -29.937 6.239 1.00 12.67 383 GLY A O 1
ATOM 2881 N N . ALA A 1 392 ? -14.239 -31.994 5.628 1.00 12.35 384 ALA A N 1
ATOM 2882 C CA . ALA A 1 392 ? -13.710 -32.368 6.926 1.00 12.99 384 ALA A CA 1
ATOM 2883 C C . ALA A 1 392 ? -12.797 -33.564 6.737 1.00 13.24 384 ALA A C 1
ATOM 2884 O O . ALA A 1 392 ? -12.887 -34.292 5.745 1.00 13.63 384 ALA A O 1
ATOM 2886 N N . SER A 1 393 ? -11.906 -33.755 7.701 1.00 12.80 385 SER A N 1
ATOM 2887 C CA . SER A 1 393 ? -11.060 -34.935 7.758 1.00 12.09 385 SER A CA 1
ATOM 2888 C C . SER A 1 393 ? -11.284 -35.606 9.103 1.00 12.32 385 SER A C 1
ATOM 2889 O O . SER A 1 393 ? -11.680 -34.950 10.064 1.00 13.63 385 SER A O 1
ATOM 2892 N N . ALA A 1 394 ? -11.042 -36.916 9.161 1.00 11.22 386 ALA A N 1
ATOM 2893 C CA . ALA A 1 394 ? -11.194 -37.662 10.408 1.00 11.88 386 ALA A CA 1
ATOM 2894 C C . ALA A 1 394 ? -10.142 -38.756 10.476 1.00 11.63 386 ALA A C 1
ATOM 2895 O O . ALA A 1 394 ? -9.744 -39.319 9.451 1.00 13.42 386 ALA A O 1
ATOM 2897 N N . ILE A 1 395 ? -9.710 -39.085 11.694 1.00 12.52 387 ILE A N 1
ATOM 2898 C CA . ILE A 1 395 ? -8.703 -40.118 11.876 1.00 14.53 387 ILE A CA 1
ATOM 2899 C C . ILE A 1 395 ? -9.033 -40.901 13.143 1.00 14.20 387 ILE A C 1
ATOM 2900 O O . ILE A 1 395 ? -9.518 -40.335 14.130 1.00 14.31 387 ILE A O 1
ATOM 2905 N N . VAL A 1 396 ? -8.822 -42.217 13.087 1.00 13.55 388 VAL A N 1
ATOM 2906 C CA . VAL A 1 396 ? -9.032 -43.120 14.219 1.00 12.49 388 VAL A CA 1
ATOM 2907 C C . VAL A 1 396 ? -7.671 -43.649 14.639 1.00 14.26 388 VAL A C 1
ATOM 2908 O O . VAL A 1 396 ? -6.899 -44.119 13.792 1.00 15.81 388 VAL A O 1
ATOM 2912 N N . ILE A 1 397 ? -7.362 -43.573 15.940 1.00 16.02 389 ILE A N 1
ATOM 2913 C CA . ILE A 1 397 ? -6.082 -44.08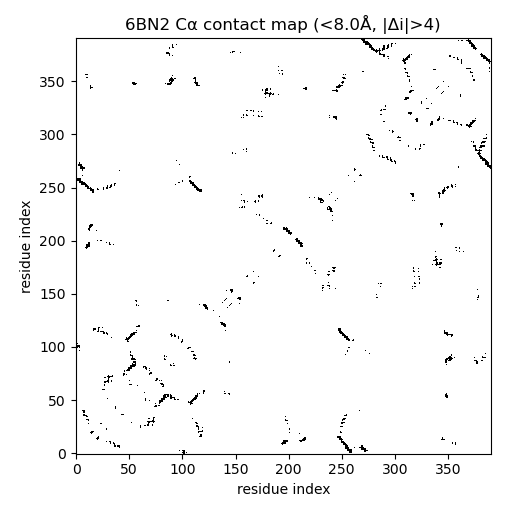0 16.415 1.00 15.86 389 ILE A CA 1
ATOM 2914 C C . ILE A 1 397 ? -6.328 -45.057 17.549 1.00 16.47 389 ILE A C 1
ATOM 2915 O O . ILE A 1 397 ? -7.387 -45.064 18.182 1.00 16.77 389 ILE A O 1
ATOM 2920 N N . GLU A 1 398 ? -5.340 -45.919 17.771 1.00 15.98 390 GLU A N 1
ATOM 2921 C CA . GLU A 1 398 ? -5.379 -46.892 18.853 1.00 16.97 390 GLU A CA 1
ATOM 2922 C C . GLU A 1 398 ? -4.233 -46.577 19.797 1.00 20.03 390 GLU A C 1
ATOM 2923 O O . GLU A 1 398 ? -3.068 -46.594 19.393 1.00 18.04 390 GLU A O 1
ATOM 2929 N N . ASN A 1 399 ? -4.566 -46.268 21.040 1.00 16.61 391 ASN A N 1
ATOM 2930 C CA . ASN A 1 399 ? -3.540 -46.075 22.056 1.00 18.30 391 ASN A CA 1
ATOM 2931 C C . ASN A 1 399 ? -2.799 -47.381 22.318 1.00 19.52 391 ASN A C 1
ATOM 2932 O O . ASN A 1 399 ? -3.413 -48.444 22.461 1.00 20.81 391 ASN A O 1
ATOM 2937 N N . ILE A 1 400 ? -1.471 -47.304 22.373 1.00 19.51 392 ILE A N 1
ATOM 2938 C CA A ILE A 1 400 ? -0.614 -48.442 22.695 0.59 19.93 392 ILE A CA 1
ATOM 2939 C CA B ILE A 1 400 ? -0.639 -48.452 22.707 0.41 20.51 392 ILE A CA 1
ATOM 2940 C C . ILE A 1 400 ? -0.143 -48.241 24.130 1.00 22.92 392 ILE A C 1
ATOM 2941 O O . ILE A 1 400 ? 0.598 -47.294 24.415 1.00 27.09 392 ILE A O 1
ATOM 2950 N N . LYS A 1 401 ? -0.593 -49.109 25.028 1.00 27.45 393 LYS A N 1
ATOM 2951 C CA . LYS A 1 401 ? -0.368 -48.920 26.451 1.00 37.23 393 LYS A CA 1
ATOM 2952 C C . LYS A 1 401 ? 1.072 -49.241 26.811 1.00 47.00 393 LYS A C 1
ATOM 2953 O O . LYS A 1 401 ? 1.633 -50.235 26.344 1.00 49.11 393 LYS A O 1
#

Foldseek 3Di:
DFWKFFQFKAKAFWAAAVGDCLVPAQLLLLLLQVLVRCVVLVHDLALAAEEEAEEQQCPPCDPPSQVSNCVSNVRDPNHYYYYAHQLLQQQVQVVVVRVCVVVPNHFKHKTFYWFNLNPRDWDFPPPDDDPDDDGDTHRSCVPRNAAFPPVRAGLVVLQVLCVVQVPALVNLLVLLVLLLVLQVVCVVVCLNVRRHGWDFADDPDDGTDTHTHQDQSVPDDSVCSVVAAQPRDRPRHRFGLLQAFHAIGIMMMIMMGTPVVCVVVVGDGQWIWQFKFKDFDAQSQLLQQQLVGAVVRCVSNVHDPVQAQAEEEACNGSSSVVSNCVSNVHDVCRYCSNHHRSNRNDRSRGRSSVSVSSQSSVCVVVVHFKYKYKYGRGRGMMMMTIITGDD

B-factor: mean 24.09, std 12.1, range [9.72, 82.6]

Secondary structure (DSSP, 8-state):
---EEEEEEEEPPPEETTSTTTTS-HHHHHHHHHHHHHHHTT--GGG---EEEE-S--TTS-S-HHHHHHHHTT--TT--EEEE----HHHHHHHHHHHHHHTTS-SEEEEEEEEEGGGPPEE---SS--SSS----EEHIIIIIIB-TTT--BTT--HHHHHHTT--HHHHHHHHHHHHHHHHHHHHTTTTTTTB--EEE--SSSSPEEE-S--GGGS--GGGGGGS-BSS-SSS---BTTTB---EEEEEEEEEEEHHHHHHTTPPPSEEEEEEEEEE--GGGGGGTHHHHHHHHHHHHT--GGG--EEEE--SBHHHHHHHHHHHT--GGGBSTT--HHHH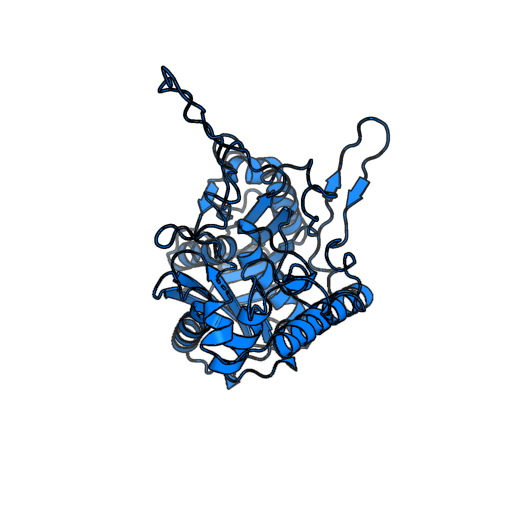---HHHHHHHHHHHHHHHHHHTT-SEEEEEEEETTTEEEEEEEEE--

InterPro domains:
  IPR002155 Thiolase [PIRSF000429] (1-392)
  IPR002155 Thiolase [TIGR01930] (6-390)
  IPR002155 Thiolase [cd00751] (5-391)
  IPR016039 Thiolase-like [G3DSA:3.40.47.10] (1-392)
  IPR016039 Thiolase-like [SSF53901] (3-269)
  IPR016039 Thiolase-like [SSF53901] (270-391)
  IPR020610 Thiolase, active site [PS00099] (373-386)
  IPR020613 Thiolase, conserved site [PS00737] (338-354)
  IPR020615 Thiolase, acyl-enzyme intermediate active site [PS00098] (84-102)
  IPR020616 Thiolase, N-terminal [PF00108] (4-262)
  IPR020617 Thiolase, C-terminal [PF02803] (269-390)

Sequence (391 aa):
MKEVFIVSSAVRTPMGSSFMMGSLSGVPATQQLGAVAIKGALDKINNLNPPAEIQDVYMGNVLQAGEGQAPAKQAALGAGLPNTTPTTAVNKVASGMKAVMMMAAQAVKAGDVEAIVAGGMENMSQVPHYIDGRNGVKLGDIKLQQDGLLKKDGLTDVYSKQHHMGNAELCAKEYNNITREEQDAFAIQSYERSAKAWSEGKKFKEEVVPVSIPQRKGEPIIFAEDEEYKNNVKFDDRIPTLPTVFQKENGTVTAANASSTLNDGASALVLLMSKEKMESLGLKPLAKIVSYADAAQAPEWFTTAPAKALPIALAKANLTINDIDFFEFFNEAFSVVGLANNKILGLDAAKVNVNGGAVALGHPLGSSGSRIIVTLINVLKQNNNAKYGAAAICNGGGGASAIVIENIIK

Radius of gyration: 20.07 Å; Cα contacts (8 Å, |Δi|>4): 1033; chains: 1; bounding box: 51×60×50 Å

CATH classification: 3.40.47.10 (+1 more: 3.40.47.10)

Solvent-accessible surface area: 15580 Å² total